Protein AF-0000000079968838 (afdb_homodimer)

Nearest PDB structures (foldseek):
  4q34-assembly1_A-2  TM=8.885E-01  e=2.572E-29  Parabacteroides distasonis ATCC 8503
  8j7j-assembly1_B  TM=8.520E-01  e=4.134E-27  Hansschlegelia zhihuaiae
  8goy-assembly1_B  TM=8.298E-01  e=5.832E-28  Hansschlegelia zhihuaiae
  7y0l-assembly1_A  TM=8.340E-01  e=4.134E-27  Hansschlegelia zhihuaiae
  7yd2-assembly1_B  TM=8.491E-01  e=1.406E-26  Hansschlegelia zhihuaiae

Organism: NCBI:txid1448308

Secondary structure (DSSP, 8-state):
-----GGGSEEEEEEEEEEEEEEEEE-SS-TT-EEEEEEEEEEEEEESS-BSEEEEEEESS-GGGGTB-TTS-B-HHHHHHHTT--EEEEE-TTSGGG---SS-EEE-----HHHHHHHTTS-SBTTB--TT-SS-TT-HHHHHHHHHS------SHHHHHHHHHHHHHHHHHSTT-SEEEEEEETHHHHHHHHHHHH--SS-EEEEEEES----EEETTS-PPPPSSTT--EEE-HHHHHHHHTSSEEEEEE-SS--TTSHHHHHHHHHHHHHHHTT--EEEEEHHHHH--TT--S-GGGSTTHHHHHHHHHHHHHHTT---BTTS----/-----GGGSEEEEEEEEEEEEEEEEE-SS-TT-EEEEEEEEEEEEEESS-BSEEEEEEESS-GGGGTB-TTS-B-HHHHHHHTT--EEEEE-TTSGGG---SS-EEE-----HHHHHHHTTS-SBTTB--TT-SS-TT-HHHHHHHHHS------SHHHHHHHHHHHHHHHHHSTT-SEEEEEEETHHHHHHHHHHHH--SS-EEEEEEES----EEETTS-PPPPSSTT--EEE-HHHHHHHHTSSEEEEEE-SS--TTSHHHHHHHHHHHHHHHTT--EEEEEHHHHH--TT--S-GGGSTTHHHHHHHHHHHHHHTT---BTTS----

Solvent-accessible surface area (backbone atoms only — not comparable to full-atom values): 32273 Å² total; per-residue (Å²): 128,85,77,66,69,65,89,58,43,35,52,24,49,50,54,35,56,51,68,38,58,45,50,74,47,59,32,90,91,46,65,89,30,26,28,65,19,38,20,22,28,36,37,38,39,34,22,62,70,32,29,47,29,17,38,36,40,31,43,55,46,34,66,57,52,36,21,22,15,52,83,68,47,79,8,47,52,53,55,40,34,58,69,18,24,25,39,30,43,45,26,43,43,48,22,35,58,12,34,32,42,77,53,68,49,79,45,67,65,76,39,46,41,53,57,43,36,44,68,39,45,47,20,92,43,73,91,40,59,43,93,58,39,36,57,64,84,87,40,67,66,34,52,52,45,60,59,48,50,38,30,55,73,70,68,34,45,67,43,41,51,52,29,13,50,23,48,15,47,41,48,53,65,43,82,59,35,59,34,24,30,40,42,21,23,28,50,24,27,28,30,50,50,49,10,41,36,63,34,84,56,78,19,56,39,32,40,39,18,33,42,40,34,37,46,67,42,35,64,85,66,85,67,78,59,40,85,45,41,47,37,38,40,62,39,53,55,72,35,40,45,43,41,11,61,27,65,33,33,38,42,33,33,38,29,99,64,53,75,81,37,67,51,51,44,49,49,51,52,40,23,52,52,28,34,74,60,70,25,42,43,46,78,45,38,33,28,85,73,69,65,46,59,26,25,25,49,50,41,52,19,21,76,57,20,68,63,56,49,48,54,52,50,49,52,31,47,76,67,70,47,61,39,31,57,88,66,55,67,80,123,127,83,78,65,67,64,90,58,43,34,50,24,48,50,55,36,59,52,69,38,58,44,48,74,46,57,32,91,91,45,66,87,30,26,28,64,21,39,21,21,27,37,38,40,38,34,23,63,70,31,29,47,29,18,39,35,40,30,43,57,44,33,67,56,55,38,22,22,16,52,84,66,47,78,7,48,52,55,55,40,33,59,68,17,24,24,38,32,42,44,27,42,42,47,22,36,60,11,33,32,42,78,53,68,48,79,46,68,63,76,39,45,42,54,56,44,37,44,69,40,45,48,22,93,44,75,91,41,59,43,93,58,39,36,58,63,84,86,40,66,65,33,53,52,45,60,61,47,50,38,30,54,72,70,69,33,46,68,43,42,52,51,29,12,51,23,47,15,47,40,46,54,66,43,83,60,35,60,33,24,29,40,42,21,24,28,51,23,27,29,30,49,49,51,10,40,36,63,35,84,54,79,18,54,39,29,40,39,18,33,41,40,36,36,45,68,41,36,64,83,66,82,67,78,60,40,84,45,40,47,37,39,40,60,38,53,55,72,34,40,44,44,40,12,61,28,64,32,34,40,42,34,33,39,28,97,65,55,74,81,35,65,52,52,44,49,50,51,51,41,22,51,54,30,35,73,60,71,25,42,43,46,78,44,39,32,27,84,73,68,65,46,60,25,25,25,49,51,41,52,18,21,77,58,19,68,64,54,48,48,53,51,51,49,51,32,48,77,68,70,47,60,40,32,58,88,64,54,68,79,123

Sequence (662 aa):
MIRIKLNIILLLEKSGGFQIGGKIIHNPLNPNQTLSCDHGYVEYFIPWHPRKTSIVMWHSSSTQVWQNRWDGGEGYKDMFLRRNYPVYLWDGPRVGRANWACEPTIYSPSYQDQANFWAWNFGPSFKNWWPDVQFPTEDERAWQQATSARYVEYDTKANVELQSDAAAIAADSGRMGKDIVYVTNSAGGLRAMMAATKANSTNIKAIVTYESVGYVFPDNANITAGSGGFGPFVVSLERFKKLARVPAIQFVWGDHRAENYTSVRESRLAAQLINKYGGNAQVLKLGEDTNLKGSTHIPFADLNNKKVAKLLDEFLEDNELDVYENGEDSEMIRIKLNIILLLEKSGGFQIGGKIIHNPLNPNQTLSCDHGYVEYFIPWHPRKTSIVMWHSSSTQVWQNRWDGGEGYKDMFLRRNYPVYLWDGPRVGRANWACEPTIYSPSYQDQANFWAWNFGPSFKNWWPDVQFPTEDERAWQQATSARYVEYDTKANVELQSDAAAIAADSGRMGKDIVYVTNSAGGLRAMMAATKANSTNIKAIVTYESVGYVFPDNANITAGSGGFGPFVVSLERFKKLARVPAIQFVWGDHRAENYTSVRESRLAAQLINKYGGNAQVLKLGEDTNLKGSTHIPFADLNNKKVAKLLDEFLEDNELDVYENGEDSE

Structure (mmCIF, N/CA/C/O backbone):
data_AF-0000000079968838-model_v1
#
loop_
_entity.id
_entity.type
_entity.pdbx_description
1 polymer Alpha/beta-hydrolase
#
loop_
_atom_site.group_PDB
_atom_site.id
_atom_site.type_symbol
_atom_site.label_atom_id
_atom_site.label_alt_id
_atom_site.label_comp_id
_atom_site.label_asym_id
_atom_site.label_entity_id
_atom_site.label_seq_id
_atom_site.pdbx_PDB_ins_code
_atom_site.Cartn_x
_atom_site.Cartn_y
_atom_site.Cartn_z
_atom_site.occupancy
_atom_site.B_iso_or_equiv
_atom_site.auth_seq_id
_atom_site.auth_comp_id
_atom_site.auth_asym_id
_atom_site.auth_atom_id
_atom_site.pdbx_PDB_model_num
ATOM 1 N N . MET A 1 1 ? 2.578 -15.211 36.094 1 24.14 1 MET A N 1
ATOM 2 C CA . MET A 1 1 ? 3.268 -15.195 34.812 1 24.14 1 MET A CA 1
ATOM 3 C C . MET A 1 1 ? 2.279 -15.344 33.656 1 24.14 1 MET A C 1
ATOM 5 O O . MET A 1 1 ? 1.581 -16.359 33.562 1 24.14 1 MET A O 1
ATOM 9 N N . ILE A 1 2 ? 1.606 -14.359 33.312 1 31.2 2 ILE A N 1
ATOM 10 C CA . ILE A 1 2 ? 0.516 -14.414 32.344 1 31.2 2 ILE A CA 1
ATOM 11 C C . ILE A 1 2 ? 0.977 -15.156 31.078 1 31.2 2 ILE A C 1
ATOM 13 O O . ILE A 1 2 ? 1.988 -14.797 30.484 1 31.2 2 ILE A O 1
ATOM 17 N N . ARG A 1 3 ? 0.766 -16.344 30.953 1 32.75 3 ARG A N 1
ATOM 18 C CA . ARG A 1 3 ? 0.989 -17.203 29.797 1 32.75 3 ARG A CA 1
ATOM 19 C C . ARG A 1 3 ? 0.383 -16.578 28.531 1 32.75 3 ARG A C 1
ATOM 21 O O . ARG A 1 3 ? -0.838 -16.578 28.375 1 32.75 3 ARG A O 1
ATOM 28 N N . ILE A 1 4 ? 0.807 -15.508 28.031 1 39.28 4 ILE A N 1
ATOM 29 C CA . ILE A 1 4 ? 0.427 -14.922 26.75 1 39.28 4 ILE A CA 1
ATOM 30 C C . ILE A 1 4 ? 0.492 -15.992 25.656 1 39.28 4 ILE A C 1
ATOM 32 O O . ILE A 1 4 ? 1.525 -16.641 25.469 1 39.28 4 ILE A O 1
ATOM 36 N N . LYS A 1 5 ? -0.554 -16.656 25.438 1 43.69 5 LYS A N 1
ATOM 37 C CA . LYS A 1 5 ? -0.527 -17.578 24.297 1 43.69 5 LYS A CA 1
ATOM 38 C C . LYS A 1 5 ? 0.125 -16.922 23.094 1 43.69 5 LYS A C 1
ATOM 40 O O . LYS A 1 5 ? -0.479 -16.062 22.438 1 43.69 5 LYS A O 1
ATOM 45 N N . LEU A 1 6 ? 1.468 -16.844 23.062 1 50.75 6 LEU A N 1
ATOM 46 C CA . LEU A 1 6 ? 2.395 -16.344 22.062 1 50.75 6 LEU A CA 1
ATOM 47 C C . LEU A 1 6 ? 1.877 -16.641 20.656 1 50.75 6 LEU A C 1
ATOM 49 O O . LEU A 1 6 ? 2.174 -15.906 19.703 1 50.75 6 LEU A O 1
ATOM 53 N N . ASN A 1 7 ? 0.919 -17.688 20.547 1 56.38 7 ASN A N 1
ATOM 54 C CA . ASN A 1 7 ? 0.508 -18.078 19.203 1 56.38 7 ASN A CA 1
ATOM 55 C C . ASN A 1 7 ? -0.495 -17.094 18.625 1 56.38 7 ASN A C 1
ATOM 57 O O . ASN A 1 7 ? -0.819 -17.156 17.438 1 56.38 7 ASN A O 1
ATOM 61 N N . ILE A 1 8 ? -0.783 -16.047 19.375 1 71.75 8 ILE A N 1
ATOM 62 C CA . ILE A 1 8 ? -1.858 -15.156 18.938 1 71.75 8 ILE A CA 1
ATOM 63 C C . ILE A 1 8 ? -1.294 -13.773 18.625 1 71.75 8 ILE A C 1
ATOM 65 O O . ILE A 1 8 ? -1.903 -13 17.891 1 71.75 8 ILE A O 1
ATOM 69 N N . ILE A 1 9 ? -0.074 -13.617 18.984 1 88 9 ILE A N 1
ATOM 70 C CA . ILE A 1 9 ? 0.5 -12.281 18.859 1 88 9 ILE A CA 1
ATOM 71 C C . ILE A 1 9 ? 1.488 -12.258 17.688 1 88 9 ILE A C 1
ATOM 73 O O . ILE A 1 9 ? 2.223 -13.219 17.469 1 88 9 ILE A O 1
ATOM 77 N N . LEU A 1 10 ? 1.389 -11.266 16.891 1 94.5 10 LEU A N 1
ATOM 78 C CA . LEU A 1 10 ? 2.396 -10.977 15.875 1 94.5 10 LEU A CA 1
ATOM 79 C C . LEU A 1 10 ? 3.582 -10.234 16.484 1 94.5 10 LEU A C 1
ATOM 81 O O . LEU A 1 10 ? 3.443 -9.094 16.922 1 94.5 10 LEU A O 1
ATOM 85 N N . LEU A 1 11 ? 4.707 -10.914 16.516 1 94.88 11 LEU A N 1
ATOM 86 C CA . LEU A 1 11 ? 5.926 -10.312 17.047 1 94.88 11 LEU A CA 1
ATOM 87 C C . LEU A 1 11 ? 6.852 -9.875 15.922 1 94.88 11 LEU A C 1
ATOM 89 O O . LEU A 1 11 ? 7.465 -10.711 15.258 1 94.88 11 LEU A O 1
ATOM 93 N N . LEU A 1 12 ? 6.992 -8.586 15.773 1 96.69 12 LEU A N 1
ATOM 94 C CA . LEU A 1 12 ? 7.836 -8.07 14.703 1 96.69 12 LEU A CA 1
ATOM 95 C C . LEU A 1 12 ? 9.047 -7.34 15.266 1 96.69 12 LEU A C 1
ATOM 97 O O . LEU A 1 12 ? 8.945 -6.664 16.297 1 96.69 12 LEU A O 1
ATOM 101 N N . GLU A 1 13 ? 10.141 -7.531 14.594 1 95.94 13 GLU A N 1
ATOM 102 C CA . GLU A 1 13 ? 11.297 -6.68 14.852 1 95.94 13 GLU A CA 1
ATOM 103 C C . GLU A 1 13 ? 11.109 -5.293 14.234 1 95.94 13 GLU A C 1
ATOM 105 O O . GLU A 1 13 ? 11.383 -4.281 14.883 1 95.94 13 GLU A O 1
ATOM 110 N N . LYS A 1 14 ? 10.688 -5.277 13.008 1 97.06 14 LYS A N 1
ATOM 111 C CA . LYS A 1 14 ? 10.516 -4.027 12.273 1 97.06 14 LYS A CA 1
ATOM 112 C C . LYS A 1 14 ? 9.633 -4.23 11.047 1 97.06 14 LYS A C 1
ATOM 114 O O . LYS A 1 14 ? 9.445 -5.359 10.586 1 97.06 14 LYS A O 1
ATOM 119 N N . SER A 1 15 ? 9.086 -3.182 10.594 1 98.06 15 SER A N 1
ATOM 120 C CA . SER A 1 15 ? 8.43 -3.1 9.297 1 98.06 15 SER A CA 1
ATOM 121 C C . SER A 1 15 ? 8.781 -1.801 8.578 1 98.06 15 SER A C 1
ATOM 123 O O . SER A 1 15 ? 9.32 -0.876 9.188 1 98.06 15 SER A O 1
ATOM 125 N N . GLY A 1 16 ? 8.555 -1.737 7.281 1 97.44 16 GLY A N 1
ATOM 126 C CA . GLY A 1 16 ? 8.875 -0.594 6.441 1 97.44 16 GLY A CA 1
ATOM 127 C C . GLY A 1 16 ? 8.617 -0.844 4.969 1 97.44 16 GLY A C 1
ATOM 128 O O . GLY A 1 16 ? 7.742 -1.639 4.609 1 97.44 16 GLY A O 1
ATOM 129 N N . GLY A 1 17 ? 9.242 -0.018 4.16 1 97 17 GLY A N 1
ATOM 130 C CA . GLY A 1 17 ? 9.125 -0.176 2.719 1 97 17 GLY A CA 1
ATOM 131 C C . GLY A 1 17 ? 10.266 0.469 1.956 1 97 17 GLY A C 1
ATOM 132 O O . GLY A 1 17 ? 11.062 1.216 2.531 1 97 17 GLY A O 1
ATOM 133 N N . PHE A 1 18 ? 10.406 0.106 0.686 1 97.06 18 PHE A N 1
ATOM 134 C CA . PHE A 1 18 ? 11.398 0.723 -0.185 1 97.06 18 PHE A CA 1
ATOM 135 C C . PHE A 1 18 ? 11.023 0.534 -1.65 1 97.06 18 PHE A C 1
ATOM 137 O O . PHE A 1 18 ? 10.25 -0.364 -1.989 1 97.06 18 PHE A O 1
ATOM 144 N N . GLN A 1 19 ? 11.523 1.4 -2.457 1 96.5 19 GLN A N 1
ATOM 145 C CA . GLN A 1 19 ? 11.43 1.279 -3.908 1 96.5 19 GLN A CA 1
ATOM 146 C C . GLN A 1 19 ? 12.641 0.559 -4.484 1 96.5 19 GLN A C 1
ATOM 148 O O . GLN A 1 19 ? 13.75 0.687 -3.963 1 96.5 19 GLN A O 1
ATOM 153 N N . ILE A 1 20 ? 12.414 -0.137 -5.566 1 97.06 20 ILE A N 1
ATOM 154 C CA . ILE A 1 20 ? 13.547 -0.851 -6.137 1 97.06 20 ILE A CA 1
ATOM 155 C C . ILE A 1 20 ? 13.336 -1.039 -7.641 1 97.06 20 ILE A C 1
ATOM 157 O O . ILE A 1 20 ? 12.195 -1.123 -8.109 1 97.06 20 ILE A O 1
ATOM 161 N N . GLY A 1 21 ? 14.414 -1.121 -8.312 1 96.75 21 GLY A N 1
ATOM 162 C CA . GLY A 1 21 ? 14.375 -1.131 -9.766 1 96.75 21 GLY A CA 1
ATOM 163 C C . GLY A 1 21 ? 14.125 0.242 -10.367 1 96.75 21 GLY A C 1
ATOM 164 O O . GLY A 1 21 ? 14.578 1.252 -9.82 1 96.75 21 GLY A O 1
ATOM 165 N N . GLY A 1 22 ? 13.594 0.259 -11.516 1 95.75 22 GLY A N 1
ATOM 166 C CA . GLY A 1 22 ? 13.25 1.509 -12.172 1 95.75 22 GLY A CA 1
ATOM 167 C C . GLY A 1 22 ? 14.367 2.061 -13.031 1 95.75 22 GLY A C 1
ATOM 168 O O . GLY A 1 22 ? 15.359 1.374 -13.289 1 95.75 22 GLY A O 1
ATOM 169 N N . LYS A 1 23 ? 14.125 3.242 -13.539 1 95.81 23 LYS A N 1
ATOM 170 C CA . LYS A 1 23 ? 15.102 3.947 -14.359 1 95.81 23 LYS A CA 1
ATOM 171 C C . LYS A 1 23 ? 14.938 5.461 -14.227 1 95.81 23 LYS A C 1
ATOM 173 O O . LYS A 1 23 ? 13.984 5.938 -13.617 1 95.81 23 LYS A O 1
ATOM 178 N N . ILE A 1 24 ? 15.922 6.141 -14.664 1 96.62 24 ILE A N 1
ATOM 179 C CA . ILE A 1 24 ? 15.906 7.598 -14.711 1 96.62 24 ILE A CA 1
ATOM 180 C C . ILE A 1 24 ? 15.789 8.07 -16.156 1 96.62 24 ILE A C 1
ATOM 182 O O . ILE A 1 24 ? 16.594 7.684 -17 1 96.62 24 ILE A O 1
ATOM 186 N N . ILE A 1 25 ? 14.742 8.812 -16.422 1 97.38 25 ILE A N 1
ATOM 187 C CA . ILE A 1 25 ? 14.586 9.367 -17.766 1 97.38 25 ILE A CA 1
ATOM 188 C C . ILE A 1 25 ? 14.852 10.875 -17.734 1 97.38 25 ILE A C 1
ATOM 190 O O . ILE A 1 25 ? 14.75 11.508 -16.672 1 97.38 25 ILE A O 1
ATOM 194 N N . HIS A 1 26 ? 15.188 11.398 -18.906 1 97.62 26 HIS A N 1
ATOM 195 C CA . HIS A 1 26 ? 15.523 12.805 -19.047 1 97.62 26 HIS A CA 1
ATOM 196 C C . HIS A 1 26 ? 14.477 13.531 -19.891 1 97.62 26 HIS A C 1
ATOM 198 O O . HIS A 1 26 ? 13.969 12.984 -20.875 1 97.62 26 HIS A O 1
ATOM 204 N N . ASN A 1 27 ? 14.227 14.742 -19.422 1 97.06 27 ASN A N 1
ATOM 205 C CA . ASN A 1 27 ? 13.367 15.602 -20.234 1 97.06 27 ASN A CA 1
ATOM 206 C C . ASN A 1 27 ? 13.977 15.875 -21.609 1 97.06 27 ASN A C 1
ATOM 208 O O . ASN A 1 27 ? 15.102 16.375 -21.703 1 97.06 27 ASN A O 1
ATOM 212 N N . PRO A 1 28 ? 13.195 15.57 -22.609 1 95.44 28 PRO A N 1
ATOM 213 C CA . PRO A 1 28 ? 13.75 15.773 -23.953 1 95.44 28 PRO A CA 1
ATOM 214 C C . PRO A 1 28 ? 14.07 17.25 -24.234 1 95.44 28 PRO A C 1
ATOM 216 O O . PRO A 1 28 ? 14.992 17.547 -25 1 95.44 28 PRO A O 1
ATOM 219 N N . LEU A 1 29 ? 13.352 18.172 -23.656 1 96.12 29 LEU A N 1
ATOM 220 C CA . LEU A 1 29 ? 13.523 19.594 -23.906 1 96.12 29 LEU A CA 1
ATOM 221 C C . LEU A 1 29 ? 14.562 20.188 -22.953 1 96.12 29 LEU A C 1
ATOM 223 O O . LEU A 1 29 ? 15.188 21.203 -23.266 1 96.12 29 LEU A O 1
ATOM 227 N N . ASN A 1 30 ? 14.742 19.641 -21.734 1 96 30 ASN A N 1
ATOM 228 C CA . ASN A 1 30 ? 15.719 20.062 -20.734 1 96 30 ASN A CA 1
ATOM 229 C C . ASN A 1 30 ? 16.359 18.859 -20.047 1 96 30 ASN A C 1
ATOM 231 O O . ASN A 1 30 ? 15.969 18.484 -18.938 1 96 30 ASN A O 1
ATOM 235 N N . PRO A 1 31 ? 17.406 18.359 -20.562 1 94.56 31 PRO A N 1
ATOM 236 C CA . PRO A 1 31 ? 17.969 17.078 -20.125 1 94.56 31 PRO A CA 1
ATOM 237 C C . PRO A 1 31 ? 18.422 17.078 -18.672 1 94.56 31 PRO A C 1
ATOM 239 O O . PRO A 1 31 ? 18.672 16.016 -18.094 1 94.56 31 PRO A O 1
ATOM 242 N N . ASN A 1 32 ? 18.5 18.266 -18.109 1 94.69 32 ASN A N 1
ATOM 243 C CA . ASN A 1 32 ? 18.875 18.359 -16.703 1 94.69 32 ASN A CA 1
ATOM 244 C C . ASN A 1 32 ? 17.703 18.047 -15.773 1 94.69 32 ASN A C 1
ATOM 246 O O . ASN A 1 32 ? 17.875 17.844 -14.578 1 94.69 32 ASN A O 1
ATOM 250 N N . GLN A 1 33 ? 16.562 18.016 -16.359 1 96.31 33 GLN A N 1
ATOM 251 C CA . GLN A 1 33 ? 15.383 17.594 -15.602 1 96.31 33 GLN A CA 1
ATOM 252 C C . GLN A 1 33 ? 15.133 16.094 -15.781 1 96.31 33 GLN A C 1
ATOM 254 O O . GLN A 1 33 ? 15.062 15.602 -16.906 1 96.31 33 GLN A O 1
ATOM 259 N N . THR A 1 34 ? 15.047 15.414 -14.688 1 96.94 34 THR A N 1
ATOM 260 C CA . THR A 1 34 ? 14.93 13.961 -14.766 1 96.94 34 THR A CA 1
ATOM 261 C C . THR A 1 34 ? 13.688 13.477 -14.016 1 96.94 34 THR A C 1
ATOM 263 O O . THR A 1 34 ? 13.023 14.26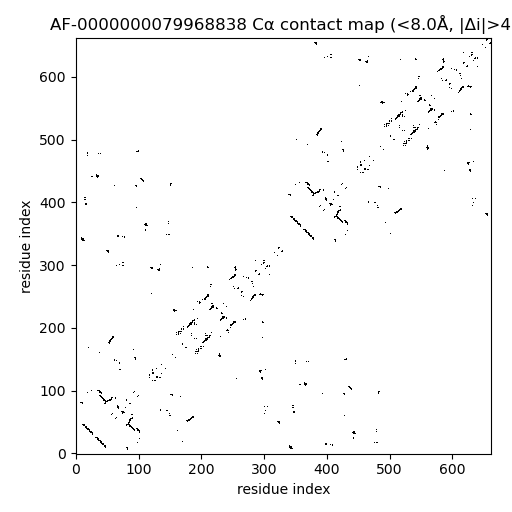6 -13.344 1 96.94 34 THR A O 1
ATOM 266 N N . LEU A 1 35 ? 13.367 12.227 -14.227 1 96.94 35 LEU A N 1
ATOM 267 C CA . LEU A 1 35 ? 12.344 11.516 -13.469 1 96.94 35 LEU A CA 1
ATOM 268 C C . LEU A 1 35 ? 12.797 10.094 -13.141 1 96.94 35 LEU A C 1
ATOM 270 O O . LEU A 1 35 ? 13.172 9.336 -14.039 1 96.94 35 LEU A O 1
ATOM 274 N N . SER A 1 36 ? 12.844 9.805 -11.898 1 96.31 36 SER A N 1
ATOM 275 C CA . SER A 1 36 ? 13 8.422 -11.453 1 96.31 36 SER A CA 1
ATOM 276 C C . SER A 1 36 ? 11.656 7.691 -11.469 1 96.31 36 SER A C 1
ATOM 278 O O . SER A 1 36 ? 10.742 8.055 -10.727 1 96.31 36 SER A O 1
ATOM 280 N N . CYS A 1 37 ? 11.539 6.66 -12.328 1 96.94 37 CYS A N 1
ATOM 281 C CA . CYS A 1 37 ? 10.227 6.082 -12.57 1 96.94 37 CYS A CA 1
ATOM 282 C C . CYS A 1 37 ? 10.336 4.594 -12.883 1 96.94 37 CYS A C 1
ATOM 284 O O . CYS A 1 37 ? 11.422 4.02 -12.82 1 96.94 37 CYS A O 1
ATOM 286 N N . ASP A 1 38 ? 9.227 3.881 -12.922 1 97.44 38 ASP A N 1
ATOM 287 C CA . ASP A 1 38 ? 9.086 2.471 -13.273 1 97.44 38 ASP A CA 1
ATOM 288 C C . ASP A 1 38 ? 9.789 1.577 -12.258 1 97.44 38 ASP A C 1
ATOM 290 O O . ASP A 1 38 ? 10.367 0.551 -12.625 1 97.44 38 ASP A O 1
ATOM 294 N N . HIS A 1 39 ? 9.852 1.992 -11.07 1 96.94 39 HIS A N 1
ATOM 295 C CA . HIS A 1 39 ? 10.312 1.143 -9.969 1 96.94 39 HIS A CA 1
ATOM 296 C C . HIS A 1 39 ? 9.156 0.326 -9.391 1 96.94 39 HIS A C 1
ATOM 298 O O . HIS A 1 39 ? 7.992 0.626 -9.648 1 96.94 39 HIS A O 1
ATOM 304 N N . GLY A 1 40 ? 9.5 -0.722 -8.688 1 96.75 40 GLY A N 1
ATOM 305 C CA . GLY A 1 40 ? 8.555 -1.395 -7.812 1 96.75 40 GLY A CA 1
ATOM 306 C C . GLY A 1 40 ? 8.555 -0.846 -6.398 1 96.75 40 GLY A C 1
ATOM 307 O O . GLY A 1 40 ? 9.391 -0.01 -6.051 1 96.75 40 GLY A O 1
ATOM 308 N N . TYR A 1 41 ? 7.574 -1.249 -5.668 1 96.62 41 TYR A N 1
ATOM 309 C CA . TYR A 1 41 ? 7.473 -0.897 -4.258 1 96.62 41 TYR A CA 1
ATOM 310 C C . TYR A 1 41 ? 7.301 -2.143 -3.396 1 96.62 41 TYR A C 1
ATOM 312 O O . TYR A 1 41 ? 6.461 -2.998 -3.691 1 96.62 41 TYR A O 1
ATOM 320 N N . VAL A 1 42 ? 8.125 -2.24 -2.311 1 97.31 42 VAL A N 1
ATOM 321 C CA . VAL A 1 42 ? 8.086 -3.352 -1.366 1 97.31 42 VAL A CA 1
ATOM 322 C C . VAL A 1 42 ? 7.711 -2.838 0.022 1 97.31 42 VAL A C 1
ATOM 324 O O . VAL A 1 42 ? 8.312 -1.883 0.52 1 97.31 42 VAL A O 1
ATOM 327 N N . GLU A 1 43 ? 6.719 -3.406 0.607 1 97.5 43 GLU A N 1
ATOM 328 C CA . GLU A 1 43 ? 6.492 -3.287 2.045 1 97.5 43 GLU A CA 1
ATOM 329 C C . GLU A 1 43 ? 6.953 -4.543 2.781 1 97.5 43 GLU A C 1
ATOM 331 O O . GLU A 1 43 ? 6.566 -5.656 2.422 1 97.5 43 GLU A O 1
ATOM 336 N N . TYR A 1 44 ? 7.762 -4.359 3.779 1 98.5 44 TYR A N 1
ATOM 337 C CA . TYR A 1 44 ? 8.32 -5.531 4.441 1 98.5 44 TYR A CA 1
ATOM 338 C C . TYR A 1 44 ? 7.91 -5.582 5.906 1 98.5 44 TYR A C 1
ATOM 340 O O . TYR A 1 44 ? 7.711 -4.543 6.539 1 98.5 44 TYR A O 1
ATOM 348 N N . PHE A 1 45 ? 7.816 -6.758 6.402 1 98.56 45 PHE A N 1
ATOM 349 C CA . PHE A 1 45 ? 7.559 -7.098 7.797 1 98.56 45 PHE A CA 1
ATOM 350 C C . PHE A 1 45 ? 8.508 -8.188 8.273 1 98.56 45 PHE A C 1
ATOM 352 O O . PHE A 1 45 ? 8.508 -9.297 7.734 1 98.56 45 PHE A O 1
ATOM 359 N N . ILE A 1 46 ? 9.297 -7.859 9.258 1 97.88 46 ILE A N 1
ATOM 360 C CA . ILE A 1 46 ? 10.328 -8.781 9.711 1 97.88 46 ILE A CA 1
ATOM 361 C C . ILE A 1 46 ? 10 -9.258 11.133 1 97.88 46 ILE A C 1
ATOM 363 O O . ILE A 1 46 ? 9.977 -8.453 12.07 1 97.88 46 ILE A O 1
ATOM 367 N N . PRO A 1 47 ? 9.766 -10.547 11.266 1 96.56 47 PRO A N 1
ATOM 368 C CA . PRO A 1 47 ? 9.5 -11.07 12.609 1 96.56 47 PRO A CA 1
ATOM 369 C C . PRO A 1 47 ? 10.703 -10.93 13.539 1 96.56 47 PRO A C 1
ATOM 371 O O . PRO A 1 47 ? 11.836 -10.805 13.078 1 96.56 47 PRO A O 1
ATOM 374 N N . TRP A 1 48 ? 10.453 -10.945 14.766 1 93.81 48 TRP A N 1
ATOM 375 C CA . TRP A 1 48 ? 11.492 -10.836 15.789 1 93.81 48 TRP A CA 1
ATOM 376 C C . TRP A 1 48 ? 12.461 -12.016 15.703 1 93.81 48 TRP A C 1
ATOM 378 O O . TRP A 1 48 ? 13.672 -11.844 15.867 1 93.81 48 TRP A O 1
ATOM 388 N N . HIS A 1 49 ? 11.93 -13.211 15.484 1 93.5 49 HIS A N 1
ATOM 389 C CA . HIS A 1 49 ? 12.711 -14.422 15.25 1 93.5 49 HIS A CA 1
ATOM 390 C C . HIS A 1 49 ? 12.422 -15.008 13.875 1 93.5 49 HIS A C 1
ATOM 392 O O . HIS A 1 49 ? 11.711 -16 13.758 1 93.5 49 HIS A O 1
ATOM 398 N N . PRO A 1 50 ? 13.102 -14.445 12.922 1 96.62 50 PRO A N 1
ATOM 399 C CA . PRO A 1 50 ? 12.688 -14.758 11.547 1 96.62 50 PRO A CA 1
ATOM 400 C C . PRO A 1 50 ? 13.258 -16.094 11.055 1 96.62 50 PRO A C 1
ATOM 402 O O . PRO A 1 50 ? 14.359 -16.469 11.445 1 96.62 50 PRO A O 1
ATOM 405 N N . ARG A 1 51 ? 12.461 -16.719 10.266 1 97.69 51 ARG A N 1
ATOM 406 C CA . ARG A 1 51 ? 12.984 -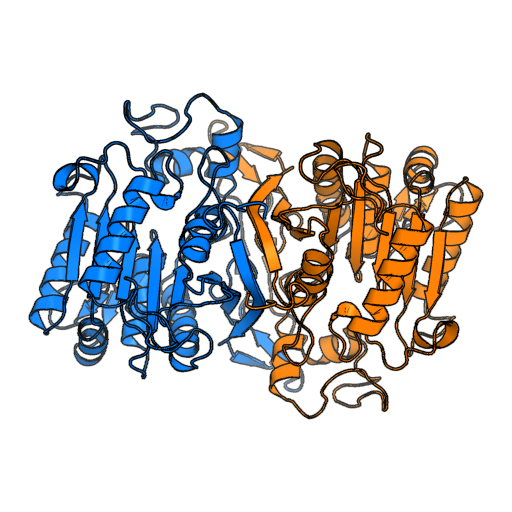17.766 9.391 1 97.69 51 ARG A CA 1
ATOM 407 C C . ARG A 1 51 ? 13.883 -17.172 8.312 1 97.69 51 ARG A C 1
ATOM 409 O O . ARG A 1 51 ? 13.844 -15.969 8.055 1 97.69 51 ARG A O 1
ATOM 416 N N . LYS A 1 52 ? 14.719 -18.031 7.746 1 97.44 52 LYS A N 1
ATOM 417 C CA . LYS A 1 52 ? 15.641 -17.625 6.688 1 97.44 52 LYS A CA 1
ATOM 418 C C . LYS A 1 52 ? 14.883 -17.281 5.41 1 97.44 52 LYS A C 1
ATOM 420 O O . LYS A 1 52 ? 15.281 -16.359 4.684 1 97.44 52 LYS A O 1
ATOM 425 N N . THR A 1 53 ? 13.828 -18.016 5.207 1 98.62 53 THR A N 1
ATOM 426 C CA . THR A 1 53 ? 13.039 -17.891 3.984 1 98.62 53 THR A CA 1
ATOM 427 C C . THR A 1 53 ? 12.117 -16.672 4.055 1 98.62 53 THR A C 1
ATOM 429 O O . THR A 1 53 ? 11.383 -16.5 5.027 1 98.62 53 THR A O 1
ATOM 432 N N . SER A 1 54 ? 12.25 -15.812 3.031 1 98.5 54 SER A N 1
ATOM 433 C CA . SER A 1 54 ? 11.328 -14.695 2.85 1 98.5 54 SER A CA 1
ATOM 434 C C . SER A 1 54 ? 10.164 -15.086 1.948 1 98.5 54 SER A C 1
ATOM 436 O O . SER A 1 54 ? 10.344 -15.789 0.957 1 98.5 54 SER A O 1
ATOM 438 N N . ILE A 1 55 ? 9.016 -14.633 2.314 1 98.81 55 ILE A N 1
ATOM 439 C CA . ILE A 1 55 ? 7.84 -14.828 1.471 1 98.81 55 ILE A CA 1
ATOM 440 C C . ILE A 1 55 ? 7.465 -13.508 0.801 1 98.81 55 ILE A C 1
ATOM 442 O O . ILE A 1 55 ? 7.125 -12.531 1.479 1 98.81 55 ILE A O 1
ATOM 446 N N . VAL A 1 56 ? 7.582 -13.453 -0.484 1 98.69 56 VAL A N 1
ATOM 447 C CA . VAL A 1 56 ? 7.156 -12.297 -1.271 1 98.69 56 VAL A CA 1
ATOM 448 C C . VAL A 1 56 ? 5.773 -12.562 -1.863 1 98.69 56 VAL A C 1
ATOM 450 O O . VAL A 1 56 ? 5.602 -13.469 -2.676 1 98.69 56 VAL A O 1
ATOM 453 N N . MET A 1 57 ? 4.844 -11.766 -1.449 1 98.44 57 MET A N 1
ATOM 454 C CA . MET A 1 57 ? 3.465 -11.914 -1.906 1 98.44 57 MET A CA 1
ATOM 455 C C . MET A 1 57 ? 3.18 -10.977 -3.08 1 98.44 57 MET A C 1
ATOM 457 O O . MET A 1 57 ? 3.234 -9.758 -2.934 1 98.44 57 MET A O 1
ATOM 461 N N . TRP A 1 58 ? 2.928 -11.594 -4.164 1 94.31 58 TRP A N 1
ATOM 462 C CA . TRP A 1 58 ? 2.777 -10.898 -5.434 1 94.31 58 TRP A CA 1
ATOM 463 C C . TRP A 1 58 ? 1.434 -11.219 -6.078 1 94.31 58 TRP A C 1
ATOM 465 O O . TRP A 1 58 ? 1.213 -12.344 -6.539 1 94.31 58 TRP A O 1
ATOM 475 N N . HIS A 1 59 ? 0.531 -10.25 -6.016 1 81.88 59 HIS A N 1
ATOM 476 C CA . HIS A 1 59 ? -0.77 -10.461 -6.645 1 81.88 59 HIS A CA 1
ATOM 477 C C . HIS A 1 59 ? -0.959 -9.539 -7.844 1 81.88 59 HIS A C 1
ATOM 479 O O . HIS A 1 59 ? -0.353 -8.469 -7.91 1 81.88 59 HIS A O 1
ATOM 485 N N . SER A 1 60 ? -1.812 -10.016 -8.703 1 73.38 60 SER A N 1
ATOM 486 C CA . SER A 1 60 ? -2.027 -9.211 -9.891 1 73.38 60 SER A CA 1
ATOM 487 C C . SER A 1 60 ? -3.016 -8.078 -9.625 1 73.38 60 SER A C 1
ATOM 489 O O . SER A 1 60 ? -2.924 -7.008 -10.234 1 73.38 60 SER A O 1
ATOM 491 N N . SER A 1 61 ? -3.912 -8.289 -8.719 1 76.38 61 SER A N 1
ATOM 492 C CA . SER A 1 61 ? -4.977 -7.309 -8.555 1 76.38 61 SER A CA 1
ATOM 493 C C . SER A 1 61 ? -4.664 -6.332 -7.422 1 76.38 61 SER A C 1
ATOM 495 O O . SER A 1 61 ? -4.918 -5.133 -7.543 1 76.38 61 SER A O 1
ATOM 497 N N . SER A 1 62 ? -4.27 -6.773 -6.309 1 89.56 62 SER A N 1
ATOM 498 C CA . SER A 1 62 ? -3.93 -5.902 -5.191 1 89.56 62 SER A CA 1
ATOM 499 C C . SER A 1 62 ? -3.283 -6.684 -4.055 1 89.56 62 SER A C 1
ATOM 501 O O . SER A 1 62 ? -3.586 -7.863 -3.855 1 89.56 62 SER A O 1
ATOM 503 N N . THR A 1 63 ? -2.445 -5.988 -3.301 1 93.25 63 THR A N 1
ATOM 504 C CA . THR A 1 63 ? -1.858 -6.617 -2.123 1 93.25 63 THR A CA 1
ATOM 505 C C . THR A 1 63 ? -2.92 -6.859 -1.054 1 93.25 63 THR A C 1
ATOM 507 O O . THR A 1 63 ? -2.711 -7.648 -0.13 1 93.25 63 THR A O 1
ATOM 510 N N . GLN A 1 64 ? -4.059 -6.246 -1.191 1 94.56 64 GLN A N 1
ATOM 511 C CA . GLN A 1 64 ? -5.125 -6.375 -0.206 1 94.56 64 GLN A CA 1
ATOM 512 C C . GLN A 1 64 ? -5.594 -7.824 -0.09 1 94.56 64 GLN A C 1
ATOM 514 O O . GLN A 1 64 ? -5.977 -8.273 0.992 1 94.56 64 GLN A O 1
ATOM 519 N N . VAL A 1 65 ? -5.484 -8.602 -1.126 1 94 65 VAL A N 1
ATOM 520 C CA . VAL A 1 65 ? -6.043 -9.945 -1.139 1 94 65 VAL A CA 1
ATOM 521 C C . VAL A 1 65 ? -5.246 -10.844 -0.194 1 94 65 VAL A C 1
ATOM 523 O O . VAL A 1 65 ? -5.719 -11.906 0.207 1 94 65 VAL A O 1
ATOM 526 N N . TRP A 1 66 ? -4.062 -10.414 0.161 1 97 66 TRP A N 1
ATOM 527 C CA . TRP A 1 66 ? -3.223 -11.195 1.063 1 97 66 TRP A CA 1
ATOM 528 C C . TRP A 1 66 ? -3.521 -10.852 2.52 1 97 66 TRP A C 1
ATOM 530 O O . TRP A 1 66 ? -3.084 -11.555 3.434 1 97 66 TRP A O 1
ATOM 540 N N . GLN A 1 67 ? -4.219 -9.766 2.756 1 97 67 GLN A N 1
ATOM 541 C CA . GLN A 1 67 ? -4.277 -9.156 4.078 1 97 67 GLN A CA 1
ATOM 542 C C . GLN A 1 67 ? -5.43 -9.719 4.898 1 97 67 GLN A C 1
ATOM 544 O O . GLN A 1 67 ? -5.336 -9.82 6.125 1 97 67 GLN A O 1
ATOM 549 N N . ASN A 1 68 ? -6.52 -10.078 4.227 1 97.12 68 ASN A N 1
ATOM 550 C CA . ASN A 1 68 ? -7.688 -10.547 4.969 1 97.12 68 ASN A CA 1
ATOM 551 C C . ASN A 1 68 ? -8.406 -11.68 4.234 1 97.12 68 ASN A C 1
ATOM 553 O O . ASN A 1 68 ? -8.312 -11.781 3.01 1 97.12 68 ASN A O 1
ATOM 557 N N . ARG A 1 69 ? -9.047 -12.43 4.984 1 97.5 69 ARG A N 1
ATOM 558 C CA . ARG A 1 69 ? -10.078 -13.312 4.445 1 97.5 69 ARG A CA 1
ATOM 559 C C . ARG A 1 69 ? -11.273 -12.523 3.941 1 97.5 69 ARG A C 1
ATOM 561 O O . ARG A 1 69 ? -11.461 -11.359 4.312 1 97.5 69 ARG A O 1
ATOM 568 N N . TRP A 1 70 ? -12.086 -13.164 3.162 1 96.94 70 TRP A N 1
ATOM 569 C CA . TRP A 1 70 ? -13.227 -12.461 2.576 1 96.94 70 TRP A CA 1
ATOM 570 C C . TRP A 1 70 ? -14.172 -11.961 3.66 1 96.94 70 TRP A C 1
ATOM 572 O O . TRP A 1 70 ? -14.852 -10.945 3.48 1 96.94 70 TRP A O 1
ATOM 582 N N . ASP A 1 71 ? -14.211 -12.586 4.797 1 96.94 71 ASP A N 1
ATOM 583 C CA . ASP A 1 71 ? -15.102 -12.164 5.875 1 96.94 71 ASP A CA 1
ATOM 584 C C . ASP A 1 71 ? -14.391 -11.195 6.82 1 96.94 71 ASP A C 1
ATOM 586 O O . ASP A 1 71 ? -14.898 -10.906 7.91 1 96.94 71 ASP A O 1
ATOM 590 N N . GLY A 1 72 ? -13.211 -10.812 6.508 1 95.5 72 GLY A N 1
ATOM 591 C CA . GLY A 1 72 ? -12.469 -9.859 7.32 1 95.5 72 GLY A CA 1
ATOM 592 C C . GLY A 1 72 ? -11.492 -10.523 8.273 1 95.5 72 GLY A C 1
ATOM 593 O O . GLY A 1 72 ? -10.727 -9.844 8.961 1 95.5 72 GLY A O 1
ATOM 594 N N . GLY A 1 73 ? -11.477 -11.828 8.305 1 96.81 73 GLY A N 1
ATOM 595 C CA . GLY A 1 73 ? -10.562 -12.562 9.164 1 96.81 73 GLY A CA 1
ATOM 596 C C . GLY A 1 73 ? -9.125 -12.508 8.695 1 96.81 73 GLY A C 1
ATOM 597 O O . GLY A 1 73 ? -8.789 -11.727 7.797 1 96.81 73 GLY A O 1
ATOM 598 N N . GLU A 1 74 ? -8.289 -13.32 9.281 1 97 74 GLU A N 1
ATOM 599 C CA . GLU A 1 74 ? -6.844 -13.273 9.062 1 97 74 GLU A CA 1
ATOM 600 C C . GLU A 1 74 ? -6.477 -13.742 7.66 1 97 74 GLU A C 1
ATOM 602 O O . GLU A 1 74 ? -6.988 -14.758 7.184 1 97 74 GLU A O 1
ATOM 607 N N . GLY A 1 75 ? -5.629 -12.969 7.027 1 97.31 75 GLY A N 1
ATOM 608 C CA . GLY A 1 75 ? -5.109 -13.328 5.719 1 97.31 75 GLY A CA 1
ATOM 609 C C . GLY A 1 75 ? -3.725 -13.953 5.777 1 97.31 75 GLY A C 1
ATOM 610 O O . GLY A 1 75 ? -3.188 -14.18 6.863 1 97.31 75 GLY A O 1
ATOM 611 N N . TYR A 1 76 ? -3.174 -14.258 4.605 1 98.25 76 TYR A N 1
ATOM 612 C CA . TYR A 1 76 ? -1.884 -14.93 4.504 1 98.25 76 TYR A CA 1
ATOM 613 C C . TYR A 1 76 ? -0.777 -14.086 5.117 1 98.25 76 TYR A C 1
ATOM 615 O O . TYR A 1 76 ? 0.163 -14.617 5.715 1 98.25 76 TYR A O 1
ATOM 623 N N . LYS A 1 77 ? -0.861 -12.789 4.949 1 98.19 77 LYS A N 1
ATOM 624 C CA . LYS A 1 77 ? 0.207 -11.938 5.469 1 98.19 77 LYS A CA 1
ATOM 625 C C . LYS A 1 77 ? 0.426 -12.18 6.957 1 98.19 77 LYS A C 1
ATOM 627 O O . LYS A 1 77 ? 1.509 -12.602 7.371 1 98.19 77 LYS A O 1
ATOM 632 N N . ASP A 1 78 ? -0.597 -11.984 7.762 1 97.94 78 ASP A N 1
ATOM 633 C CA . ASP A 1 78 ? -0.472 -12.164 9.203 1 97.94 78 ASP A CA 1
ATOM 634 C C . ASP A 1 78 ? -0.171 -13.617 9.555 1 97.94 78 ASP A C 1
ATOM 636 O O . ASP A 1 78 ? 0.601 -13.891 10.477 1 97.94 78 ASP A O 1
ATOM 640 N N . MET A 1 79 ? -0.797 -14.57 8.867 1 97.62 79 MET A N 1
ATOM 641 C CA . MET A 1 79 ? -0.605 -15.984 9.141 1 97.62 79 MET A CA 1
ATOM 642 C C . MET A 1 79 ? 0.868 -16.375 9.047 1 97.62 79 MET A C 1
ATOM 644 O O . MET A 1 79 ? 1.398 -17.047 9.922 1 97.62 79 MET A O 1
ATOM 648 N N . PHE A 1 80 ? 1.47 -15.914 8.016 1 98.25 80 PHE A N 1
ATOM 649 C CA . PHE A 1 80 ? 2.846 -16.344 7.801 1 98.25 80 PHE A CA 1
ATOM 650 C C . PHE A 1 80 ? 3.814 -15.5 8.617 1 98.25 80 PHE A C 1
ATOM 652 O O . PHE A 1 80 ? 4.918 -15.945 8.945 1 98.25 80 PHE A O 1
ATOM 659 N N . LEU A 1 81 ? 3.436 -14.273 8.969 1 97.81 81 LEU A N 1
ATOM 660 C CA . LEU A 1 81 ? 4.219 -13.523 9.945 1 97.81 81 LEU A CA 1
ATOM 661 C C . LEU A 1 81 ? 4.227 -14.234 11.297 1 97.81 81 LEU A C 1
ATOM 663 O O . LEU A 1 81 ? 5.262 -14.312 11.961 1 97.81 81 LEU A O 1
ATOM 667 N N . ARG A 1 82 ? 3.092 -14.805 11.688 1 96.25 82 ARG A N 1
ATOM 668 C CA . ARG A 1 82 ? 2.996 -15.531 12.945 1 96.25 82 ARG A CA 1
ATOM 669 C C . ARG A 1 82 ? 3.842 -16.797 12.914 1 96.25 82 ARG A C 1
ATOM 671 O O . ARG A 1 82 ? 4.254 -17.312 13.953 1 96.25 82 ARG A O 1
ATOM 678 N N . ARG A 1 83 ? 4.039 -17.219 11.742 1 96.25 83 ARG A N 1
ATOM 679 C CA . ARG A 1 83 ? 4.875 -18.406 11.547 1 96.25 83 ARG A CA 1
ATOM 680 C C . ARG A 1 83 ? 6.344 -18.016 11.391 1 96.25 83 ARG A C 1
ATOM 682 O O . ARG A 1 83 ? 7.168 -18.844 10.992 1 96.25 83 ARG A O 1
ATOM 689 N N . ASN A 1 84 ? 6.633 -16.75 11.547 1 96.81 84 ASN A N 1
ATOM 690 C CA . ASN A 1 84 ? 7.969 -16.172 11.688 1 96.81 84 ASN A CA 1
ATOM 691 C C . ASN A 1 84 ? 8.664 -16.016 10.336 1 96.81 84 ASN A C 1
ATOM 693 O O . ASN A 1 84 ? 9.891 -15.969 10.266 1 96.81 84 ASN A O 1
ATOM 697 N N . TYR A 1 85 ? 7.914 -16.047 9.273 1 98.44 85 TYR A N 1
ATOM 698 C CA . TYR A 1 85 ? 8.508 -15.727 7.98 1 98.44 85 TYR A CA 1
ATOM 699 C C . TYR A 1 85 ? 8.578 -14.219 7.781 1 98.44 85 TYR A C 1
ATOM 701 O O . TYR A 1 85 ? 7.609 -13.5 8.055 1 98.44 85 TYR A O 1
ATOM 709 N N . PRO A 1 86 ? 9.742 -13.68 7.34 1 98.56 86 PRO A N 1
ATOM 710 C CA . PRO A 1 86 ? 9.656 -12.344 6.742 1 98.56 86 PRO A CA 1
ATOM 711 C C . PRO A 1 86 ? 8.672 -12.289 5.574 1 98.56 86 PRO A C 1
ATOM 713 O O . PRO A 1 86 ? 8.648 -13.188 4.734 1 98.56 86 PRO A O 1
ATOM 716 N N . VAL A 1 87 ? 7.832 -11.32 5.582 1 98.75 87 VAL A N 1
ATOM 717 C CA . VAL A 1 87 ? 6.844 -11.172 4.52 1 98.75 87 VAL A CA 1
ATOM 718 C C . VAL A 1 87 ? 7.066 -9.844 3.793 1 98.75 87 VAL A C 1
ATOM 720 O O . VAL A 1 87 ? 7.305 -8.82 4.426 1 98.75 87 VAL A O 1
ATOM 723 N N . TYR A 1 88 ? 7.066 -9.898 2.496 1 98.62 88 TYR A N 1
ATOM 724 C CA . TYR A 1 88 ? 7.195 -8.75 1.611 1 98.62 88 TYR A CA 1
ATOM 725 C C . TYR A 1 88 ? 5.98 -8.625 0.697 1 98.62 88 TYR A C 1
ATOM 727 O O . TYR A 1 88 ? 5.645 -9.562 -0.025 1 98.62 88 TYR A O 1
ATOM 735 N N . LEU A 1 89 ? 5.27 -7.504 0.787 1 98 89 LEU A N 1
ATOM 736 C CA . LEU A 1 89 ? 4.207 -7.188 -0.166 1 98 89 LEU A CA 1
ATOM 737 C C . LEU A 1 89 ? 4.762 -6.414 -1.357 1 98 89 LEU A C 1
ATOM 739 O O . LEU A 1 89 ? 5.406 -5.375 -1.183 1 98 89 LEU A O 1
ATOM 743 N N . TRP A 1 90 ? 4.461 -6.887 -2.555 1 97.19 90 TRP A N 1
ATOM 744 C CA . TRP A 1 90 ? 5.086 -6.363 -3.764 1 97.19 90 TRP A CA 1
ATOM 745 C C . TRP A 1 90 ? 4.059 -5.664 -4.652 1 97.19 90 TRP A C 1
ATOM 747 O O . TRP A 1 90 ? 3.035 -6.254 -5.004 1 97.19 90 TRP A O 1
ATOM 757 N N . ASP A 1 91 ? 4.277 -4.418 -4.992 1 96.06 91 ASP A N 1
ATOM 758 C CA . ASP A 1 91 ? 3.674 -3.707 -6.113 1 96.06 91 ASP A CA 1
ATOM 759 C C . ASP A 1 91 ? 4.684 -3.508 -7.242 1 96.06 91 ASP A C 1
ATOM 761 O O . ASP A 1 91 ? 5.68 -2.799 -7.074 1 96.06 91 ASP A O 1
ATOM 765 N N . GLY A 1 92 ? 4.422 -4.113 -8.375 1 95.62 92 GLY A N 1
ATOM 766 C CA . GLY A 1 92 ? 5.32 -3.914 -9.5 1 95.62 92 GLY A CA 1
ATOM 767 C C . GLY A 1 92 ? 5.203 -2.533 -10.117 1 95.62 92 GLY A C 1
ATOM 768 O O . GLY A 1 92 ? 4.316 -1.758 -9.758 1 95.62 92 GLY A O 1
ATOM 769 N N . PRO A 1 93 ? 6.07 -2.301 -11.016 1 96.19 93 PRO A N 1
ATOM 770 C CA . PRO A 1 93 ? 6.016 -1.004 -11.695 1 96.19 93 PRO A CA 1
ATOM 771 C C . PRO A 1 93 ? 4.645 -0.707 -12.289 1 96.19 93 PRO A C 1
ATOM 773 O O . PRO A 1 93 ? 4.059 -1.564 -12.953 1 96.19 93 PRO A O 1
ATOM 776 N N . ARG A 1 94 ? 4.137 0.509 -11.938 1 95 94 ARG A N 1
ATOM 777 C CA . ARG A 1 94 ? 2.969 1.132 -12.555 1 95 94 ARG A CA 1
ATOM 778 C C . ARG A 1 94 ? 1.683 0.672 -11.883 1 95 94 ARG A C 1
ATOM 780 O O . ARG A 1 94 ? 0.591 1.113 -12.242 1 95 94 ARG A O 1
ATOM 787 N N . VAL A 1 95 ? 1.815 -0.175 -10.891 1 93.75 95 VAL A N 1
ATOM 788 C CA . VAL A 1 95 ? 0.577 -0.578 -10.227 1 93.75 95 VAL A CA 1
ATOM 789 C C . VAL A 1 95 ? 0.644 -0.227 -8.742 1 93.75 95 VAL A C 1
ATOM 791 O O . VAL A 1 95 ? 1.732 -0.13 -8.172 1 93.75 95 VAL A O 1
ATOM 794 N N . GLY A 1 96 ? -0.529 -0.04 -8.164 1 93.88 96 GLY A N 1
ATOM 795 C CA . GLY A 1 96 ? -0.62 0.207 -6.734 1 93.88 96 GLY A CA 1
ATOM 796 C C . GLY A 1 96 ? 0.188 1.408 -6.285 1 93.88 96 GLY A C 1
ATOM 797 O O . GLY A 1 96 ? 0.06 2.496 -6.848 1 93.88 96 GLY A O 1
ATOM 798 N N . ARG A 1 97 ? 1.078 1.239 -5.277 1 95.06 97 ARG A N 1
ATOM 799 C CA . ARG A 1 97 ? 1.874 2.326 -4.715 1 95.06 97 ARG A CA 1
ATOM 800 C C . ARG A 1 97 ? 3.139 2.559 -5.535 1 95.06 97 ARG A C 1
ATOM 802 O O . ARG A 1 97 ? 3.938 3.443 -5.219 1 95.06 97 ARG A O 1
ATOM 809 N N . ALA A 1 98 ? 3.266 1.775 -6.613 1 95.06 98 ALA A N 1
ATOM 810 C CA . ALA A 1 98 ? 4.387 1.961 -7.531 1 95.06 98 ALA A CA 1
ATOM 811 C C . ALA A 1 98 ? 3.918 2.559 -8.859 1 95.06 98 ALA A C 1
ATOM 813 O O . ALA A 1 98 ? 4.57 2.383 -9.891 1 95.06 98 ALA A O 1
ATOM 814 N N . ASN A 1 99 ? 2.865 3.271 -8.906 1 93.44 99 ASN A N 1
ATOM 815 C CA . ASN A 1 99 ? 2.23 3.715 -10.141 1 93.44 99 ASN A CA 1
ATOM 816 C C . ASN A 1 99 ? 2.9 4.969 -10.695 1 93.44 99 ASN A C 1
ATOM 818 O O . ASN A 1 99 ? 2.227 5.859 -11.219 1 93.44 99 ASN A O 1
ATOM 822 N N . TRP A 1 100 ? 4.16 5.023 -10.648 1 93.88 100 TRP A N 1
ATOM 823 C CA . TRP A 1 100 ? 4.961 6.133 -11.148 1 93.88 100 TRP A CA 1
ATOM 824 C C . TRP A 1 100 ? 5.652 5.762 -12.453 1 93.88 100 TRP A C 1
ATOM 826 O O . TRP A 1 100 ? 6.855 5.488 -12.469 1 93.88 100 TRP A O 1
ATOM 836 N N . ALA A 1 101 ? 4.902 5.895 -13.594 1 96 101 ALA A N 1
ATOM 837 C CA . ALA A 1 101 ? 5.32 5.348 -14.883 1 96 101 ALA A CA 1
ATOM 838 C C . ALA A 1 101 ? 6.27 6.305 -15.602 1 96 101 ALA A C 1
ATOM 840 O O . ALA A 1 101 ? 6.16 7.523 -15.453 1 96 101 ALA A O 1
ATOM 841 N N . CYS A 1 102 ? 7.105 5.77 -16.422 1 96.81 102 CYS A N 1
ATOM 842 C CA . CYS A 1 102 ? 8.031 6.555 -17.234 1 96.81 102 CYS A CA 1
ATOM 843 C C . CYS A 1 102 ? 7.406 6.91 -18.578 1 96.81 102 CYS A C 1
ATOM 845 O O . CYS A 1 102 ? 8.031 7.582 -19.406 1 96.81 102 CYS A O 1
ATOM 847 N N . GLU A 1 103 ? 6.168 6.484 -18.812 1 96.38 103 GLU A N 1
ATOM 848 C CA . GLU A 1 103 ? 5.43 6.785 -20.047 1 96.38 103 GLU A CA 1
ATOM 849 C C . GLU A 1 103 ? 3.986 7.172 -19.734 1 96.38 103 GLU A C 1
ATOM 851 O O . GLU A 1 103 ? 3.469 6.855 -18.656 1 96.38 103 GLU A O 1
ATOM 856 N N . PRO A 1 104 ? 3.338 7.84 -20.719 1 95.81 104 PRO A N 1
ATOM 857 C CA . PRO A 1 104 ? 1.932 8.18 -20.5 1 95.81 104 PRO A CA 1
ATOM 858 C C . PRO A 1 104 ? 1.036 6.953 -20.391 1 95.81 104 PRO A C 1
ATOM 860 O O . PRO A 1 104 ? 1.271 5.949 -21.062 1 95.81 104 PRO A O 1
ATOM 863 N N . THR A 1 105 ? 0.112 7.062 -19.531 1 94.5 105 THR A N 1
ATOM 864 C CA . THR A 1 105 ? -0.91 6.027 -19.406 1 94.5 105 THR A CA 1
ATOM 865 C C . THR A 1 105 ? -2.307 6.641 -19.422 1 94.5 105 THR A C 1
ATOM 867 O O . THR A 1 105 ? -2.475 7.816 -19.078 1 94.5 105 THR A O 1
ATOM 870 N N . ILE A 1 106 ? -3.262 5.871 -19.891 1 94.25 106 ILE A N 1
ATOM 871 C CA . ILE A 1 106 ? -4.66 6.281 -19.922 1 94.25 106 ILE A CA 1
ATOM 872 C C . ILE A 1 106 ? -5.516 5.246 -19.188 1 94.25 106 ILE A C 1
ATOM 874 O O . ILE A 1 106 ? -5.316 4.039 -19.359 1 94.25 106 ILE A O 1
ATOM 878 N N . TYR A 1 107 ? -6.395 5.73 -18.359 1 95 107 TYR A N 1
ATOM 879 C CA . TYR A 1 107 ? -7.355 4.887 -17.656 1 95 107 TYR A CA 1
ATOM 880 C C . TYR A 1 107 ? -8.789 5.297 -17.984 1 95 107 TYR A C 1
ATOM 882 O O . TYR A 1 107 ? -9.094 6.488 -18.047 1 95 107 TYR A O 1
ATOM 890 N N . SER A 1 108 ? -9.578 4.297 -18.281 1 95.25 108 SER A N 1
ATOM 891 C CA . SER A 1 108 ? -11.023 4.465 -18.359 1 95.25 108 SER A CA 1
ATOM 892 C C . SER A 1 108 ? -11.75 3.391 -17.562 1 95.25 108 SER A C 1
ATOM 894 O O . SER A 1 108 ? -11.344 2.227 -17.562 1 95.25 108 SER A O 1
ATOM 896 N N . PRO A 1 109 ? -12.82 3.779 -16.891 1 94.75 109 PRO A N 1
ATOM 897 C CA . PRO A 1 109 ? -13.57 2.773 -16.125 1 94.75 109 PRO A CA 1
ATOM 898 C C . PRO A 1 109 ? -14.125 1.658 -17.016 1 94.75 109 PRO A C 1
ATOM 900 O O . PRO A 1 109 ? -14.68 1.931 -18.078 1 94.75 109 PRO A O 1
ATOM 903 N N . SER A 1 110 ? -14.039 0.38 -16.719 1 91.81 110 SER A N 1
ATOM 904 C CA . SER A 1 110 ? -14.469 -0.753 -17.531 1 91.81 110 SER A CA 1
ATOM 905 C C . SER A 1 110 ? -15.711 -1.42 -16.938 1 91.81 110 SER A C 1
ATOM 907 O O . SER A 1 110 ? -16.203 -2.418 -17.469 1 91.81 110 SER A O 1
ATOM 909 N N . TYR A 1 111 ? -16.453 -0.903 -15.938 1 94.69 111 TYR A N 1
ATOM 910 C CA . TYR A 1 111 ? -17.688 -1.411 -15.32 1 94.69 111 TYR A CA 1
ATOM 911 C C . TYR A 1 111 ? -17.594 -2.916 -15.094 1 94.69 111 TYR A C 1
ATOM 913 O O . TYR A 1 111 ? -18.422 -3.676 -15.602 1 94.69 111 TYR A O 1
ATOM 921 N N . GLN A 1 112 ? -16.734 -3.436 -14.297 1 94.19 112 GLN A N 1
ATOM 922 C CA . GLN A 1 112 ? -16.312 -4.832 -14.312 1 94.19 112 GLN A CA 1
ATOM 923 C C . GLN A 1 112 ? -16.719 -5.539 -13.016 1 94.19 112 GLN A C 1
ATOM 925 O O . GLN A 1 112 ? -16.188 -6.609 -12.695 1 94.19 112 GLN A O 1
ATOM 930 N N . ASP A 1 113 ? -17.641 -5.016 -12.266 1 95.31 113 ASP A N 1
ATOM 931 C CA . ASP A 1 113 ? -18.047 -5.68 -11.031 1 95.31 113 ASP A CA 1
ATOM 932 C C . ASP A 1 113 ? -18.547 -7.098 -11.305 1 95.31 113 ASP A C 1
ATOM 934 O O . ASP A 1 113 ? -18.125 -8.047 -10.641 1 95.31 113 ASP A O 1
ATOM 938 N N . GLN A 1 114 ? -19.406 -7.238 -12.289 1 95.56 114 GLN A N 1
ATOM 939 C CA . GLN A 1 114 ? -19.984 -8.531 -12.617 1 95.56 114 GLN A CA 1
ATOM 940 C C . GLN A 1 114 ? -18.938 -9.484 -13.195 1 95.56 114 GLN A C 1
ATOM 942 O O . GLN A 1 114 ? -18.938 -10.672 -12.875 1 95.56 114 GLN A O 1
ATOM 947 N N . ALA A 1 115 ? -18.078 -8.938 -13.992 1 93.75 115 ALA A N 1
ATOM 948 C CA . ALA A 1 115 ? -16.984 -9.75 -14.531 1 93.75 115 ALA A CA 1
ATOM 949 C C . ALA A 1 115 ? -16.047 -10.227 -13.43 1 93.75 115 ALA A C 1
ATOM 951 O O . ALA A 1 115 ? -15.508 -11.328 -13.5 1 93.75 115 ALA A O 1
ATOM 952 N N . ASN A 1 116 ? -15.891 -9.422 -12.391 1 93.44 116 ASN A N 1
ATOM 953 C CA . ASN A 1 116 ? -15.055 -9.805 -11.25 1 93.44 116 ASN A CA 1
ATOM 954 C C . ASN A 1 116 ? -15.609 -11.031 -10.531 1 93.44 116 ASN A C 1
ATOM 956 O O . ASN A 1 116 ? -14.844 -11.844 -10.016 1 93.44 116 ASN A O 1
ATOM 960 N N . PHE A 1 117 ? -16.891 -11.117 -10.531 1 95.94 117 PHE A N 1
ATOM 961 C CA . PHE A 1 117 ? -17.516 -12.266 -9.898 1 95.94 117 PHE A CA 1
ATOM 962 C C . PHE A 1 117 ? -17.062 -13.562 -10.555 1 95.94 117 PHE A C 1
ATOM 964 O O . PHE A 1 117 ? -16.688 -14.516 -9.867 1 95.94 117 PHE A O 1
ATOM 971 N N . TRP A 1 118 ? -17.031 -13.539 -11.828 1 94 118 TRP A N 1
ATOM 972 C CA . TRP A 1 118 ? -16.609 -14.695 -12.602 1 94 118 TRP A CA 1
ATOM 973 C C . TRP A 1 118 ? -15.094 -14.891 -12.492 1 94 118 TRP A C 1
ATOM 975 O O . TRP A 1 118 ? -14.617 -16.016 -12.32 1 94 118 TRP A O 1
ATOM 985 N N . ALA A 1 119 ? -14.398 -13.789 -12.57 1 91.94 119 ALA A N 1
ATOM 986 C CA . ALA A 1 119 ? -12.945 -13.844 -12.531 1 91.94 119 ALA A CA 1
ATOM 987 C C . ALA A 1 119 ? -12.445 -14.406 -11.203 1 91.94 119 ALA A C 1
ATOM 989 O O . ALA A 1 119 ? -11.438 -15.109 -11.164 1 91.94 119 ALA A O 1
ATOM 990 N N . TRP A 1 120 ? -13.203 -14.141 -10.102 1 95 120 TRP A N 1
ATOM 991 C CA . TRP A 1 120 ? -12.836 -14.625 -8.773 1 95 120 TRP A CA 1
ATOM 992 C C . TRP A 1 120 ? -13.305 -16.062 -8.57 1 95 120 TRP A C 1
ATOM 994 O O . TRP A 1 120 ? -13.016 -16.672 -7.543 1 95 120 TRP A O 1
ATOM 1004 N N . ASN A 1 121 ? -13.969 -16.594 -9.547 1 97.31 121 ASN A N 1
ATOM 1005 C CA . ASN A 1 121 ? -14.508 -17.953 -9.523 1 97.31 121 ASN A CA 1
ATOM 1006 C C . ASN A 1 121 ? -15.461 -18.156 -8.352 1 97.31 121 ASN A C 1
ATOM 1008 O O . ASN A 1 121 ? -15.367 -19.156 -7.641 1 97.31 121 ASN A O 1
ATOM 1012 N N . PHE A 1 122 ? -16.328 -17.156 -8.164 1 97.75 122 PHE A N 1
ATOM 1013 C CA . PHE A 1 122 ? -17.312 -17.234 -7.105 1 97.75 122 PHE A CA 1
ATOM 1014 C C . PHE A 1 122 ? -18.5 -18.094 -7.535 1 97.75 122 PHE A C 1
ATOM 1016 O O . PHE A 1 122 ? -19.234 -18.609 -6.691 1 97.75 122 PHE A O 1
ATOM 1023 N N . GLY A 1 123 ? -18.688 -18.266 -8.805 1 97.81 123 GLY A N 1
ATOM 1024 C CA . GLY A 1 123 ? -19.766 -19.016 -9.422 1 97.81 123 GLY A CA 1
ATOM 1025 C C . GLY A 1 123 ? -19.766 -18.938 -10.938 1 97.81 123 GLY A C 1
ATOM 1026 O O . GLY A 1 123 ? -18.953 -18.234 -11.523 1 97.81 123 GLY A O 1
ATOM 1027 N N . PRO A 1 124 ? -20.656 -19.672 -11.539 1 96.19 124 PRO A N 1
ATOM 1028 C CA . PRO A 1 124 ? -20.656 -19.734 -13 1 96.19 124 PRO A CA 1
ATOM 1029 C C . PRO A 1 124 ? -21.203 -18.469 -13.656 1 96.19 124 PRO A C 1
ATOM 1031 O O . PRO A 1 124 ? -20.938 -18.203 -14.828 1 96.19 124 PRO A O 1
ATOM 1034 N N . SER A 1 125 ? -22.031 -17.734 -12.891 1 95.5 125 SER A N 1
ATOM 1035 C CA . SER A 1 125 ? -22.547 -16.438 -13.336 1 95.5 125 SER A CA 1
ATOM 1036 C C . SER A 1 125 ? -22.828 -15.531 -12.148 1 95.5 125 SER A C 1
ATOM 1038 O O . SER A 1 125 ? -22.844 -15.977 -11 1 95.5 125 SER A O 1
ATOM 1040 N N . PHE A 1 126 ? -23.031 -14.266 -12.43 1 95.25 126 PHE A N 1
ATOM 1041 C CA . PHE A 1 126 ? -23.141 -13.242 -11.398 1 95.25 126 PHE A CA 1
ATOM 1042 C C . PHE A 1 126 ? -24.234 -13.594 -10.398 1 95.25 126 PHE A C 1
ATOM 1044 O O . PHE A 1 126 ? -25.391 -13.789 -10.773 1 95.25 126 PHE A O 1
ATOM 1051 N N . LYS A 1 127 ? -23.859 -13.75 -9.219 1 92.94 127 LYS A N 1
ATOM 1052 C CA . LYS A 1 127 ? -24.688 -14.031 -8.047 1 92.94 127 LYS A CA 1
ATOM 1053 C C . LYS A 1 127 ? -25.25 -15.453 -8.102 1 92.94 127 LYS A C 1
ATOM 1055 O O . LYS A 1 127 ? -26.125 -15.812 -7.309 1 92.94 127 LYS A O 1
ATOM 1060 N N . ASN A 1 128 ? -24.812 -16.266 -8.992 1 97.06 128 ASN A N 1
ATOM 1061 C CA . ASN A 1 128 ? -25 -17.703 -8.961 1 97.06 128 ASN A CA 1
ATOM 1062 C C . ASN A 1 128 ? -23.781 -18.422 -8.359 1 97.06 128 ASN A C 1
ATOM 1064 O O . ASN A 1 128 ? -22.922 -18.906 -9.078 1 97.06 128 ASN A O 1
ATOM 1068 N N . TRP A 1 129 ? -23.828 -18.484 -7.074 1 98 129 TRP A N 1
ATOM 1069 C CA . TRP A 1 129 ? -22.688 -18.953 -6.305 1 98 129 TRP A CA 1
ATOM 1070 C C . TRP A 1 129 ? -22.5 -20.469 -6.488 1 98 129 TRP A C 1
ATOM 1072 O O . TRP A 1 129 ? -23.469 -21.219 -6.535 1 98 129 TRP A O 1
ATOM 1082 N N . TRP A 1 130 ? -21.203 -20.875 -6.629 1 98.44 130 TRP A N 1
ATOM 1083 C CA . TRP A 1 130 ? -20.984 -22.297 -6.43 1 98.44 130 TRP A CA 1
ATOM 1084 C C . TRP A 1 130 ? -21.562 -22.75 -5.09 1 98.44 130 TRP A C 1
ATOM 1086 O O . TRP A 1 130 ? -21.406 -22.062 -4.078 1 98.44 130 TRP A O 1
ATOM 1096 N N . PRO A 1 131 ? -22.203 -23.891 -5.008 1 97.62 131 PRO A N 1
ATOM 1097 C CA . PRO A 1 131 ? -22.844 -24.312 -3.76 1 97.62 131 PRO A CA 1
ATOM 1098 C C . PRO A 1 131 ? -21.844 -24.469 -2.613 1 97.62 131 PRO A C 1
ATOM 1100 O O . PRO A 1 131 ? -22.219 -24.297 -1.446 1 97.62 131 PRO A O 1
ATOM 1103 N N . ASP A 1 132 ? -20.609 -24.766 -2.939 1 98.19 132 ASP A N 1
ATOM 1104 C CA . ASP A 1 132 ? -19.609 -25.047 -1.917 1 98.19 132 ASP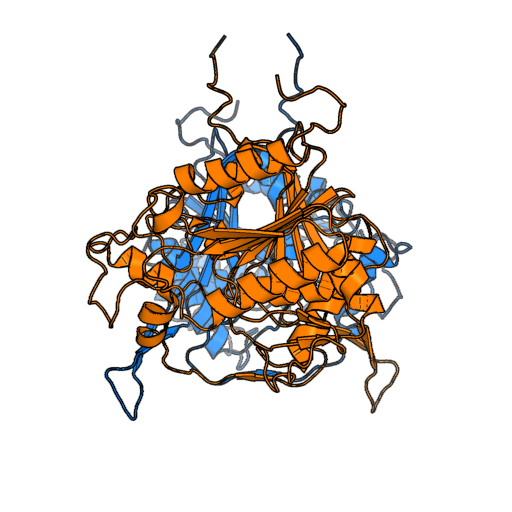 A CA 1
ATOM 1105 C C . ASP A 1 132 ? -18.578 -23.922 -1.833 1 98.19 132 ASP A C 1
ATOM 1107 O O . ASP A 1 132 ? -17.531 -24.078 -1.209 1 98.19 132 ASP A O 1
ATOM 1111 N N . VAL A 1 133 ? -18.875 -22.734 -2.408 1 98.69 133 VAL A N 1
ATOM 1112 C CA . VAL A 1 133 ? -17.875 -21.672 -2.531 1 98.69 133 VAL A CA 1
ATOM 1113 C C . VAL A 1 133 ? -17.422 -21.234 -1.145 1 98.69 133 VAL A C 1
ATOM 1115 O O . VAL A 1 133 ? -18.234 -21.109 -0.226 1 98.69 133 VAL A O 1
ATOM 1118 N N . GLN A 1 134 ? -16.172 -21.062 -0.969 1 98.62 134 GLN A N 1
ATOM 1119 C CA . GLN A 1 134 ? -15.586 -20.609 0.287 1 98.62 134 GLN A CA 1
ATOM 1120 C C . GLN A 1 134 ? -15.625 -19.078 0.382 1 98.62 134 GLN A C 1
ATOM 1122 O O . GLN A 1 134 ? -14.586 -18.438 0.511 1 98.62 134 GLN A O 1
ATOM 1127 N N . PHE A 1 135 ? -16.781 -18.5 0.309 1 98.38 135 PHE A N 1
ATOM 1128 C CA . PHE A 1 135 ? -17.109 -17.078 0.39 1 98.38 135 PHE A CA 1
ATOM 1129 C C . PHE A 1 135 ? -18.359 -16.859 1.223 1 98.38 135 PHE A C 1
ATOM 1131 O O . PHE A 1 135 ? -19.297 -17.672 1.178 1 98.38 135 PHE A O 1
ATOM 1138 N N . PRO A 1 136 ? -18.359 -15.805 2.09 1 98.19 136 PRO A N 1
ATOM 1139 C CA . PRO A 1 136 ? -19.594 -15.523 2.82 1 98.19 136 PRO A CA 1
ATOM 1140 C C . PRO A 1 136 ? -20.688 -14.938 1.929 1 98.19 136 PRO A C 1
ATOM 1142 O O . PRO A 1 136 ? -20.891 -13.719 1.918 1 98.19 136 PRO A O 1
ATOM 1145 N N . THR A 1 137 ? -21.469 -15.734 1.376 1 97.62 137 THR A N 1
ATOM 1146 C CA . THR A 1 137 ? -22.344 -15.375 0.263 1 97.62 137 THR A CA 1
ATOM 1147 C C . THR A 1 137 ? -23.453 -14.453 0.728 1 97.62 137 THR A C 1
ATOM 1149 O O . THR A 1 137 ? -24.047 -13.734 -0.079 1 97.62 137 THR A O 1
ATOM 1152 N N . GLU A 1 138 ? -23.766 -14.383 2 1 96.44 138 GLU A N 1
ATOM 1153 C CA . GLU A 1 138 ? -24.859 -13.555 2.488 1 96.44 138 GLU A CA 1
ATOM 1154 C C . GLU A 1 138 ? -24.359 -12.211 3 1 96.44 138 GLU A C 1
ATOM 1156 O O . GLU A 1 138 ? -25.141 -11.359 3.42 1 96.44 138 GLU A O 1
ATOM 1161 N N . ASP A 1 139 ? -23.078 -12.008 2.947 1 95.81 139 ASP A N 1
ATOM 1162 C CA . ASP A 1 139 ? -22.469 -10.773 3.434 1 95.81 139 ASP A CA 1
ATOM 1163 C C . ASP A 1 139 ? -22.219 -9.797 2.287 1 95.81 139 ASP A C 1
ATOM 1165 O O . ASP A 1 139 ? -21.219 -9.898 1.575 1 95.81 139 ASP A O 1
ATOM 1169 N N . GLU A 1 140 ? -23 -8.836 2.215 1 93.12 140 GLU A N 1
ATOM 1170 C CA . GLU A 1 140 ? -22.891 -7.844 1.147 1 93.12 140 GLU A CA 1
ATOM 1171 C C . GLU A 1 140 ? -21.594 -7.043 1.266 1 93.12 140 GLU A C 1
ATOM 1173 O O . GLU A 1 140 ? -21.031 -6.625 0.257 1 93.12 140 GLU A O 1
ATOM 1178 N N . ARG A 1 141 ? -21.172 -6.863 2.43 1 93.44 141 ARG A N 1
ATOM 1179 C CA . ARG A 1 141 ? -19.922 -6.141 2.641 1 93.44 141 ARG A CA 1
ATOM 1180 C C . ARG A 1 141 ? -18.75 -6.918 2.07 1 93.44 141 ARG A C 1
ATOM 1182 O O . ARG A 1 141 ? -17.797 -6.324 1.548 1 93.44 141 ARG A O 1
ATOM 1189 N N . ALA A 1 142 ? -18.828 -8.227 2.199 1 96.06 142 ALA A N 1
ATOM 1190 C CA . ALA A 1 142 ? -17.766 -9.062 1.651 1 96.06 142 ALA A CA 1
ATOM 1191 C C . ALA A 1 142 ? -17.688 -8.914 0.135 1 96.06 142 ALA A C 1
ATOM 1193 O O . ALA A 1 142 ? -16.594 -8.812 -0.426 1 96.06 142 ALA A O 1
ATOM 1194 N N . TRP A 1 143 ? -18.781 -8.891 -0.48 1 95.19 143 TRP A N 1
ATOM 1195 C CA . TRP A 1 143 ? -18.781 -8.719 -1.929 1 95.19 143 TRP A CA 1
ATOM 1196 C C . TRP A 1 143 ? -18.219 -7.355 -2.312 1 95.19 143 TRP A C 1
ATOM 1198 O O . TRP A 1 143 ? -17.406 -7.254 -3.242 1 95.19 143 TRP A O 1
ATOM 1208 N N . GLN A 1 144 ? -18.594 -6.355 -1.571 1 93.56 144 GLN A N 1
ATOM 1209 C CA . GLN A 1 144 ? -18.094 -5.012 -1.857 1 93.56 144 GLN A CA 1
ATOM 1210 C C . GLN A 1 144 ? -16.578 -4.938 -1.689 1 93.56 144 GLN A C 1
ATOM 1212 O O . GLN A 1 144 ? -15.891 -4.324 -2.506 1 93.56 144 GLN A O 1
ATOM 1217 N N . GLN A 1 145 ? -16.109 -5.59 -0.687 1 94.12 145 GLN A N 1
ATOM 1218 C CA . GLN A 1 145 ? -14.664 -5.621 -0.464 1 94.12 145 GLN A CA 1
ATOM 1219 C C . GLN A 1 145 ? -13.953 -6.391 -1.571 1 94.12 145 GLN A C 1
ATOM 1221 O O . GLN A 1 145 ? -12.906 -5.961 -2.059 1 94.12 145 GLN A O 1
ATOM 1226 N N . ALA A 1 146 ? -14.594 -7.465 -2.012 1 93.69 146 ALA A N 1
ATOM 1227 C CA . ALA A 1 146 ? -13.977 -8.312 -3.035 1 93.69 146 ALA A CA 1
ATOM 1228 C C . ALA A 1 146 ? -13.906 -7.582 -4.375 1 93.69 146 ALA A C 1
ATOM 1230 O O . ALA A 1 146 ? -12.883 -7.617 -5.055 1 93.69 146 ALA A O 1
ATOM 1231 N N . THR A 1 147 ? -14.977 -6.875 -4.691 1 91.75 147 THR A N 1
ATOM 1232 C CA . THR A 1 147 ? -15.023 -6.207 -5.988 1 91.75 147 THR A CA 1
ATOM 1233 C C . THR A 1 147 ? -14.156 -4.949 -5.977 1 91.75 147 THR A C 1
ATOM 1235 O O . THR A 1 147 ? -13.68 -4.512 -7.023 1 91.75 147 THR A O 1
ATOM 1238 N N . SER A 1 148 ? -13.906 -4.445 -4.762 1 88.25 148 SER A N 1
ATOM 1239 C CA . SER A 1 148 ? -13.125 -3.223 -4.625 1 88.25 148 SER A CA 1
ATOM 1240 C C . SER A 1 148 ? -11.648 -3.533 -4.379 1 88.25 148 SER A C 1
ATOM 1242 O O . SER A 1 148 ? -10.82 -2.627 -4.344 1 88.25 148 SER A O 1
ATOM 1244 N N . ALA A 1 149 ? -11.352 -4.809 -4.188 1 82.38 149 ALA A N 1
ATOM 1245 C CA . ALA A 1 149 ? -9.977 -5.195 -3.889 1 82.38 149 ALA A CA 1
ATOM 1246 C C . ALA A 1 149 ? -9.141 -5.258 -5.16 1 82.38 149 ALA A C 1
ATOM 1248 O O . ALA A 1 149 ? -8.547 -6.297 -5.473 1 82.38 149 ALA A O 1
ATOM 1249 N N . ARG A 1 150 ? -9.172 -4.223 -5.938 1 86.75 150 ARG A N 1
ATOM 1250 C CA . ARG A 1 150 ? -8.422 -4.121 -7.188 1 86.75 150 ARG A CA 1
ATOM 1251 C C . ARG A 1 150 ? -7.801 -2.736 -7.344 1 86.75 150 ARG A C 1
ATOM 1253 O O . ARG A 1 150 ? -8.297 -1.763 -6.77 1 86.75 150 ARG A O 1
ATOM 1260 N N . TYR A 1 151 ? -6.66 -2.705 -7.957 1 86.81 151 TYR A N 1
ATOM 1261 C CA . TYR A 1 151 ? -6.176 -1.452 -8.523 1 86.81 151 TYR A CA 1
ATOM 1262 C C . TYR A 1 151 ? -6.02 -1.561 -10.039 1 86.81 151 TYR A C 1
ATOM 1264 O O . TYR A 1 151 ? -6.262 -2.621 -10.617 1 86.81 151 TYR A O 1
ATOM 1272 N N . VAL A 1 152 ? -5.723 -0.472 -10.625 1 89.38 152 VAL A N 1
ATOM 1273 C CA . VAL A 1 152 ? -5.57 -0.44 -12.078 1 89.38 152 VAL A CA 1
ATOM 1274 C C . VAL A 1 152 ? -4.395 -1.322 -12.492 1 89.38 152 VAL A C 1
ATOM 1276 O O . VAL A 1 152 ? -3.283 -1.167 -11.984 1 89.38 152 VAL A O 1
ATOM 1279 N N . GLU A 1 153 ? -4.738 -2.23 -13.391 1 88.5 153 GLU A N 1
ATOM 1280 C CA . GLU A 1 153 ? -3.74 -3.172 -13.891 1 88.5 153 GLU A CA 1
ATOM 1281 C C . GLU A 1 153 ? -3.346 -2.838 -15.328 1 88.5 153 GLU A C 1
ATOM 1283 O O . GLU A 1 153 ? -4.152 -2.297 -16.094 1 88.5 153 GLU A O 1
ATOM 1288 N N . TYR A 1 154 ? -2.137 -3.131 -15.648 1 88.25 154 TYR A N 1
ATOM 1289 C CA . TYR A 1 154 ? -1.632 -3.078 -17.016 1 88.25 154 TYR A CA 1
ATOM 1290 C C . TYR A 1 154 ? -1.109 -4.441 -17.469 1 88.25 154 TYR A C 1
ATOM 1292 O O . TYR A 1 154 ? -0.012 -4.848 -17.078 1 88.25 154 TYR A O 1
ATOM 1300 N N . ASP A 1 155 ? -1.892 -5.066 -18.25 1 90.69 155 ASP A N 1
ATOM 1301 C CA . ASP A 1 155 ? -1.569 -6.438 -18.625 1 90.69 155 ASP A CA 1
ATOM 1302 C C . ASP A 1 155 ? -1.188 -6.523 -20.109 1 90.69 155 ASP A C 1
ATOM 1304 O O . ASP A 1 155 ? -1.879 -7.172 -20.891 1 90.69 155 ASP A O 1
ATOM 1308 N N . THR A 1 156 ? -0.126 -5.914 -20.422 1 95.06 156 THR A N 1
ATOM 1309 C CA . THR A 1 156 ? 0.48 -6.023 -21.734 1 95.06 156 THR A CA 1
ATOM 1310 C C . THR A 1 156 ? 1.794 -6.793 -21.672 1 95.06 156 THR A C 1
ATOM 1312 O O . THR A 1 156 ? 2.35 -6.988 -20.578 1 95.06 156 THR A O 1
ATOM 1315 N N . LYS A 1 157 ? 2.205 -7.223 -22.812 1 96.88 157 LYS A N 1
ATOM 1316 C CA . LYS A 1 157 ? 3.488 -7.914 -22.875 1 96.88 157 LYS A CA 1
ATOM 1317 C C . LYS A 1 157 ? 4.613 -7.039 -22.328 1 96.88 157 LYS A C 1
ATOM 1319 O O . LYS A 1 157 ? 5.465 -7.512 -21.578 1 96.88 157 LYS A O 1
ATOM 1324 N N . ALA A 1 158 ? 4.566 -5.773 -22.703 1 96.62 158 ALA A N 1
ATOM 1325 C CA . ALA A 1 158 ? 5.586 -4.824 -22.266 1 96.62 158 ALA A CA 1
ATOM 1326 C C . ALA A 1 158 ? 5.566 -4.656 -20.75 1 96.62 158 ALA A C 1
ATOM 1328 O O . ALA A 1 158 ? 6.617 -4.527 -20.125 1 96.62 158 ALA A O 1
ATOM 1329 N N . ASN A 1 159 ? 4.402 -4.68 -20.203 1 95.94 159 ASN A N 1
ATOM 1330 C CA . ASN A 1 159 ? 4.293 -4.523 -18.75 1 95.94 159 ASN A CA 1
ATOM 1331 C C . ASN A 1 159 ? 4.805 -5.758 -18.016 1 95.94 159 ASN A C 1
ATOM 1333 O O . ASN A 1 159 ? 5.387 -5.645 -16.938 1 95.94 159 ASN A O 1
ATOM 1337 N N . VAL A 1 160 ? 4.539 -6.961 -18.578 1 97.38 160 VAL A N 1
ATOM 1338 C CA . VAL A 1 160 ? 5.074 -8.18 -17.969 1 97.38 160 VAL A CA 1
ATOM 1339 C C . VAL A 1 160 ? 6.598 -8.117 -17.953 1 97.38 160 VAL A C 1
ATOM 1341 O O . VAL A 1 160 ? 7.227 -8.445 -16.938 1 97.38 160 VAL A O 1
ATOM 1344 N N . GLU A 1 161 ? 7.152 -7.648 -19.031 1 97.88 161 GLU A N 1
ATOM 1345 C CA . GLU A 1 161 ? 8.602 -7.508 -19.094 1 97.88 161 GLU A CA 1
ATOM 1346 C C . GLU A 1 161 ? 9.109 -6.484 -18.094 1 97.88 161 GLU A C 1
ATOM 1348 O O . GLU A 1 161 ? 10.07 -6.75 -17.359 1 97.88 161 GLU A O 1
ATOM 1353 N N . LEU A 1 162 ? 8.477 -5.387 -18.031 1 97.88 162 LEU A N 1
ATOM 1354 C CA . LEU A 1 162 ? 8.867 -4.305 -17.141 1 97.88 162 LEU A CA 1
ATOM 1355 C C . LEU A 1 162 ? 8.797 -4.758 -15.688 1 97.88 162 LEU A C 1
ATOM 1357 O O . LEU A 1 162 ? 9.75 -4.547 -14.922 1 97.88 162 LEU A O 1
ATOM 1361 N N . GLN A 1 163 ? 7.75 -5.359 -15.312 1 97.44 163 GLN A N 1
ATOM 1362 C CA . GLN A 1 163 ? 7.523 -5.766 -13.93 1 97.44 163 GLN A CA 1
ATOM 1363 C C . GLN A 1 163 ? 8.461 -6.906 -13.531 1 97.44 163 GLN A C 1
ATOM 1365 O O . GLN A 1 163 ? 8.977 -6.93 -12.414 1 97.44 163 GLN A O 1
ATOM 1370 N N . SER A 1 164 ? 8.711 -7.844 -14.43 1 98.25 164 SER A N 1
ATOM 1371 C CA . SER A 1 164 ? 9.625 -8.945 -14.133 1 98.25 164 SER A CA 1
ATOM 1372 C C . SER A 1 164 ? 11.062 -8.461 -14.07 1 98.25 164 SER A C 1
ATOM 1374 O O . SER A 1 164 ? 11.875 -8.992 -13.305 1 98.25 164 SER A O 1
ATOM 1376 N N . ASP A 1 165 ? 11.414 -7.402 -14.859 1 98.56 165 ASP A N 1
ATOM 1377 C CA . ASP A 1 165 ? 12.742 -6.812 -14.758 1 98.56 165 ASP A CA 1
ATOM 1378 C C . ASP A 1 165 ? 12.984 -6.246 -13.359 1 98.56 165 ASP A C 1
ATOM 1380 O O . ASP A 1 165 ? 14.016 -6.523 -12.742 1 98.56 165 ASP A O 1
ATOM 1384 N N . ALA A 1 166 ? 12.039 -5.5 -12.906 1 98.06 166 ALA A N 1
ATOM 1385 C CA . ALA A 1 166 ? 12.164 -4.906 -11.578 1 98.06 166 ALA A CA 1
ATOM 1386 C C . ALA A 1 166 ? 12.211 -5.984 -10.5 1 98.06 166 ALA A C 1
ATOM 1388 O O . ALA A 1 166 ? 12.969 -5.875 -9.539 1 98.06 166 ALA A O 1
ATOM 1389 N N . ALA A 1 167 ? 11.438 -7.008 -10.68 1 98.44 167 ALA A N 1
ATOM 1390 C CA . ALA A 1 167 ? 11.406 -8.094 -9.703 1 98.44 167 ALA A CA 1
ATOM 1391 C C . ALA A 1 167 ? 12.727 -8.859 -9.688 1 98.44 167 ALA A C 1
ATOM 1393 O O . ALA A 1 167 ? 13.18 -9.312 -8.633 1 98.44 167 ALA A O 1
ATOM 1394 N N . ALA A 1 168 ? 13.305 -9.055 -10.844 1 98.81 168 ALA A N 1
ATOM 1395 C CA . ALA A 1 168 ? 14.602 -9.711 -10.914 1 98.81 168 ALA A CA 1
ATOM 1396 C C . ALA A 1 168 ? 15.672 -8.891 -10.203 1 98.81 168 ALA A C 1
ATOM 1398 O O . ALA A 1 168 ? 16.5 -9.445 -9.461 1 98.81 168 ALA A O 1
ATOM 1399 N N . ILE A 1 169 ? 15.617 -7.605 -10.391 1 98.56 169 ILE A N 1
ATOM 1400 C CA . ILE A 1 169 ? 16.547 -6.711 -9.703 1 98.56 169 ILE A CA 1
ATOM 1401 C C . ILE A 1 169 ? 16.344 -6.812 -8.195 1 98.56 169 ILE A C 1
ATOM 1403 O O . ILE A 1 169 ? 17.312 -6.891 -7.438 1 98.56 169 ILE A O 1
ATOM 1407 N N . ALA A 1 170 ? 15.133 -6.836 -7.789 1 98.44 170 ALA A N 1
ATOM 1408 C CA . ALA A 1 170 ? 14.82 -6.949 -6.367 1 98.44 170 ALA A CA 1
ATOM 1409 C C . ALA A 1 170 ? 15.367 -8.25 -5.785 1 98.44 170 ALA A C 1
ATOM 1411 O O . ALA A 1 170 ? 15.984 -8.258 -4.719 1 98.44 170 ALA A O 1
ATOM 1412 N N . ALA A 1 171 ? 15.164 -9.32 -6.484 1 98.56 171 ALA A N 1
ATOM 1413 C CA . ALA A 1 171 ? 15.648 -10.617 -6.031 1 98.56 171 ALA A CA 1
ATOM 1414 C C . ALA A 1 171 ? 17.172 -10.633 -5.926 1 98.56 171 ALA A C 1
ATOM 1416 O O . ALA A 1 171 ? 17.734 -11.102 -4.93 1 98.56 171 ALA A O 1
ATOM 1417 N N . ASP A 1 172 ? 17.781 -10.094 -6.906 1 98.62 172 ASP A N 1
ATOM 1418 C CA . ASP A 1 172 ? 19.25 -10.117 -6.984 1 98.62 172 ASP A CA 1
ATOM 1419 C C . ASP A 1 172 ? 19.859 -9.172 -5.957 1 98.62 172 ASP A C 1
ATOM 1421 O O . ASP A 1 172 ? 21.031 -9.336 -5.578 1 98.62 172 ASP A O 1
ATOM 1425 N N . SER A 1 173 ? 19.109 -8.18 -5.477 1 97.62 173 SER A N 1
ATOM 1426 C CA . SER A 1 173 ? 19.625 -7.141 -4.602 1 97.62 173 SER A CA 1
ATOM 1427 C C . SER A 1 173 ? 19.969 -7.695 -3.223 1 97.62 173 SER A C 1
ATOM 1429 O O . SER A 1 173 ? 20.766 -7.105 -2.486 1 97.62 173 SER A O 1
ATOM 1431 N N . GLY A 1 174 ? 19.234 -8.75 -2.854 1 97.5 174 GLY A N 1
ATOM 1432 C CA . GLY A 1 174 ? 19.406 -9.289 -1.515 1 97.5 174 GLY A CA 1
ATOM 1433 C C . GLY A 1 174 ? 18.578 -8.57 -0.473 1 97.5 174 GLY A C 1
ATOM 1434 O O . GLY A 1 174 ? 18.484 -9.016 0.674 1 97.5 174 GLY A O 1
ATOM 1435 N N . ARG A 1 175 ? 17.844 -7.566 -0.819 1 97 175 ARG A N 1
ATOM 1436 C CA . ARG A 1 175 ? 17.078 -6.762 0.133 1 97 175 ARG A CA 1
ATOM 1437 C C . ARG A 1 175 ? 15.828 -7.504 0.601 1 97 175 ARG A C 1
ATOM 1439 O O . ARG A 1 175 ? 15.219 -7.121 1.6 1 97 175 ARG A O 1
ATOM 1446 N N . MET A 1 176 ? 15.461 -8.523 -0.119 1 97.69 176 MET A N 1
ATOM 1447 C CA . MET A 1 176 ? 14.305 -9.328 0.279 1 97.69 176 MET A CA 1
ATOM 1448 C C . MET A 1 176 ? 14.75 -10.68 0.833 1 97.69 176 MET A C 1
ATOM 1450 O O . MET A 1 176 ? 13.953 -11.617 0.912 1 97.69 176 MET A O 1
ATOM 1454 N N . GLY A 1 177 ? 16.016 -10.766 1.111 1 96.31 177 GLY A N 1
ATOM 1455 C CA . GLY A 1 177 ? 16.594 -12.016 1.573 1 96.31 177 GLY A CA 1
ATOM 1456 C C . GLY A 1 177 ? 17.297 -12.789 0.476 1 96.31 177 GLY A C 1
ATOM 1457 O O . GLY A 1 177 ? 17.266 -12.391 -0.689 1 96.31 177 GLY A O 1
ATOM 1458 N N . LYS A 1 178 ? 17.875 -13.898 0.938 1 96.94 178 LYS A N 1
ATOM 1459 C CA . LYS A 1 178 ? 18.625 -14.727 0.002 1 96.94 178 LYS A CA 1
ATOM 1460 C C . LYS A 1 178 ? 17.875 -16.016 -0.324 1 96.94 178 LYS A C 1
ATOM 1462 O O . LYS A 1 178 ? 18.266 -16.75 -1.23 1 96.94 178 LYS A O 1
ATOM 1467 N N . ASP A 1 179 ? 16.875 -16.297 0.435 1 98.44 179 ASP A N 1
ATOM 1468 C CA . ASP A 1 179 ? 15.953 -17.391 0.173 1 98.44 179 ASP A CA 1
ATOM 1469 C C . ASP A 1 179 ? 14.523 -16.875 -0.011 1 98.44 179 ASP A C 1
ATOM 1471 O O . ASP A 1 179 ? 13.773 -16.734 0.959 1 98.44 179 ASP A O 1
ATOM 1475 N N . ILE A 1 180 ? 14.203 -16.672 -1.237 1 98.81 180 ILE A N 1
ATOM 1476 C CA . ILE A 1 180 ? 12.945 -16 -1.556 1 98.81 180 ILE A CA 1
ATOM 1477 C C . ILE A 1 180 ? 11.938 -17.031 -2.086 1 98.81 180 ILE A C 1
ATOM 1479 O O . ILE A 1 180 ? 12.258 -17.812 -2.988 1 98.81 180 ILE A O 1
ATOM 1483 N N . VAL A 1 181 ? 10.812 -17.078 -1.537 1 98.94 181 VAL A N 1
ATOM 1484 C CA . VAL A 1 181 ? 9.664 -17.781 -2.094 1 98.94 181 VAL A CA 1
ATOM 1485 C C . VAL A 1 181 ? 8.641 -16.766 -2.613 1 98.94 181 VAL A C 1
ATOM 1487 O O . VAL A 1 181 ? 8.102 -15.969 -1.845 1 98.94 181 VAL A O 1
ATOM 1490 N N . TYR A 1 182 ? 8.398 -16.766 -3.93 1 98.81 182 TYR A N 1
ATOM 1491 C CA . TYR A 1 182 ? 7.301 -15.984 -4.492 1 98.81 182 TYR A CA 1
ATOM 1492 C C . TYR A 1 182 ? 5.973 -16.703 -4.324 1 98.81 182 TYR A C 1
ATOM 1494 O O . TYR A 1 182 ? 5.766 -17.781 -4.895 1 98.81 182 TYR A O 1
ATOM 1502 N N . VAL A 1 183 ? 5.125 -16.172 -3.508 1 98.75 183 VAL A N 1
ATOM 1503 C CA . VAL A 1 183 ? 3.734 -16.609 -3.4 1 98.75 183 VAL A CA 1
ATOM 1504 C C . VAL A 1 183 ? 2.844 -15.695 -4.242 1 98.75 183 VAL A C 1
ATOM 1506 O O . VAL A 1 183 ? 2.658 -14.516 -3.914 1 98.75 183 VAL A O 1
ATOM 1509 N N . THR A 1 184 ? 2.33 -16.25 -5.328 1 98.12 184 THR A N 1
ATOM 1510 C CA . THR A 1 184 ? 1.708 -15.406 -6.34 1 98.12 184 THR A CA 1
ATOM 1511 C C . THR A 1 184 ? 0.302 -15.898 -6.668 1 98.12 184 THR A C 1
ATOM 1513 O O . THR A 1 184 ? -0.109 -16.969 -6.211 1 98.12 184 THR A O 1
ATOM 1516 N N . ASN A 1 185 ? -0.367 -15.086 -7.352 1 96.75 185 ASN A N 1
ATOM 1517 C CA . ASN A 1 185 ? -1.725 -15.375 -7.801 1 96.75 185 ASN A CA 1
ATOM 1518 C C . ASN A 1 185 ? -1.99 -14.789 -9.188 1 96.75 185 ASN A C 1
ATOM 1520 O O . ASN A 1 185 ? -1.51 -13.703 -9.516 1 96.75 185 ASN A O 1
ATOM 1524 N N . SER A 1 186 ? -2.75 -15.547 -9.984 1 95.12 186 SER A N 1
ATOM 1525 C CA . SER A 1 186 ? -3.219 -15.062 -11.281 1 95.12 186 SER A CA 1
ATOM 1526 C C . SER A 1 186 ? -2.053 -14.633 -12.164 1 95.12 186 SER A C 1
ATOM 1528 O O . SER A 1 186 ? -1.102 -15.398 -12.359 1 95.12 186 SER A O 1
ATOM 1530 N N . ALA A 1 187 ? -2.014 -13.414 -12.633 1 94.62 187 ALA A N 1
ATOM 1531 C CA . ALA A 1 187 ? -0.982 -12.977 -13.562 1 94.62 187 ALA A CA 1
ATOM 1532 C C . ALA A 1 187 ? 0.354 -12.781 -12.852 1 94.62 187 ALA A C 1
ATOM 1534 O O . ALA A 1 187 ? 1.401 -12.695 -13.5 1 94.62 187 ALA A O 1
ATOM 1535 N N . GLY A 1 188 ? 0.324 -12.758 -11.516 1 95.81 188 GLY A N 1
ATOM 1536 C CA . GLY A 1 188 ? 1.561 -12.656 -10.758 1 95.81 188 GLY A CA 1
ATOM 1537 C C . GLY A 1 188 ? 2.473 -13.859 -10.945 1 95.81 188 GLY A C 1
ATOM 1538 O O . GLY A 1 188 ? 3.693 -13.734 -10.828 1 95.81 188 GLY A O 1
ATOM 1539 N N . GLY A 1 189 ? 1.864 -15.023 -11.242 1 97.38 189 GLY A N 1
ATOM 1540 C CA . GLY A 1 189 ? 2.652 -16.219 -11.484 1 97.38 189 GLY A CA 1
ATOM 1541 C C . GLY A 1 189 ? 3.553 -16.109 -12.695 1 97.38 189 GLY A C 1
ATOM 1542 O O . GLY A 1 189 ? 4.746 -16.406 -12.625 1 97.38 189 GLY A O 1
ATOM 1543 N N . LEU A 1 190 ? 2.939 -15.664 -13.789 1 97.81 190 LEU A N 1
ATOM 1544 C CA . LEU A 1 190 ? 3.705 -15.453 -15.008 1 97.81 190 LEU A CA 1
ATOM 1545 C C . LEU A 1 190 ? 4.855 -14.484 -14.766 1 97.81 190 LEU A C 1
ATOM 1547 O O . LEU A 1 190 ? 5.984 -14.727 -15.203 1 97.81 190 LEU A O 1
ATOM 1551 N N . ARG A 1 191 ? 4.59 -13.43 -14.062 1 97.44 191 ARG A N 1
ATOM 1552 C CA . ARG A 1 191 ? 5.586 -12.398 -13.812 1 97.44 191 ARG A CA 1
ATOM 1553 C C . ARG A 1 191 ? 6.719 -12.93 -12.938 1 97.44 191 ARG A C 1
ATOM 1555 O O . ARG A 1 191 ? 7.887 -12.609 -13.164 1 97.44 191 ARG A O 1
ATOM 1562 N N . ALA A 1 192 ? 6.379 -13.711 -11.977 1 98.56 192 ALA A N 1
ATOM 1563 C CA . ALA A 1 192 ? 7.402 -14.312 -11.125 1 98.56 192 ALA A CA 1
ATOM 1564 C C . ALA A 1 192 ? 8.266 -15.289 -11.914 1 98.56 192 ALA A C 1
ATOM 1566 O O . ALA A 1 192 ? 9.492 -15.32 -11.742 1 98.56 192 ALA A O 1
ATOM 1567 N N . MET A 1 193 ? 7.637 -16.094 -12.773 1 98.81 193 MET A N 1
ATOM 1568 C CA . MET A 1 193 ? 8.406 -17 -13.617 1 98.81 193 MET A CA 1
ATOM 1569 C C . MET A 1 193 ? 9.344 -16.234 -14.539 1 98.81 193 MET A C 1
ATOM 1571 O O . MET A 1 193 ? 10.516 -16.594 -14.68 1 98.81 193 MET A O 1
ATOM 1575 N N . MET A 1 194 ? 8.805 -15.172 -15.094 1 98.75 194 MET A N 1
ATOM 1576 C CA . MET A 1 194 ? 9.633 -14.336 -15.953 1 98.75 194 MET A CA 1
ATOM 1577 C C . MET A 1 194 ? 10.789 -13.727 -15.172 1 98.75 194 MET A C 1
ATOM 1579 O O . MET A 1 194 ? 11.906 -13.641 -15.68 1 98.75 194 MET A O 1
ATOM 1583 N N . ALA A 1 195 ? 10.531 -13.258 -13.969 1 98.81 195 ALA A N 1
ATOM 1584 C CA . ALA A 1 195 ? 11.594 -12.719 -13.125 1 98.81 195 ALA A CA 1
ATOM 1585 C C . ALA A 1 195 ? 12.688 -13.75 -12.891 1 98.81 195 ALA A C 1
ATOM 1587 O O . ALA A 1 195 ? 13.875 -13.43 -12.945 1 98.81 195 ALA A O 1
ATOM 1588 N N . ALA A 1 196 ? 12.32 -14.969 -12.656 1 98.88 196 ALA A N 1
ATOM 1589 C CA . ALA A 1 196 ? 13.273 -16.047 -12.406 1 98.88 196 ALA A CA 1
ATOM 1590 C C . ALA A 1 196 ? 14.156 -16.281 -13.633 1 98.88 196 ALA A C 1
ATOM 1592 O O . ALA A 1 196 ? 15.328 -16.641 -13.5 1 98.88 196 ALA A O 1
ATOM 1593 N N . THR A 1 197 ? 13.547 -16.094 -14.812 1 98.81 197 THR A N 1
ATOM 1594 C CA . THR A 1 197 ? 14.328 -16.297 -16.031 1 98.81 197 THR A CA 1
ATOM 1595 C C . THR A 1 197 ? 15.359 -15.18 -16.203 1 98.81 197 THR A C 1
ATOM 1597 O O . THR A 1 197 ? 16.281 -15.297 -17 1 98.81 197 THR A O 1
ATOM 1600 N N . LYS A 1 198 ? 15.188 -14.133 -15.477 1 98.69 198 LYS A N 1
ATOM 1601 C CA . LYS A 1 198 ? 16 -12.938 -15.68 1 98.69 198 LYS A CA 1
ATOM 1602 C C . LYS A 1 198 ? 17.016 -12.766 -14.547 1 98.69 198 LYS A C 1
ATOM 1604 O O . LYS A 1 198 ? 18.047 -12.133 -14.727 1 98.69 198 LYS A O 1
ATOM 1609 N N . ALA A 1 199 ? 16.625 -13.273 -13.367 1 98.44 199 ALA A N 1
ATOM 1610 C CA . ALA A 1 199 ? 17.469 -13.102 -12.195 1 98.44 199 ALA A CA 1
ATOM 1611 C C . ALA A 1 199 ? 18.844 -13.75 -12.398 1 98.44 199 ALA A C 1
ATOM 1613 O O . ALA A 1 199 ? 18.953 -14.758 -13.109 1 98.44 199 ALA A O 1
ATOM 1614 N N . ASN A 1 200 ? 19.844 -13.172 -11.727 1 97.62 200 ASN A N 1
ATOM 1615 C CA . ASN A 1 200 ? 21.203 -13.695 -11.875 1 97.62 200 ASN A CA 1
ATOM 1616 C C . ASN A 1 200 ? 21.672 -14.414 -10.609 1 97.62 200 ASN A C 1
ATOM 1618 O O . ASN A 1 200 ? 22.656 -15.156 -10.641 1 97.62 200 ASN A O 1
ATOM 1622 N N . SER A 1 201 ? 21 -14.195 -9.555 1 95.31 201 SER A N 1
ATOM 1623 C CA . SER A 1 201 ? 21.328 -14.875 -8.305 1 95.31 201 SER A CA 1
ATOM 1624 C C . SER A 1 201 ? 20.5 -16.141 -8.125 1 95.31 201 SER A C 1
ATOM 1626 O O . SER A 1 201 ? 19.641 -16.453 -8.953 1 95.31 201 SER A O 1
ATOM 1628 N N . THR A 1 202 ? 20.844 -16.875 -7.078 1 96.38 202 THR A N 1
ATOM 1629 C CA . THR A 1 202 ? 20.094 -18.078 -6.719 1 96.38 202 THR A CA 1
ATOM 1630 C C . THR A 1 202 ? 19.172 -17.797 -5.535 1 96.38 202 THR A C 1
ATOM 1632 O O . THR A 1 202 ? 18.844 -18.719 -4.773 1 96.38 202 THR A O 1
ATOM 1635 N N . ASN A 1 203 ? 18.828 -16.516 -5.406 1 98.5 203 ASN A N 1
ATOM 1636 C CA . ASN A 1 203 ? 18.047 -16.109 -4.238 1 98.5 203 ASN A CA 1
ATOM 1637 C C . ASN A 1 203 ? 16.625 -16.656 -4.305 1 98.5 203 ASN A C 1
ATOM 1639 O O . ASN A 1 203 ? 15.984 -16.859 -3.27 1 98.5 203 ASN A O 1
ATOM 1643 N N . ILE A 1 204 ? 16.141 -16.844 -5.527 1 98.81 204 ILE A N 1
ATOM 1644 C CA . ILE A 1 204 ? 14.789 -17.359 -5.68 1 98.81 204 ILE A CA 1
ATOM 1645 C C . ILE A 1 204 ? 14.797 -18.875 -5.449 1 98.81 204 ILE A C 1
ATOM 1647 O O . ILE A 1 204 ? 15.422 -19.625 -6.207 1 98.81 204 ILE A O 1
ATOM 1651 N N . LYS A 1 205 ? 14.062 -19.297 -4.43 1 98.88 205 LYS A N 1
ATOM 1652 C CA . LYS A 1 205 ? 14.109 -20.719 -4.059 1 98.88 205 LYS A CA 1
ATOM 1653 C C . LYS A 1 205 ? 12.812 -21.422 -4.434 1 98.88 205 LYS A C 1
ATOM 1655 O O . LYS A 1 205 ? 12.797 -22.656 -4.586 1 98.88 205 LYS A O 1
ATOM 1660 N N . ALA A 1 206 ? 11.734 -20.672 -4.547 1 98.94 206 ALA A N 1
ATOM 1661 C CA . ALA A 1 206 ? 10.477 -21.312 -4.918 1 98.94 206 ALA A CA 1
ATOM 1662 C C . ALA A 1 206 ? 9.508 -20.312 -5.516 1 98.94 206 ALA A C 1
ATOM 1664 O O . ALA A 1 206 ? 9.617 -19.109 -5.27 1 98.94 206 ALA A O 1
ATOM 1665 N N . ILE A 1 207 ? 8.602 -20.797 -6.285 1 98.88 207 ILE A N 1
ATOM 1666 C CA . ILE A 1 207 ? 7.43 -20.094 -6.777 1 98.88 207 ILE A CA 1
ATOM 1667 C C . ILE A 1 207 ? 6.172 -20.906 -6.512 1 98.88 207 ILE A C 1
ATOM 1669 O O . ILE A 1 207 ? 6.051 -22.047 -6.992 1 98.88 207 ILE A O 1
ATOM 1673 N N . VAL A 1 208 ? 5.328 -20.406 -5.719 1 98.88 208 VAL A N 1
ATOM 1674 C CA . VAL A 1 208 ? 4.008 -20.984 -5.504 1 98.88 208 VAL A CA 1
ATOM 1675 C C . VAL A 1 208 ? 2.939 -20.078 -6.094 1 98.88 208 VAL A C 1
ATOM 1677 O O . VAL A 1 208 ? 2.781 -18.938 -5.66 1 98.88 208 VAL A O 1
ATOM 1680 N N . THR A 1 209 ? 2.213 -20.547 -7.031 1 98.25 209 THR A N 1
ATOM 1681 C CA . THR A 1 209 ? 1.267 -19.688 -7.738 1 98.25 209 THR A CA 1
ATOM 1682 C C . THR A 1 209 ? -0.148 -20.25 -7.641 1 98.25 209 THR A C 1
ATOM 1684 O O . THR A 1 209 ? -0.4 -21.391 -8.055 1 98.25 209 THR A O 1
ATOM 1687 N N . TYR A 1 210 ? -0.999 -19.469 -7.109 1 98.19 210 TYR A N 1
ATOM 1688 C CA . TYR A 1 210 ? -2.416 -19.812 -7.043 1 98.19 210 TYR A CA 1
ATOM 1689 C C . TYR A 1 210 ? -3.156 -19.297 -8.273 1 98.19 210 TYR A C 1
ATOM 1691 O O . TYR A 1 210 ? -3.125 -18.094 -8.57 1 98.19 210 TYR A O 1
ATOM 1699 N N . GLU A 1 211 ? -3.736 -20.203 -9.016 1 97.69 211 GLU A N 1
ATOM 1700 C CA . GLU A 1 211 ? -4.59 -19.875 -10.148 1 97.69 211 GLU A CA 1
ATOM 1701 C C . GLU A 1 211 ? -3.848 -19.016 -11.164 1 97.69 211 GLU A C 1
ATOM 1703 O O . GLU A 1 211 ? -4.34 -17.953 -11.57 1 97.69 211 GLU A O 1
ATOM 1708 N N . SER A 1 212 ? -2.742 -19.453 -11.539 1 96.31 212 SER A N 1
ATOM 1709 C CA . SER A 1 212 ? -1.887 -18.703 -12.461 1 96.31 212 SER A CA 1
ATOM 1710 C C . SER A 1 212 ? -2.533 -18.578 -13.836 1 96.31 212 SER A C 1
ATOM 1712 O O . SER A 1 212 ? -3.123 -19.531 -14.344 1 96.31 212 SER A O 1
ATOM 1714 N N . VAL A 1 213 ? -2.398 -17.359 -14.336 1 94.25 213 VAL A N 1
ATOM 1715 C CA . VAL A 1 213 ? -2.744 -17.109 -15.734 1 94.25 213 VAL A CA 1
ATOM 1716 C C . VAL A 1 213 ? -1.497 -16.688 -16.5 1 94.25 213 VAL A C 1
ATOM 1718 O O . VAL A 1 213 ? -0.838 -15.703 -16.141 1 94.25 213 VAL A O 1
ATOM 1721 N N . GLY A 1 214 ? -1.194 -17.5 -17.531 1 95.62 214 GLY A N 1
ATOM 1722 C CA . GLY A 1 214 ? 0.021 -17.25 -18.281 1 95.62 214 GLY A CA 1
ATOM 1723 C C . GLY A 1 214 ? 1.21 -18.047 -17.781 1 95.62 214 GLY A C 1
ATOM 1724 O O . GLY A 1 214 ? 1.36 -18.25 -16.578 1 95.62 214 GLY A O 1
ATOM 1725 N N . TYR A 1 215 ? 2.072 -18.469 -18.781 1 98.31 215 TYR A N 1
ATOM 1726 C CA . TYR A 1 215 ? 3.201 -19.344 -18.453 1 98.31 215 TYR A CA 1
ATOM 1727 C C . TYR A 1 215 ? 4.383 -19.047 -19.375 1 98.31 215 TYR A C 1
ATOM 1729 O O . TYR A 1 215 ? 4.234 -18.359 -20.391 1 98.31 215 TYR A O 1
ATOM 1737 N N . VAL A 1 216 ? 5.508 -19.516 -18.984 1 98.69 216 VAL A N 1
ATOM 1738 C CA . VAL A 1 216 ? 6.758 -19.328 -19.703 1 98.69 216 VAL A CA 1
ATOM 1739 C C . VAL A 1 216 ? 7.203 -20.656 -20.328 1 98.69 216 VAL A C 1
ATOM 1741 O O . VAL A 1 216 ? 7.207 -21.688 -19.656 1 98.69 216 VAL A O 1
ATOM 1744 N N . PHE A 1 217 ? 7.559 -20.656 -21.594 1 98.81 217 PHE A N 1
ATOM 1745 C CA . PHE A 1 217 ? 8.008 -21.844 -22.297 1 98.81 217 PHE A CA 1
ATOM 1746 C C . PHE A 1 217 ? 9.312 -21.578 -23.031 1 98.81 217 PHE A C 1
ATOM 1748 O O . PHE A 1 217 ? 9.602 -20.438 -23.406 1 98.81 217 PHE A O 1
ATOM 1755 N N . PRO A 1 218 ? 10.086 -22.609 -23.203 1 98.75 218 PRO A N 1
ATOM 1756 C CA . PRO A 1 218 ? 11.32 -22.438 -23.969 1 98.75 218 PRO A CA 1
ATOM 1757 C C . PRO A 1 218 ? 11.07 -22.406 -25.484 1 98.75 218 PRO A C 1
ATOM 1759 O O . PRO A 1 218 ? 10.062 -22.938 -25.953 1 98.75 218 PRO A O 1
ATOM 1762 N N . ASP A 1 219 ? 11.945 -21.812 -26.172 1 98.38 219 ASP A N 1
ATOM 1763 C CA . ASP A 1 219 ? 11.766 -21.562 -27.594 1 98.38 219 ASP A CA 1
ATOM 1764 C C . ASP A 1 219 ? 11.898 -22.859 -28.391 1 98.38 219 ASP A C 1
ATOM 1766 O O . ASP A 1 219 ? 11.633 -22.891 -29.594 1 98.38 219 ASP A O 1
ATOM 1770 N N . ASN A 1 220 ? 12.258 -23.953 -27.797 1 98.06 220 ASN A N 1
ATOM 1771 C CA . ASN A 1 220 ? 12.383 -25.219 -28.516 1 98.06 220 ASN A CA 1
ATOM 1772 C C . ASN A 1 220 ? 11.203 -26.141 -28.219 1 98.06 220 ASN A C 1
ATOM 1774 O O . ASN A 1 220 ? 11.25 -27.344 -28.516 1 98.06 220 ASN A O 1
ATOM 1778 N N . ALA A 1 221 ? 10.172 -25.688 -27.562 1 97.25 221 ALA A N 1
ATOM 1779 C CA . ALA A 1 221 ? 9.031 -26.516 -27.188 1 97.25 221 ALA A CA 1
ATOM 1780 C C . ALA A 1 221 ? 7.898 -26.375 -28.203 1 97.25 221 ALA A C 1
ATOM 1782 O O . ALA A 1 221 ? 6.797 -26.891 -28 1 97.25 221 ALA A O 1
ATOM 1783 N N . ASN A 1 222 ? 8.031 -25.781 -29.297 1 95.81 222 ASN A N 1
ATOM 1784 C CA . ASN A 1 222 ? 7.027 -25.594 -30.344 1 95.81 222 ASN A CA 1
ATOM 1785 C C . ASN A 1 222 ? 5.766 -24.938 -29.797 1 95.81 222 ASN A C 1
ATOM 1787 O O . ASN A 1 222 ? 4.66 -25.422 -30.016 1 95.81 222 ASN A O 1
ATOM 1791 N N . ILE A 1 223 ? 5.867 -24.016 -28.938 1 96.69 223 ILE A N 1
ATOM 1792 C CA . ILE A 1 223 ? 4.789 -23.203 -28.391 1 96.69 223 ILE A CA 1
ATOM 1793 C C . ILE A 1 223 ? 4.801 -21.828 -29.078 1 96.69 223 ILE A C 1
ATOM 1795 O O . ILE A 1 223 ? 5.852 -21.203 -29.188 1 96.69 223 ILE A O 1
ATOM 1799 N N . THR A 1 224 ? 3.67 -21.438 -29.594 1 95.88 224 THR A N 1
ATOM 1800 C CA . THR A 1 224 ? 3.535 -20.109 -30.172 1 95.88 224 THR A CA 1
ATOM 1801 C C . THR A 1 224 ? 3.312 -19.062 -29.078 1 95.88 224 THR A C 1
ATOM 1803 O O . THR A 1 224 ? 2.393 -19.203 -28.266 1 95.88 224 THR A O 1
ATOM 1806 N N . ALA A 1 225 ? 4.129 -18.078 -29.047 1 96.31 225 ALA A N 1
ATOM 1807 C CA . ALA A 1 225 ? 4.023 -17.016 -28.047 1 96.31 225 ALA A CA 1
ATOM 1808 C C . ALA A 1 225 ? 2.719 -16.234 -28.203 1 96.31 225 ALA A C 1
ATOM 1810 O O . ALA A 1 225 ? 2.266 -15.992 -29.328 1 96.31 225 ALA A O 1
ATOM 1811 N N . GLY A 1 226 ? 2.152 -15.914 -27.062 1 95.19 226 GLY A N 1
ATOM 1812 C CA . GLY A 1 226 ? 1.021 -15 -27.094 1 95.19 226 GLY A CA 1
ATOM 1813 C C . GLY A 1 226 ? 1.424 -13.555 -27.344 1 95.19 226 GLY A C 1
ATOM 1814 O O . GLY A 1 226 ? 2.6 -13.203 -27.219 1 95.19 226 GLY A O 1
ATOM 1815 N N . SER A 1 227 ? 0.44 -12.711 -27.672 1 92.69 227 SER A N 1
ATOM 1816 C CA . SER A 1 227 ? 0.723 -11.312 -27.969 1 92.69 227 SER A CA 1
ATOM 1817 C C . SER A 1 227 ? 0.33 -10.406 -26.797 1 92.69 227 SER A C 1
ATOM 1819 O O . SER A 1 227 ? 0.705 -9.234 -26.75 1 92.69 227 SER A O 1
ATOM 1821 N N . GLY A 1 228 ? -0.321 -10.961 -25.812 1 93.75 228 GLY A N 1
ATOM 1822 C CA . GLY A 1 228 ? -0.837 -10.141 -24.719 1 93.75 228 GLY A CA 1
ATOM 1823 C C . GLY A 1 228 ? -0.126 -10.375 -23.406 1 93.75 228 GLY A C 1
ATOM 1824 O O . GLY A 1 228 ? 0.924 -11.023 -23.359 1 93.75 228 GLY A O 1
ATOM 1825 N N . GLY A 1 229 ? -0.622 -9.797 -22.375 1 94.31 229 GLY A N 1
ATOM 1826 C CA . GLY A 1 229 ? 0.002 -9.797 -21.062 1 94.31 229 GLY A CA 1
ATOM 1827 C C . GLY A 1 229 ? -0.218 -11.094 -20.312 1 94.31 229 GLY A C 1
ATOM 1828 O O . GLY A 1 229 ? 0.355 -11.289 -19.234 1 94.31 229 GLY A O 1
ATOM 1829 N N . PHE A 1 230 ? -0.89 -12.07 -20.891 1 94.56 230 PHE A N 1
ATOM 1830 C CA . PHE A 1 230 ? -1.185 -13.32 -20.203 1 94.56 230 PHE A CA 1
ATOM 1831 C C . PHE A 1 230 ? -0.499 -14.492 -20.891 1 94.56 230 PHE A C 1
ATOM 1833 O O . PHE A 1 230 ? -0.635 -15.641 -20.469 1 94.56 230 PHE A O 1
ATOM 1840 N N . GLY A 1 231 ? 0.214 -14.219 -21.969 1 91.88 231 GLY A N 1
ATOM 1841 C CA . GLY A 1 231 ? 1.064 -15.203 -22.609 1 91.88 231 GLY A CA 1
ATOM 1842 C C . GLY A 1 231 ? 0.303 -16.141 -23.531 1 91.88 231 GLY A C 1
ATOM 1843 O O . GLY A 1 231 ? -0.759 -15.781 -24.047 1 91.88 231 GLY A O 1
ATOM 1844 N N . PRO A 1 232 ? 0.989 -17.219 -23.812 1 96.56 232 PRO A N 1
ATOM 1845 C CA . PRO A 1 232 ? 2.256 -17.719 -23.266 1 96.56 232 PRO A CA 1
ATOM 1846 C C . PRO A 1 232 ? 3.445 -16.828 -23.641 1 96.56 232 PRO A C 1
ATOM 1848 O O . PRO A 1 232 ? 3.412 -16.156 -24.672 1 96.56 232 PRO A O 1
ATOM 1851 N N . PHE A 1 233 ? 4.418 -16.844 -22.766 1 98.31 233 PHE A N 1
ATOM 1852 C CA . PHE A 1 233 ? 5.707 -16.219 -23.062 1 98.31 233 PHE A CA 1
ATOM 1853 C C . PHE A 1 233 ? 6.73 -17.266 -23.484 1 98.31 233 PHE A C 1
ATOM 1855 O O . PHE A 1 233 ? 6.801 -18.344 -22.875 1 98.31 233 PHE A O 1
ATOM 1862 N N . VAL A 1 234 ? 7.449 -17.016 -24.531 1 98.69 234 VAL A N 1
ATOM 1863 C CA . VAL A 1 234 ? 8.5 -17.906 -25.016 1 98.69 234 VAL A CA 1
ATOM 1864 C C . VAL A 1 234 ? 9.867 -17.234 -24.844 1 98.69 234 VAL A C 1
ATOM 1866 O O . VAL A 1 234 ? 10.07 -16.109 -25.297 1 98.69 234 VAL A O 1
ATOM 1869 N N . VAL A 1 235 ? 10.711 -17.938 -24.156 1 98.62 235 VAL A N 1
ATOM 1870 C CA . VAL A 1 235 ? 12.055 -17.422 -23.906 1 98.62 235 VAL A CA 1
ATOM 1871 C C . VAL A 1 235 ? 13.094 -18.406 -24.438 1 98.62 235 VAL A C 1
ATOM 1873 O O . VAL A 1 235 ? 12.758 -19.547 -24.781 1 98.62 235 VAL A O 1
ATOM 1876 N N . SER A 1 236 ? 14.383 -17.969 -24.531 1 98.69 236 SER A N 1
ATOM 1877 C CA . SER A 1 236 ? 15.438 -18.875 -24.938 1 98.69 236 SER A CA 1
ATOM 1878 C C . SER A 1 236 ? 15.555 -20.047 -23.969 1 98.69 236 SER A C 1
ATOM 1880 O O . SER A 1 236 ? 15.227 -19.922 -22.797 1 98.69 236 SER A O 1
ATOM 1882 N N . LEU A 1 237 ? 16.031 -21.125 -24.438 1 98.62 237 LEU A N 1
ATOM 1883 C CA . LEU A 1 237 ? 16.234 -22.297 -23.578 1 98.62 237 LEU A CA 1
ATOM 1884 C C . LEU A 1 237 ? 17.141 -21.953 -22.406 1 98.62 237 LEU A C 1
ATOM 1886 O O . LEU A 1 237 ? 16.922 -22.438 -21.297 1 98.62 237 LEU A O 1
ATOM 1890 N N . GLU A 1 238 ? 18.125 -21.125 -22.641 1 98.5 238 GLU A N 1
ATOM 1891 C CA . GLU A 1 238 ? 19.047 -20.719 -21.578 1 98.5 238 GLU A CA 1
ATOM 1892 C C . GLU A 1 238 ? 18.312 -20.016 -20.453 1 98.5 238 GLU A C 1
ATOM 1894 O O . GLU A 1 238 ? 18.531 -20.312 -19.266 1 98.5 238 GLU A O 1
ATOM 1899 N N . ARG A 1 239 ? 17.422 -19.141 -20.766 1 98.62 239 ARG A N 1
ATOM 1900 C CA . ARG A 1 239 ? 16.625 -18.422 -19.781 1 98.62 239 ARG A CA 1
ATOM 1901 C C . ARG A 1 239 ? 15.641 -19.359 -19.078 1 98.62 239 ARG A C 1
ATOM 1903 O O . ARG A 1 239 ? 15.43 -19.25 -17.875 1 98.62 239 ARG A O 1
ATOM 1910 N N . PHE A 1 240 ? 15.125 -20.266 -19.875 1 98.81 240 PHE A N 1
ATOM 1911 C CA . PHE A 1 240 ? 14.18 -21.219 -19.297 1 98.81 240 PHE A CA 1
ATOM 1912 C C . PHE A 1 240 ? 14.875 -22.125 -18.297 1 98.81 240 PHE A C 1
ATOM 1914 O O . PHE A 1 240 ? 14.289 -22.5 -17.281 1 98.81 240 PHE A O 1
ATOM 1921 N N . LYS A 1 241 ? 16.062 -22.469 -18.562 1 98.62 241 LYS A N 1
ATOM 1922 C CA . LYS A 1 241 ? 16.828 -23.312 -17.656 1 98.62 241 LYS A CA 1
ATOM 1923 C C . LYS A 1 241 ? 17.078 -22.609 -16.328 1 98.62 241 LYS A C 1
ATOM 1925 O O . LYS A 1 241 ? 17.172 -23.25 -15.273 1 98.62 241 LYS A O 1
ATOM 1930 N N . LYS A 1 242 ? 17.156 -21.234 -16.328 1 98.62 242 LYS A N 1
ATOM 1931 C CA . LYS A 1 242 ? 17.203 -20.5 -15.07 1 98.62 242 LYS A CA 1
ATOM 1932 C C . LYS A 1 242 ? 15.93 -20.734 -14.25 1 98.62 242 LYS A C 1
ATOM 1934 O O . LYS A 1 242 ? 16 -20.906 -13.031 1 98.62 242 LYS A O 1
ATOM 1939 N N . LEU A 1 243 ? 14.828 -20.703 -14.938 1 98.81 243 LEU A N 1
ATOM 1940 C CA . LEU A 1 243 ? 13.562 -21 -14.281 1 98.81 243 LEU A CA 1
ATOM 1941 C C . LEU A 1 243 ? 13.547 -22.438 -13.742 1 98.81 243 LEU A C 1
ATOM 1943 O O . LEU A 1 243 ? 13.125 -22.672 -12.609 1 98.81 243 LEU A O 1
ATOM 1947 N N . ALA A 1 244 ? 14.055 -23.344 -14.531 1 98.69 244 ALA A N 1
ATOM 1948 C CA . ALA A 1 244 ? 14.055 -24.75 -14.141 1 98.69 244 ALA A CA 1
ATOM 1949 C C . ALA A 1 244 ? 14.961 -24.984 -12.938 1 98.69 244 ALA A C 1
ATOM 1951 O O . ALA A 1 244 ? 14.789 -25.969 -12.203 1 98.69 244 ALA A O 1
ATOM 1952 N N . ARG A 1 245 ? 15.859 -24.078 -12.734 1 98.25 245 ARG A N 1
ATOM 1953 C CA . ARG A 1 245 ? 16.812 -24.25 -11.641 1 98.25 245 ARG A CA 1
ATOM 1954 C C . ARG A 1 245 ? 16.203 -23.781 -10.32 1 98.25 245 ARG A C 1
ATOM 1956 O O . ARG A 1 245 ? 16.766 -24.031 -9.25 1 98.25 245 ARG A O 1
ATOM 1963 N N . VAL A 1 246 ? 15.109 -23.047 -10.352 1 98.75 246 VAL A N 1
ATOM 1964 C CA . VAL A 1 246 ? 14.414 -22.75 -9.102 1 98.75 246 VAL A CA 1
ATOM 1965 C C . VAL A 1 246 ? 14.102 -24.047 -8.359 1 98.75 246 VAL A C 1
ATOM 1967 O O . VAL A 1 246 ? 13.469 -24.953 -8.914 1 98.75 246 VAL A O 1
ATOM 1970 N N . PRO A 1 247 ? 14.484 -24.188 -7.129 1 98.56 247 PRO A N 1
ATOM 1971 C CA . PRO A 1 247 ? 14.461 -25.484 -6.43 1 98.56 247 PRO A CA 1
ATOM 1972 C C . PRO A 1 247 ? 13.062 -26.078 -6.352 1 98.56 247 PRO A C 1
ATOM 1974 O O . PRO A 1 247 ? 12.914 -27.312 -6.414 1 98.56 247 PRO A O 1
ATOM 1977 N N . ALA A 1 248 ? 12.055 -25.234 -6.23 1 98.81 248 ALA A N 1
ATOM 1978 C CA . ALA A 1 248 ? 10.703 -25.781 -6.121 1 98.81 248 ALA A CA 1
ATOM 1979 C C . ALA A 1 248 ? 9.68 -24.828 -6.746 1 98.81 248 ALA A C 1
ATOM 1981 O O . ALA A 1 248 ? 9.695 -23.625 -6.477 1 98.81 248 ALA A O 1
ATOM 1982 N N . ILE A 1 249 ? 8.805 -25.375 -7.59 1 98.88 249 ILE A N 1
ATOM 1983 C CA . ILE A 1 249 ? 7.715 -24.609 -8.188 1 98.88 249 ILE A CA 1
ATOM 1984 C C . ILE A 1 249 ? 6.402 -25.375 -8.039 1 98.88 249 ILE A C 1
ATOM 1986 O O . ILE A 1 249 ? 6.352 -26.578 -8.297 1 98.88 249 ILE A O 1
ATOM 1990 N N . GLN A 1 250 ? 5.355 -24.75 -7.566 1 98.94 250 GLN A N 1
ATOM 1991 C CA . GLN A 1 250 ? 4.055 -25.375 -7.43 1 98.94 250 GLN A CA 1
ATOM 1992 C C . GLN A 1 250 ? 2.949 -24.516 -8.023 1 98.94 250 GLN A C 1
ATOM 1994 O O . GLN A 1 250 ? 2.836 -23.328 -7.691 1 98.94 250 GLN A O 1
ATOM 1999 N N . PHE A 1 251 ? 2.191 -25.078 -8.906 1 98.81 251 PHE A N 1
ATOM 2000 C CA . PHE A 1 251 ? 0.987 -24.469 -9.461 1 98.81 251 PHE A CA 1
ATOM 2001 C C . PHE A 1 251 ? -0.257 -24.984 -8.75 1 98.81 251 PHE A C 1
ATOM 2003 O O . PHE A 1 251 ? -0.592 -26.156 -8.852 1 98.81 251 PHE A O 1
ATOM 2010 N N . VAL A 1 252 ? -0.955 -24.062 -8.055 1 98.81 252 VAL A N 1
ATOM 2011 C CA . VAL A 1 252 ? -2.082 -24.469 -7.219 1 98.81 252 VAL A CA 1
ATOM 2012 C C . VAL A 1 252 ? -3.389 -23.984 -7.848 1 98.81 252 VAL A C 1
ATOM 2014 O O . VAL A 1 252 ? -3.549 -22.797 -8.125 1 98.81 252 VAL A O 1
ATOM 2017 N N . TRP A 1 253 ? -4.273 -24.906 -8.07 1 98.69 253 TRP A N 1
ATOM 2018 C CA . TRP A 1 253 ? -5.586 -24.578 -8.617 1 98.69 253 TRP A CA 1
ATOM 2019 C C . TRP A 1 253 ? -6.68 -24.781 -7.578 1 98.69 253 TRP A C 1
ATOM 2021 O O . TRP A 1 253 ? -6.645 -25.766 -6.82 1 98.69 253 TRP A O 1
ATOM 2031 N N . GLY A 1 254 ? -7.566 -23.781 -7.508 1 97.88 254 GLY A N 1
ATOM 2032 C CA . GLY A 1 254 ? -8.742 -23.938 -6.672 1 97.88 254 GLY A CA 1
ATOM 2033 C C . GLY A 1 254 ? -9.703 -25 -7.184 1 97.88 254 GLY A C 1
ATOM 2034 O O . GLY A 1 254 ? -9.289 -25.969 -7.82 1 97.88 254 GLY A O 1
ATOM 2035 N N . ASP A 1 255 ? -10.938 -24.828 -6.785 1 97.75 255 ASP A N 1
ATOM 2036 C CA . ASP A 1 255 ? -11.992 -25.75 -7.195 1 97.75 255 ASP A CA 1
ATOM 2037 C C . ASP A 1 255 ? -12.734 -25.234 -8.422 1 97.75 255 ASP A C 1
ATOM 2039 O O . ASP A 1 255 ? -12.547 -24.094 -8.828 1 97.75 255 ASP A O 1
ATOM 2043 N N . HIS A 1 256 ? -13.5 -26.188 -9.078 1 97.25 256 HIS A N 1
ATOM 2044 C CA . HIS A 1 256 ? -14.281 -25.859 -10.266 1 97.25 256 HIS A CA 1
ATOM 2045 C C . HIS A 1 256 ? -13.383 -25.391 -11.406 1 97.25 256 HIS A C 1
ATOM 2047 O O . HIS A 1 256 ? -13.727 -24.453 -12.133 1 97.25 256 HIS A O 1
ATOM 2053 N N . ARG A 1 257 ? -12.219 -25.891 -11.484 1 97 257 ARG A N 1
ATOM 2054 C CA . ARG A 1 257 ? -11.281 -25.781 -12.594 1 97 257 ARG A CA 1
ATOM 2055 C C . ARG A 1 257 ? -11.094 -27.109 -13.305 1 97 257 ARG A C 1
ATOM 2057 O O . ARG A 1 257 ? -10.328 -27.969 -12.844 1 97 257 ARG A O 1
ATOM 2064 N N . ALA A 1 258 ? -11.742 -27.219 -14.406 1 95.75 258 ALA A N 1
ATOM 2065 C CA . ALA A 1 258 ? -11.68 -28.469 -15.141 1 95.75 258 ALA A CA 1
ATOM 2066 C C . ALA A 1 258 ? -10.273 -28.734 -15.672 1 95.75 258 ALA A C 1
ATOM 2068 O O . ALA A 1 258 ? -9.5 -27.797 -15.883 1 95.75 258 ALA A O 1
ATOM 2069 N N . GLU A 1 259 ? -9.969 -29.969 -15.891 1 95.75 259 GLU A N 1
ATOM 2070 C CA . GLU A 1 259 ? -8.648 -30.344 -16.375 1 95.75 259 GLU A CA 1
ATOM 2071 C C . GLU A 1 259 ? -8.391 -29.75 -17.766 1 95.75 259 GLU A C 1
ATOM 2073 O O . GLU A 1 259 ? -7.238 -29.5 -18.125 1 95.75 259 GLU A O 1
ATOM 2078 N N . ASN A 1 260 ? -9.469 -29.5 -18.453 1 96 260 ASN A N 1
ATOM 2079 C CA . ASN A 1 260 ? -9.281 -28.984 -19.812 1 96 260 ASN A CA 1
ATOM 2080 C C . ASN A 1 260 ? -9.305 -27.453 -19.844 1 96 260 ASN A C 1
ATOM 2082 O O . ASN A 1 260 ? -9.273 -26.859 -20.922 1 96 260 ASN A O 1
ATOM 2086 N N . TYR A 1 261 ? -9.445 -26.906 -18.672 1 95.5 261 TYR A N 1
ATOM 2087 C CA . TYR A 1 261 ? -9.25 -25.469 -18.594 1 95.5 261 TYR A CA 1
ATOM 2088 C C . TYR A 1 261 ? -7.871 -25.078 -19.109 1 95.5 261 TYR A C 1
ATOM 2090 O O . TYR A 1 261 ? -6.867 -25.688 -18.75 1 95.5 261 TYR A O 1
ATOM 2098 N N . THR A 1 262 ? -7.797 -24.141 -20 1 95.25 262 THR A N 1
ATOM 2099 C CA . THR A 1 262 ? -6.59 -23.781 -20.734 1 95.25 262 THR A CA 1
ATOM 2100 C C . THR A 1 262 ? -5.418 -23.562 -19.781 1 95.25 262 THR A C 1
ATOM 2102 O O . THR A 1 262 ? -4.336 -24.109 -20 1 95.25 262 THR A O 1
ATOM 2105 N N . SER A 1 263 ? -5.656 -22.828 -18.75 1 96.81 263 SER A N 1
ATOM 2106 C CA . SER A 1 263 ? -4.566 -22.484 -17.828 1 96.81 263 SER A CA 1
ATOM 2107 C C . SER A 1 263 ? -4.121 -23.719 -17.031 1 96.81 263 SER A C 1
ATOM 2109 O O . SER A 1 263 ? -2.949 -23.828 -16.688 1 96.81 263 SER A O 1
ATOM 2111 N N . VAL A 1 264 ? -5.008 -24.625 -16.734 1 98 264 VAL A N 1
ATOM 2112 C CA . VAL A 1 264 ? -4.625 -25.859 -16.078 1 98 264 VAL A CA 1
ATOM 2113 C C . VAL A 1 264 ? -3.727 -26.688 -16.984 1 98 264 VAL A C 1
ATOM 2115 O O . VAL A 1 264 ? -2.672 -27.172 -16.562 1 98 264 VAL A O 1
ATOM 2118 N N . ARG A 1 265 ? -4.113 -26.766 -18.234 1 97.44 265 ARG A N 1
ATOM 2119 C CA . ARG A 1 265 ? -3.316 -27.5 -19.219 1 97.44 265 ARG A CA 1
ATOM 2120 C C . ARG A 1 265 ? -1.927 -26.891 -19.359 1 97.44 265 ARG A C 1
ATOM 2122 O O . ARG A 1 265 ? -0.928 -27.609 -19.406 1 97.44 265 ARG A O 1
ATOM 2129 N N . GLU A 1 266 ? -1.902 -25.609 -19.438 1 97.62 266 GLU A N 1
ATOM 2130 C CA . GLU A 1 266 ? -0.625 -24.922 -19.578 1 97.62 266 GLU A CA 1
ATOM 2131 C C . GLU A 1 266 ? 0.26 -25.125 -18.359 1 97.62 266 GLU A C 1
ATOM 2133 O O . GLU A 1 266 ? 1.479 -25.266 -18.484 1 97.62 266 GLU A O 1
ATOM 2138 N N . SER A 1 267 ? -0.348 -25.109 -17.203 1 98.5 267 SER A N 1
ATOM 2139 C CA . SER A 1 267 ? 0.431 -25.328 -15.992 1 98.5 267 SER A CA 1
ATOM 2140 C C . SER A 1 267 ? 1.062 -26.703 -15.977 1 98.5 267 SER A C 1
ATOM 2142 O O . SER A 1 267 ? 2.209 -26.875 -15.555 1 98.5 267 SER A O 1
ATOM 2144 N N . ARG A 1 268 ? 0.333 -27.703 -16.406 1 98.5 268 ARG A N 1
ATOM 2145 C CA . ARG A 1 268 ? 0.862 -29.062 -16.453 1 98.5 268 ARG A CA 1
ATOM 2146 C C . ARG A 1 268 ? 1.998 -29.156 -17.469 1 98.5 268 ARG A C 1
ATOM 2148 O O . ARG A 1 268 ? 3.014 -29.812 -17.203 1 98.5 268 ARG A O 1
ATOM 2155 N N . LEU A 1 269 ? 1.777 -28.547 -18.609 1 98.44 269 LEU A N 1
ATOM 2156 C CA . LEU A 1 269 ? 2.83 -28.531 -19.609 1 98.44 269 LEU A CA 1
ATOM 2157 C C . LEU A 1 269 ? 4.074 -27.812 -19.109 1 98.44 269 LEU A C 1
ATOM 2159 O O . LEU A 1 269 ? 5.195 -28.281 -19.312 1 98.44 269 LEU A O 1
ATOM 2163 N N . ALA A 1 270 ? 3.893 -26.672 -18.469 1 98.75 270 ALA A N 1
ATOM 2164 C CA . ALA A 1 270 ? 5.012 -25.922 -17.906 1 98.75 270 ALA A CA 1
ATOM 2165 C C . ALA A 1 270 ? 5.773 -26.781 -16.891 1 98.75 270 ALA A C 1
ATOM 2167 O O . ALA A 1 270 ? 7.004 -26.812 -16.906 1 98.75 270 ALA A O 1
ATOM 2168 N N . ALA A 1 271 ? 5.016 -27.453 -16.016 1 98.88 271 ALA A N 1
ATOM 2169 C CA . ALA A 1 271 ? 5.648 -28.312 -15.016 1 98.88 271 ALA A CA 1
ATOM 2170 C C . ALA A 1 271 ? 6.461 -29.422 -15.688 1 98.88 271 ALA A C 1
ATOM 2172 O O . ALA A 1 271 ? 7.598 -29.688 -15.297 1 98.88 271 ALA A O 1
ATOM 2173 N N . GLN A 1 272 ? 5.887 -30.016 -16.703 1 98.75 272 GLN A N 1
ATOM 2174 C CA . GLN A 1 272 ? 6.566 -31.078 -17.422 1 98.75 272 GLN A CA 1
ATOM 2175 C C . GLN A 1 272 ? 7.879 -30.594 -18.016 1 98.75 272 GLN A C 1
ATOM 2177 O O . GLN A 1 272 ? 8.906 -31.266 -17.906 1 98.75 272 GLN A O 1
ATOM 2182 N N . LEU A 1 273 ? 7.84 -29.453 -18.641 1 98.81 273 LEU A N 1
ATOM 2183 C CA . LEU A 1 273 ? 9.023 -28.922 -19.312 1 98.81 273 LEU A CA 1
ATOM 2184 C C . LEU A 1 273 ? 10.07 -28.484 -18.297 1 98.81 273 LEU A C 1
ATOM 2186 O O . LEU A 1 273 ? 11.266 -28.703 -18.5 1 98.81 273 LEU A O 1
ATOM 2190 N N . ILE A 1 274 ? 9.656 -27.797 -17.188 1 98.88 274 ILE A N 1
ATOM 2191 C CA . ILE A 1 274 ? 10.578 -27.438 -16.125 1 98.88 274 ILE A CA 1
ATOM 2192 C C . ILE A 1 274 ? 11.297 -28.672 -15.609 1 98.88 274 ILE A C 1
ATOM 2194 O O . ILE A 1 274 ? 12.523 -28.688 -15.477 1 98.88 274 ILE A O 1
ATOM 2198 N N . ASN A 1 275 ? 10.555 -29.734 -15.383 1 98.88 275 ASN A N 1
ATOM 2199 C CA . ASN A 1 275 ? 11.117 -30.969 -14.867 1 98.88 275 ASN A CA 1
ATOM 2200 C C . ASN A 1 275 ? 12.031 -31.641 -15.891 1 98.88 275 ASN A C 1
ATOM 2202 O O . ASN A 1 275 ? 13.031 -32.25 -15.531 1 98.88 275 ASN A O 1
ATOM 2206 N N . LYS A 1 276 ? 11.664 -31.562 -17.141 1 98.69 276 LYS A N 1
ATOM 2207 C CA . LYS A 1 276 ? 12.5 -32.094 -18.219 1 98.69 276 LYS A CA 1
ATOM 2208 C C . LYS A 1 276 ? 13.906 -31.5 -18.172 1 98.69 276 LYS A C 1
ATOM 2210 O O . LYS A 1 276 ? 14.891 -32.156 -18.484 1 98.69 276 LYS A O 1
ATOM 2215 N N . TYR A 1 277 ? 13.984 -30.312 -17.734 1 98.5 277 TYR A N 1
ATOM 2216 C CA . TYR A 1 277 ? 15.273 -29.625 -17.703 1 98.5 277 TYR A CA 1
ATOM 2217 C C . TYR A 1 277 ? 15.836 -29.578 -16.297 1 98.5 277 TYR A C 1
ATOM 2219 O O . TYR A 1 277 ? 16.578 -28.656 -15.945 1 98.5 277 TYR A O 1
ATOM 2227 N N . GLY A 1 278 ? 15.422 -30.484 -15.414 1 98.19 278 GLY A N 1
ATOM 2228 C CA . GLY A 1 278 ? 16.062 -30.734 -14.133 1 98.19 278 GLY A CA 1
ATOM 2229 C C . GLY A 1 278 ? 15.391 -30.031 -12.977 1 98.19 278 GLY A C 1
ATOM 2230 O O . GLY A 1 278 ? 15.93 -29.984 -11.867 1 98.19 278 GLY A O 1
ATOM 2231 N N . GLY A 1 279 ? 14.227 -29.5 -13.234 1 98.5 279 GLY A N 1
ATOM 2232 C CA . GLY A 1 279 ? 13.539 -28.766 -12.18 1 98.5 279 GLY A CA 1
ATOM 2233 C C . GLY A 1 279 ? 12.641 -29.641 -11.328 1 98.5 279 GLY A C 1
ATOM 2234 O O . GLY A 1 279 ? 12.758 -30.875 -11.352 1 98.5 279 GLY A O 1
ATOM 2235 N N . ASN A 1 280 ? 11.922 -29.016 -10.469 1 98.5 280 ASN A N 1
ATOM 2236 C CA . ASN A 1 280 ? 10.961 -29.594 -9.531 1 98.5 280 ASN A CA 1
ATOM 2237 C C . ASN A 1 280 ? 9.672 -28.781 -9.492 1 98.5 280 ASN A C 1
ATOM 2239 O O . ASN A 1 280 ? 9.484 -27.938 -8.617 1 98.5 280 ASN A O 1
ATOM 2243 N N . ALA A 1 281 ? 8.82 -29.094 -10.453 1 98.81 281 ALA A N 1
ATOM 2244 C CA . ALA A 1 281 ? 7.543 -28.391 -10.555 1 98.81 281 ALA A CA 1
ATOM 2245 C C . ALA A 1 281 ? 6.371 -29.375 -10.438 1 98.81 281 ALA A C 1
ATOM 2247 O O . ALA A 1 281 ? 6.445 -30.5 -10.922 1 98.81 281 ALA A O 1
ATOM 2248 N N . GLN A 1 282 ? 5.328 -28.969 -9.773 1 98.69 282 GLN A N 1
ATOM 2249 C CA . GLN A 1 282 ? 4.148 -29.812 -9.602 1 98.69 282 GLN A CA 1
ATOM 2250 C C . GLN A 1 282 ? 2.865 -28.984 -9.703 1 98.69 282 GLN A C 1
ATOM 2252 O O . GLN A 1 282 ? 2.887 -27.766 -9.523 1 98.69 282 GLN A O 1
ATOM 2257 N N . VAL A 1 283 ? 1.821 -29.688 -10.039 1 98.75 283 VAL A N 1
ATOM 2258 C CA . VAL A 1 283 ? 0.484 -29.094 -10.062 1 98.75 283 VAL A CA 1
ATOM 2259 C C . VAL A 1 283 ? -0.367 -29.688 -8.945 1 98.75 283 VAL A C 1
ATOM 2261 O O . VAL A 1 283 ? -0.383 -30.906 -8.758 1 98.75 283 VAL A O 1
ATOM 2264 N N . LEU A 1 284 ? -0.993 -28.828 -8.188 1 98.75 284 LEU A N 1
ATOM 2265 C CA . LEU A 1 284 ? -1.877 -29.234 -7.102 1 98.75 284 LEU A CA 1
ATOM 2266 C C . LEU A 1 284 ? -3.281 -28.672 -7.309 1 98.75 284 LEU A C 1
ATOM 2268 O O . LEU A 1 284 ? -3.453 -27.469 -7.484 1 98.75 284 LEU A O 1
ATOM 2272 N N . LYS A 1 285 ? -4.199 -29.5 -7.391 1 98.56 285 LYS A N 1
ATOM 2273 C CA . LYS A 1 285 ? -5.598 -29.078 -7.406 1 98.56 285 LYS A CA 1
ATOM 2274 C C . LYS A 1 285 ? -6.25 -29.281 -6.043 1 98.56 285 LYS A C 1
ATOM 2276 O O . LYS A 1 285 ? -6.41 -30.422 -5.59 1 98.56 285 LYS A O 1
ATOM 2281 N N . LEU A 1 286 ? -6.672 -28.188 -5.426 1 98.62 286 LEU A N 1
ATOM 2282 C CA . LEU A 1 286 ? -7.102 -28.219 -4.035 1 98.62 286 LEU A CA 1
ATOM 2283 C C . LEU A 1 286 ? -8.305 -29.141 -3.852 1 98.62 286 LEU A C 1
ATOM 2285 O O . LEU A 1 286 ? -8.32 -29.969 -2.939 1 98.62 286 LEU A O 1
ATOM 2289 N N . GLY A 1 287 ? -9.344 -28.969 -4.699 1 97.5 287 GLY A N 1
ATOM 2290 C CA . GLY A 1 287 ? -10.531 -29.797 -4.578 1 97.5 287 GLY A CA 1
ATOM 2291 C C . GLY A 1 287 ? -10.258 -31.266 -4.82 1 97.5 287 GLY A C 1
ATOM 2292 O O . GLY A 1 287 ? -10.578 -32.125 -3.979 1 97.5 287 GLY A O 1
ATOM 2293 N N . GLU A 1 288 ? -9.523 -31.625 -5.887 1 97.19 288 GLU A N 1
ATOM 2294 C CA . GLU A 1 288 ? -9.352 -33 -6.359 1 97.19 288 GLU A CA 1
ATOM 2295 C C . GLU A 1 288 ? -8.273 -33.719 -5.566 1 97.19 288 GLU A C 1
ATOM 2297 O O . GLU A 1 288 ? -8.422 -34.906 -5.246 1 97.19 288 GLU A O 1
ATOM 2302 N N . ASP A 1 289 ? -7.25 -32.938 -5.242 1 97.56 289 ASP A N 1
ATOM 2303 C CA . ASP A 1 289 ? -6.078 -33.625 -4.691 1 97.56 289 ASP A CA 1
ATOM 2304 C C . ASP A 1 289 ? -6.102 -33.594 -3.162 1 97.56 289 ASP A C 1
ATOM 2306 O O . ASP A 1 289 ? -5.449 -34.438 -2.514 1 97.56 289 ASP A O 1
ATOM 2310 N N . THR A 1 290 ? -6.82 -32.656 -2.518 1 97.81 290 THR A N 1
ATOM 2311 C CA . THR A 1 290 ? -6.719 -32.5 -1.07 1 97.81 290 THR A CA 1
ATOM 2312 C C . THR A 1 290 ? -8.109 -32.438 -0.436 1 97.81 290 THR A C 1
ATOM 2314 O O . THR A 1 290 ? -8.227 -32.281 0.782 1 97.81 290 THR A O 1
ATOM 2317 N N . ASN A 1 291 ? -9.164 -32.406 -1.188 1 97.44 291 ASN A N 1
ATOM 2318 C CA . ASN A 1 291 ? -10.555 -32.344 -0.75 1 97.44 291 ASN A CA 1
ATOM 2319 C C . ASN A 1 291 ? -10.891 -30.953 -0.172 1 97.44 291 ASN A C 1
ATOM 2321 O O . ASN A 1 291 ? -11.836 -30.828 0.6 1 97.44 291 ASN A O 1
ATOM 2325 N N . LEU A 1 292 ? -10.062 -29.984 -0.422 1 98.06 292 LEU A N 1
ATOM 2326 C CA . LEU A 1 292 ? -10.422 -28.594 -0.107 1 98.06 292 LEU A CA 1
ATOM 2327 C C . LEU A 1 292 ? -11.281 -28 -1.209 1 98.06 292 LEU A C 1
ATOM 2329 O O . LEU A 1 292 ? -10.773 -27.297 -2.094 1 98.06 292 LEU A O 1
ATOM 2333 N N . LYS A 1 293 ? -12.555 -28.203 -1.04 1 98.06 293 LYS A N 1
ATOM 2334 C CA . LYS A 1 293 ? -13.523 -27.844 -2.072 1 98.06 293 LYS A CA 1
ATOM 2335 C C . LYS A 1 293 ? -13.953 -26.391 -1.949 1 98.06 293 LYS A C 1
ATOM 2337 O O . LYS A 1 293 ? -13.75 -25.766 -0.905 1 98.06 293 LYS A O 1
ATOM 2342 N N . GLY A 1 294 ? -14.414 -25.828 -3.031 1 98.56 294 GLY A N 1
ATOM 2343 C CA . GLY A 1 294 ? -15.039 -24.516 -3.047 1 98.56 294 GLY A CA 1
ATOM 2344 C C . GLY A 1 294 ? -14.039 -23.375 -3.104 1 98.56 294 GLY A C 1
ATOM 2345 O O . GLY A 1 294 ? -14.422 -22.203 -3.09 1 98.56 294 GLY A O 1
ATOM 2346 N N . SER A 1 295 ? -12.766 -23.75 -3.23 1 98.5 295 SER A N 1
ATOM 2347 C CA . SER A 1 295 ? -11.742 -22.703 -3.291 1 98.5 295 SER A CA 1
ATOM 2348 C C . SER A 1 295 ? -11.914 -21.844 -4.531 1 98.5 295 SER A C 1
ATOM 2350 O O . SER A 1 295 ? -12.117 -22.344 -5.633 1 98.5 295 SER A O 1
ATOM 2352 N N . THR A 1 296 ? -11.836 -20.562 -4.32 1 98.12 296 THR A N 1
ATOM 2353 C CA . THR A 1 296 ? -12.023 -19.578 -5.379 1 98.12 296 THR A CA 1
ATOM 2354 C C . THR A 1 296 ? -10.703 -19.297 -6.098 1 98.12 296 THR A C 1
ATOM 2356 O O . THR A 1 296 ? -9.742 -20.047 -5.941 1 98.12 296 THR A O 1
ATOM 2359 N N . HIS A 1 297 ? -10.703 -18.297 -6.988 1 97.06 297 HIS A N 1
ATOM 2360 C CA . HIS A 1 297 ? -9.508 -17.781 -7.645 1 97.06 297 HIS A CA 1
ATOM 2361 C C . HIS A 1 297 ? -8.508 -17.25 -6.625 1 97.06 297 HIS A C 1
ATOM 2363 O O . HIS A 1 297 ? -7.324 -17.094 -6.926 1 97.06 297 HIS A O 1
ATOM 2369 N N . ILE A 1 298 ? -8.953 -16.984 -5.383 1 96.69 298 ILE A N 1
ATOM 2370 C CA . ILE A 1 298 ? -8.164 -16.375 -4.312 1 96.69 298 ILE A CA 1
ATOM 2371 C C . ILE A 1 298 ? -8.25 -17.25 -3.061 1 96.69 298 ILE A C 1
ATOM 2373 O O . ILE A 1 298 ? -8.758 -16.812 -2.025 1 96.69 298 ILE A O 1
ATOM 2377 N N . PRO A 1 299 ? -7.656 -18.391 -3.109 1 97.44 299 PRO A N 1
ATOM 2378 C CA . PRO A 1 299 ? -7.867 -19.328 -2.006 1 97.44 299 PRO A CA 1
ATOM 2379 C C . PRO A 1 299 ? -7.293 -18.828 -0.685 1 97.44 299 PRO A C 1
ATOM 2381 O O . PRO A 1 299 ? -7.727 -19.266 0.386 1 97.44 299 PRO A O 1
ATOM 2384 N N . PHE A 1 300 ? -6.352 -17.953 -0.722 1 96.44 300 PHE A N 1
ATOM 2385 C CA . PHE A 1 300 ? -5.734 -17.406 0.487 1 96.44 300 PHE A CA 1
ATOM 2386 C C . PHE A 1 300 ? -6.648 -16.391 1.147 1 96.44 300 PHE A C 1
ATOM 2388 O O . PHE A 1 300 ? -6.391 -15.953 2.271 1 96.44 300 PHE A O 1
ATOM 2395 N N . ALA A 1 301 ? -7.707 -15.969 0.537 1 96.75 301 ALA A N 1
ATOM 2396 C CA . ALA A 1 301 ? -8.711 -15.094 1.133 1 96.75 301 ALA A CA 1
ATOM 2397 C C . ALA A 1 301 ? -9.992 -15.867 1.458 1 96.75 301 ALA A C 1
ATOM 2399 O O . ALA A 1 301 ? -10.922 -15.32 2.055 1 96.75 301 ALA A O 1
ATOM 2400 N N . ASP A 1 302 ? -10.055 -17.141 1.124 1 98.38 302 ASP A N 1
ATOM 2401 C CA . ASP A 1 302 ? -11.234 -17.984 1.304 1 98.38 302 ASP A CA 1
ATOM 2402 C C . ASP A 1 302 ? -11.5 -18.25 2.783 1 98.38 302 ASP A C 1
ATOM 2404 O O . ASP A 1 302 ? -10.609 -18.062 3.619 1 98.38 302 ASP A O 1
ATOM 2408 N N . LEU A 1 303 ? -12.719 -18.719 3.08 1 98.44 303 LEU A N 1
ATOM 2409 C CA . LEU A 1 303 ? -13.117 -18.984 4.457 1 98.44 303 LEU A CA 1
ATOM 2410 C C . LEU A 1 303 ? -12.273 -20.109 5.055 1 98.44 303 LEU A C 1
ATOM 2412 O O . LEU A 1 303 ? -12.062 -20.141 6.27 1 98.44 303 LEU A O 1
ATOM 2416 N N . ASN A 1 304 ? -11.742 -20.984 4.234 1 98.19 304 ASN A N 1
ATOM 2417 C CA . ASN A 1 304 ? -10.922 -22.094 4.73 1 98.19 304 ASN A CA 1
ATOM 2418 C C . ASN A 1 304 ? -9.438 -21.844 4.465 1 98.19 304 ASN A C 1
ATOM 2420 O O . ASN A 1 304 ? -8.664 -22.797 4.344 1 98.19 304 ASN A O 1
ATOM 2424 N N . ASN A 1 305 ? -9.023 -20.609 4.379 1 98.38 305 ASN A N 1
ATOM 2425 C CA . ASN A 1 305 ? -7.664 -20.266 3.969 1 98.38 305 ASN A CA 1
ATOM 2426 C C . ASN A 1 305 ? -6.621 -20.828 4.93 1 98.38 305 ASN A C 1
ATOM 2428 O O . ASN A 1 305 ? -5.48 -21.078 4.539 1 98.38 305 ASN A O 1
ATOM 2432 N N . LYS A 1 306 ? -6.949 -21.109 6.188 1 98.12 306 LYS A N 1
ATOM 2433 C CA . LYS A 1 306 ? -6.008 -21.719 7.121 1 98.12 306 LYS A CA 1
ATOM 2434 C C . LYS A 1 306 ? -5.59 -23.109 6.652 1 98.12 306 LYS A C 1
ATOM 2436 O O . LYS A 1 306 ? -4.426 -23.484 6.781 1 98.12 306 LYS A O 1
ATOM 2441 N N . LYS A 1 307 ? -6.578 -23.812 6.141 1 98.56 307 LYS A N 1
ATOM 2442 C CA . LYS A 1 307 ? -6.285 -25.156 5.629 1 98.56 307 LYS A CA 1
ATOM 2443 C C . LYS A 1 307 ? -5.418 -25.078 4.379 1 98.56 307 LYS A C 1
ATOM 2445 O O . LYS A 1 307 ? -4.523 -25.906 4.191 1 98.56 307 LYS A O 1
ATOM 2450 N N . VAL A 1 308 ? -5.711 -24.141 3.527 1 98.69 308 VAL A N 1
ATOM 2451 C CA . VAL A 1 308 ? -4.902 -23.969 2.326 1 98.69 308 VAL A CA 1
ATOM 2452 C C . VAL A 1 308 ? -3.484 -23.547 2.717 1 98.69 308 VAL A C 1
ATOM 2454 O O . VAL A 1 308 ? -2.508 -24.016 2.127 1 98.69 308 VAL A O 1
ATOM 2457 N N . ALA A 1 309 ? -3.354 -22.688 3.713 1 98.56 309 ALA A N 1
ATOM 2458 C CA . ALA A 1 309 ? -2.055 -22.234 4.203 1 98.56 309 ALA A CA 1
ATOM 2459 C C . ALA A 1 309 ? -1.232 -23.406 4.738 1 98.56 309 ALA A C 1
ATOM 2461 O O . ALA A 1 309 ? -0.005 -23.406 4.617 1 98.56 309 ALA A O 1
ATOM 2462 N N . LYS A 1 310 ? -1.91 -24.328 5.348 1 98.25 310 LYS A N 1
ATOM 2463 C CA . LYS A 1 310 ? -1.217 -25.516 5.844 1 98.25 310 LYS A CA 1
ATOM 2464 C C . LYS A 1 310 ? -0.515 -26.25 4.711 1 98.25 310 LYS A C 1
ATOM 2466 O O . LYS A 1 310 ? 0.578 -26.797 4.898 1 98.25 310 LYS A O 1
ATOM 2471 N N . LEU A 1 311 ? -1.15 -26.297 3.553 1 98.69 311 LEU A N 1
ATOM 2472 C CA . LEU A 1 311 ? -0.523 -26.938 2.4 1 98.69 311 LEU A CA 1
ATOM 2473 C C . LEU A 1 311 ? 0.748 -26.203 1.995 1 98.69 311 LEU A C 1
ATOM 2475 O O . LEU A 1 311 ? 1.728 -26.812 1.58 1 98.69 311 LEU A O 1
ATOM 2479 N N . LEU A 1 312 ? 0.724 -24.875 2.074 1 98.69 312 LEU A N 1
ATOM 2480 C CA . LEU A 1 312 ? 1.933 -24.109 1.801 1 98.69 312 LEU A CA 1
ATOM 2481 C C . LEU A 1 312 ? 3.012 -24.391 2.838 1 98.69 312 LEU A C 1
ATOM 2483 O O . LEU A 1 312 ? 4.191 -24.516 2.496 1 98.69 312 LEU A O 1
ATOM 2487 N N . ASP A 1 313 ? 2.621 -24.562 4.125 1 98.38 313 ASP A N 1
ATOM 2488 C CA . ASP A 1 313 ? 3.564 -24.969 5.164 1 98.38 313 ASP A CA 1
ATOM 2489 C C . ASP A 1 313 ? 4.254 -26.281 4.801 1 98.38 313 ASP A C 1
ATOM 2491 O O . ASP A 1 313 ? 5.473 -26.406 4.934 1 98.38 313 ASP A O 1
ATOM 2495 N N . GLU A 1 314 ? 3.486 -27.188 4.406 1 98.5 314 GLU A N 1
ATOM 2496 C CA . GLU A 1 314 ? 4.012 -28.5 4.043 1 98.5 314 GLU A CA 1
ATOM 2497 C C . GLU A 1 314 ? 4.965 -28.406 2.854 1 98.5 314 GLU A C 1
ATOM 2499 O O . GLU A 1 314 ? 6.031 -29.031 2.855 1 98.5 314 GLU A O 1
ATOM 2504 N N . PHE A 1 315 ? 4.574 -27.672 1.89 1 98.56 315 PHE A N 1
ATOM 2505 C CA . PHE A 1 315 ? 5.426 -27.438 0.73 1 98.56 315 PHE A CA 1
ATOM 2506 C C . PHE A 1 315 ? 6.77 -26.859 1.153 1 98.56 315 PHE A C 1
ATOM 2508 O O . PHE A 1 315 ? 7.82 -27.312 0.692 1 98.56 315 PHE A O 1
ATOM 2515 N N . LEU A 1 316 ? 6.734 -25.766 2.021 1 98.75 316 LEU A N 1
ATOM 2516 C CA . LEU A 1 316 ? 7.949 -25.109 2.492 1 98.75 316 LEU A CA 1
ATOM 2517 C C . LEU A 1 316 ? 8.812 -26.078 3.291 1 98.75 316 LEU A C 1
ATOM 2519 O O . LEU A 1 316 ? 10.039 -26.109 3.123 1 98.75 316 LEU A O 1
ATOM 2523 N N . GLU A 1 317 ? 8.188 -26.875 4.09 1 98.19 317 GLU A N 1
ATOM 2524 C CA . GLU A 1 317 ? 8.914 -27.859 4.883 1 98.19 317 GLU A CA 1
ATOM 2525 C C . GLU A 1 317 ? 9.555 -28.922 3.986 1 98.19 317 GLU A C 1
ATOM 2527 O O . GLU A 1 317 ? 10.742 -29.203 4.125 1 98.19 317 GLU A O 1
ATOM 2532 N N . ASP A 1 318 ? 8.742 -29.453 3.062 1 98.19 318 ASP A N 1
ATOM 2533 C CA . ASP A 1 318 ? 9.203 -30.516 2.17 1 98.19 318 ASP A CA 1
ATOM 2534 C C . ASP A 1 318 ? 10.406 -30.047 1.346 1 98.19 318 ASP A C 1
ATOM 2536 O O . ASP A 1 318 ? 11.227 -30.859 0.921 1 98.19 318 ASP A O 1
ATOM 2540 N N . ASN A 1 319 ? 10.516 -28.781 1.136 1 98.12 319 ASN A N 1
ATOM 2541 C CA . ASN A 1 319 ? 11.594 -28.234 0.316 1 98.12 319 ASN A CA 1
ATOM 2542 C C . ASN A 1 319 ? 12.648 -27.547 1.168 1 98.12 319 ASN A C 1
ATOM 2544 O O . ASN A 1 319 ? 13.461 -26.781 0.649 1 98.12 319 ASN A O 1
ATOM 2548 N N . GLU A 1 320 ? 12.586 -27.688 2.557 1 97.38 320 GLU A N 1
ATOM 2549 C CA . GLU A 1 320 ? 13.562 -27.188 3.521 1 97.38 320 GLU A CA 1
ATOM 2550 C C . GLU A 1 320 ? 13.656 -25.672 3.482 1 97.38 320 GLU A C 1
ATOM 2552 O O . GLU A 1 320 ? 14.758 -25.109 3.502 1 97.38 320 GLU A O 1
ATOM 2557 N N . LEU A 1 321 ? 12.508 -25.125 3.352 1 98.25 321 LEU A N 1
ATOM 2558 C CA . LEU A 1 321 ? 12.445 -23.672 3.287 1 98.25 321 LEU A CA 1
ATOM 2559 C C . LEU A 1 321 ? 11.805 -23.094 4.551 1 98.25 321 LEU A C 1
ATOM 2561 O O . LEU A 1 321 ? 11.367 -21.938 4.562 1 98.25 321 LEU A O 1
ATOM 2565 N N . ASP A 1 322 ? 11.727 -23.906 5.617 1 97.56 322 ASP A N 1
ATOM 2566 C CA . ASP A 1 322 ? 11.086 -23.453 6.848 1 97.56 322 ASP A CA 1
ATOM 2567 C C . ASP A 1 322 ? 12.102 -23.297 7.973 1 97.56 322 ASP A C 1
ATOM 2569 O O . ASP A 1 322 ? 11.734 -23.219 9.148 1 97.56 322 ASP A O 1
ATOM 2573 N N . VAL A 1 323 ? 13.375 -23.188 7.676 1 95.31 323 VAL A N 1
ATOM 2574 C CA . VAL A 1 323 ? 14.43 -23.156 8.688 1 95.31 323 VAL A CA 1
ATOM 2575 C C . VAL A 1 323 ? 14.562 -21.734 9.227 1 95.31 323 VAL A C 1
ATOM 2577 O O . VAL A 1 323 ? 14.359 -20.75 8.492 1 95.31 323 VAL A O 1
ATOM 2580 N N . TYR A 1 324 ? 14.906 -21.641 10.461 1 93.19 324 TYR A N 1
ATOM 2581 C CA . TYR A 1 324 ? 15.125 -20.344 11.094 1 93.19 324 TYR A CA 1
ATOM 2582 C C . TYR A 1 324 ? 16.516 -19.797 10.781 1 93.19 324 TYR A C 1
ATOM 2584 O O . TYR A 1 324 ? 17.422 -20.562 10.453 1 93.19 324 TYR A O 1
ATOM 2592 N N . GLU A 1 325 ? 16.703 -18.516 10.805 1 83.44 325 GLU A N 1
ATOM 2593 C CA . GLU A 1 325 ? 17.969 -17.859 10.508 1 83.44 325 GLU A CA 1
ATOM 2594 C C . GLU A 1 325 ? 19.062 -18.312 11.461 1 83.44 325 GLU A C 1
ATOM 2596 O O . GLU A 1 325 ? 20.219 -18.469 11.062 1 83.44 325 GLU A O 1
ATOM 2601 N N . ASN A 1 326 ? 18.844 -18.312 12.773 1 74.56 326 ASN A N 1
ATOM 2602 C CA . ASN A 1 326 ? 19.859 -18.719 13.742 1 74.56 326 ASN A CA 1
ATOM 2603 C C . ASN A 1 326 ? 20.094 -20.234 13.695 1 74.56 326 ASN A C 1
ATOM 2605 O O . ASN A 1 326 ? 20.875 -20.766 14.477 1 74.56 326 ASN A O 1
ATOM 2609 N N . GLY A 1 327 ? 19.859 -20.906 12.648 1 59.81 327 GLY A N 1
ATOM 2610 C CA . GLY A 1 327 ? 20.094 -22.328 12.453 1 59.81 327 GLY A CA 1
ATOM 2611 C C . GLY A 1 327 ? 19.203 -23.203 13.305 1 59.81 327 GLY A C 1
ATOM 2612 O O . GLY A 1 327 ? 19.359 -24.422 13.32 1 59.81 327 GLY A O 1
ATOM 2613 N N . GLU A 1 328 ? 18.516 -22.703 14.352 1 49.53 328 GLU A N 1
ATOM 2614 C CA . GLU A 1 328 ? 17.719 -23.547 15.234 1 49.53 328 GLU A CA 1
ATOM 2615 C C . GLU A 1 328 ? 16.562 -24.203 14.484 1 49.53 328 GLU A C 1
ATOM 2617 O O . GLU A 1 328 ? 15.906 -23.562 13.656 1 49.53 328 GLU A O 1
ATOM 2622 N N . ASP A 1 329 ? 16.609 -25.406 14.219 1 42.91 329 ASP A N 1
ATOM 2623 C CA . ASP A 1 329 ? 15.602 -26.25 13.57 1 42.91 329 ASP A CA 1
ATOM 2624 C C . ASP A 1 329 ? 14.227 -26.062 14.227 1 42.91 329 ASP A C 1
ATOM 2626 O O . ASP A 1 329 ? 14.141 -25.812 15.43 1 42.91 329 ASP A O 1
ATOM 2630 N N . SER A 1 330 ? 13.133 -25.703 13.43 1 42.34 330 SER A N 1
ATOM 2631 C CA . SER A 1 330 ? 11.734 -25.75 13.852 1 42.34 330 SER A CA 1
ATOM 2632 C C . SER A 1 330 ? 11.438 -27.047 14.594 1 42.34 330 SER A C 1
ATOM 2634 O O . SER A 1 330 ? 11.453 -28.141 14 1 42.34 330 SER A O 1
ATOM 2636 N N . GLU A 1 331 ? 11.93 -27.422 15.812 1 34.16 331 GLU A N 1
ATOM 2637 C CA . GLU A 1 331 ? 11.383 -28.578 16.5 1 34.16 331 GLU A CA 1
ATOM 2638 C C . GLU A 1 331 ? 9.883 -28.422 16.75 1 34.16 331 GLU A C 1
ATOM 2640 O O . GLU A 1 331 ? 9.422 -27.359 17.125 1 34.16 331 GLU A O 1
ATOM 2645 N N . MET B 1 1 ? 14.867 -16.188 32.562 1 24.06 1 MET B N 1
ATOM 2646 C CA . MET B 1 1 ? 13.75 -15.391 32.094 1 24.06 1 MET B CA 1
ATOM 2647 C C . MET B 1 1 ? 14.234 -14.289 31.141 1 24.06 1 MET B C 1
ATOM 2649 O O . MET B 1 1 ? 15.008 -13.422 31.547 1 24.06 1 MET B O 1
ATOM 2653 N N . ILE B 1 2 ? 14.539 -14.594 29.953 1 31.5 2 ILE B N 1
ATOM 2654 C CA . ILE B 1 2 ? 15.172 -13.672 29.016 1 31.5 2 ILE B CA 1
ATOM 2655 C C . ILE B 1 2 ? 14.398 -12.352 29 1 31.5 2 ILE B C 1
ATOM 2657 O O . ILE B 1 2 ? 13.188 -12.336 28.781 1 31.5 2 ILE B O 1
ATOM 2661 N N . ARG B 1 3 ? 14.75 -11.406 29.719 1 32.56 3 ARG B N 1
ATOM 2662 C CA . ARG B 1 3 ? 14.25 -10.031 29.734 1 32.56 3 ARG B CA 1
ATOM 2663 C C . ARG B 1 3 ? 14.203 -9.453 28.312 1 32.56 3 ARG B C 1
ATOM 2665 O O . ARG B 1 3 ? 15.242 -9.117 27.75 1 32.56 3 ARG B O 1
ATOM 2672 N N . ILE B 1 4 ? 13.469 -9.938 27.375 1 39.31 4 ILE B N 1
ATOM 2673 C CA . ILE B 1 4 ? 13.203 -9.344 26.078 1 39.31 4 ILE B CA 1
ATOM 2674 C C . ILE B 1 4 ? 12.891 -7.859 26.234 1 39.31 4 ILE B C 1
ATOM 2676 O O . ILE B 1 4 ? 11.992 -7.484 26.984 1 39.31 4 ILE B O 1
ATOM 2680 N N . LYS B 1 5 ? 13.875 -7.051 26.203 1 42.94 5 LYS B N 1
ATOM 2681 C CA . LYS B 1 5 ? 13.562 -5.625 26.203 1 42.94 5 LYS B CA 1
ATOM 2682 C C . LYS B 1 5 ? 12.375 -5.316 25.297 1 42.94 5 LYS B C 1
ATOM 2684 O O . LYS B 1 5 ? 12.5 -5.34 24.062 1 42.94 5 LYS B O 1
ATOM 2689 N N . LEU B 1 6 ? 11.133 -5.602 25.75 1 50.56 6 LEU B N 1
ATOM 2690 C CA . LEU B 1 6 ? 9.812 -5.383 25.188 1 50.56 6 LEU B CA 1
ATOM 2691 C C . LEU B 1 6 ? 9.773 -4.086 24.375 1 50.56 6 LEU B C 1
ATOM 2693 O O . LEU B 1 6 ? 8.992 -3.965 23.438 1 50.56 6 LEU B O 1
ATOM 2697 N N . ASN B 1 7 ? 10.781 -3.137 24.688 1 56 7 ASN B N 1
ATOM 2698 C CA . ASN B 1 7 ? 10.688 -1.84 24.031 1 56 7 ASN B CA 1
ATOM 2699 C C . ASN B 1 7 ? 11.18 -1.913 22.578 1 56 7 ASN B C 1
ATOM 2701 O O . ASN B 1 7 ? 11.016 -0.961 21.812 1 56 7 ASN B O 1
ATOM 2705 N N . ILE B 1 8 ? 11.555 -3.109 22.156 1 71.94 8 ILE B N 1
ATOM 2706 C CA . ILE B 1 8 ? 12.188 -3.205 20.844 1 71.94 8 ILE B CA 1
ATOM 2707 C C . ILE B 1 8 ? 11.305 -4.016 19.906 1 71.94 8 ILE B C 1
ATOM 2709 O O . ILE B 1 8 ? 11.406 -3.879 18.672 1 71.94 8 ILE B O 1
ATOM 2713 N N . ILE B 1 9 ? 10.328 -4.605 20.469 1 88.19 9 ILE B N 1
ATOM 2714 C CA . ILE B 1 9 ? 9.516 -5.516 19.672 1 88.19 9 ILE B CA 1
ATOM 2715 C C . ILE B 1 9 ? 8.164 -4.875 19.375 1 88.19 9 ILE B C 1
ATOM 2717 O O . ILE B 1 9 ? 7.59 -4.203 20.25 1 88.19 9 ILE B O 1
ATOM 2721 N N . LEU B 1 10 ? 7.758 -4.957 18.172 1 94.5 10 LEU B N 1
ATOM 2722 C CA . LEU B 1 10 ? 6.395 -4.602 17.781 1 94.5 10 LEU B CA 1
ATOM 2723 C C . LEU B 1 10 ? 5.43 -5.75 18.062 1 94.5 10 LEU B C 1
ATOM 2725 O O . LEU B 1 10 ? 5.523 -6.805 17.438 1 94.5 10 LEU B O 1
ATOM 2729 N N . LEU B 1 11 ? 4.562 -5.512 19.016 1 94.88 11 LEU B N 1
ATOM 2730 C CA . LEU B 1 11 ? 3.564 -6.516 19.375 1 94.88 11 LEU B CA 1
ATOM 2731 C C . LEU B 1 11 ? 2.207 -6.168 18.781 1 94.88 11 LEU B C 1
ATOM 2733 O O . LEU B 1 11 ? 1.543 -5.234 19.234 1 94.88 11 LEU B O 1
ATOM 2737 N N . LEU B 1 12 ? 1.786 -6.953 17.828 1 96.69 12 LEU B N 1
ATOM 2738 C CA . LEU B 1 12 ? 0.508 -6.688 17.172 1 96.69 12 LEU B CA 1
ATOM 2739 C C . LEU B 1 12 ? -0.49 -7.805 17.453 1 96.69 12 LEU B C 1
ATOM 2741 O O . LEU B 1 12 ? -0.115 -8.977 17.516 1 96.69 12 LEU B O 1
ATOM 2745 N N . GLU B 1 13 ? -1.702 -7.387 17.641 1 95.94 13 GLU B N 1
ATOM 2746 C CA . GLU B 1 13 ? -2.797 -8.352 17.625 1 95.94 13 GLU B CA 1
ATOM 2747 C C . GLU B 1 13 ? -3.121 -8.812 16.219 1 95.94 13 GLU B C 1
ATOM 2749 O O . GLU B 1 13 ? -3.299 -10.008 15.969 1 95.94 13 GLU B O 1
ATOM 2754 N N . LYS B 1 14 ? -3.232 -7.871 15.328 1 97.06 14 LYS B N 1
ATOM 2755 C CA . LYS B 1 14 ? -3.592 -8.156 13.938 1 97.06 14 LYS B CA 1
ATOM 2756 C C . LYS B 1 14 ? -3.252 -6.98 13.031 1 97.06 14 LYS B C 1
ATOM 2758 O O . LYS B 1 14 ? -3.055 -5.859 13.508 1 97.06 14 LYS B O 1
ATOM 2763 N N . SER B 1 15 ? -3.133 -7.262 11.812 1 98.06 15 SER B N 1
ATOM 2764 C CA . SER B 1 15 ? -3.064 -6.266 10.742 1 98.06 15 SER B CA 1
ATOM 2765 C C . SER B 1 15 ? -3.896 -6.691 9.539 1 98.06 15 SER B C 1
ATOM 2767 O O . SER B 1 15 ? -4.301 -7.848 9.438 1 98.06 15 SER B O 1
ATOM 2769 N N . GLY B 1 16 ? -4.223 -5.77 8.656 1 97.44 16 GLY B N 1
ATOM 2770 C CA . GLY B 1 16 ? -5.047 -5.996 7.48 1 97.44 16 GLY B CA 1
ATOM 2771 C C . GLY B 1 16 ? -5.352 -4.723 6.715 1 97.44 16 GLY B C 1
ATOM 2772 O O . GLY B 1 16 ? -4.566 -3.773 6.734 1 97.44 16 GLY B O 1
ATOM 2773 N N . GLY B 1 17 ? -6.375 -4.809 5.914 1 97.06 17 GLY B N 1
ATOM 2774 C CA . GLY B 1 17 ? -6.816 -3.648 5.156 1 97.06 17 GLY B CA 1
ATOM 2775 C C . GLY B 1 17 ? -8.266 -3.742 4.711 1 97.06 17 GLY B C 1
ATOM 2776 O O . GLY B 1 17 ? -8.883 -4.801 4.824 1 97.06 17 GLY B O 1
ATOM 2777 N N . PHE B 1 18 ? -8.82 -2.611 4.277 1 97.06 18 PHE B N 1
ATOM 2778 C CA . PHE B 1 18 ? -10.172 -2.582 3.732 1 97.06 18 PHE B CA 1
ATOM 2779 C C . PHE B 1 18 ? -10.383 -1.338 2.879 1 97.06 18 PHE B C 1
ATOM 2781 O O . PHE B 1 18 ? -9.664 -0.351 3.021 1 97.06 18 PHE B O 1
ATOM 2788 N N . GLN B 1 19 ? -11.312 -1.433 2.002 1 96.56 19 GLN B N 1
ATOM 2789 C CA . GLN B 1 19 ? -11.773 -0.295 1.214 1 96.56 19 GLN B CA 1
ATOM 2790 C C . GLN B 1 19 ? -12.969 0.384 1.877 1 96.56 19 GLN B C 1
ATOM 2792 O O . GLN B 1 19 ? -13.789 -0.276 2.52 1 96.56 19 GLN B O 1
ATOM 2797 N N . ILE B 1 20 ? -13.062 1.671 1.661 1 97.06 20 ILE B N 1
ATOM 2798 C CA . ILE B 1 20 ? -14.188 2.357 2.293 1 97.06 20 ILE B CA 1
ATOM 2799 C C . ILE B 1 20 ? -14.555 3.596 1.482 1 97.06 20 ILE B C 1
ATOM 2801 O O . ILE B 1 20 ? -13.695 4.195 0.828 1 97.06 20 ILE B O 1
ATOM 2805 N N . GLY B 1 21 ? -15.781 3.939 1.571 1 96.69 21 GLY B N 1
ATOM 2806 C CA . GLY B 1 21 ? -16.328 4.996 0.728 1 96.69 21 GLY B CA 1
ATOM 2807 C C . GLY B 1 21 ? -16.578 4.547 -0.698 1 96.69 21 GLY B C 1
ATOM 2808 O O . GLY B 1 21 ? -16.922 3.389 -0.938 1 96.69 21 GLY B O 1
ATOM 2809 N N . GLY B 1 22 ? -16.562 5.453 -1.57 1 95.69 22 GLY B N 1
ATOM 2810 C CA . GLY B 1 22 ? -16.734 5.152 -2.982 1 95.69 22 GLY B CA 1
ATOM 2811 C C . GLY B 1 22 ? -18.188 5.191 -3.432 1 95.69 22 GLY B C 1
ATOM 2812 O O . GLY B 1 22 ? -19.062 5.656 -2.695 1 95.69 22 GLY B O 1
ATOM 2813 N N . LYS B 1 23 ? -18.375 4.809 -4.668 1 95.75 23 LYS B N 1
ATOM 2814 C CA . LYS B 1 23 ? -19.703 4.746 -5.266 1 95.75 23 LYS B CA 1
ATOM 2815 C C . LYS B 1 23 ? -19.781 3.658 -6.332 1 95.75 23 LYS B C 1
ATOM 2817 O O . LYS B 1 23 ? -18.766 3.068 -6.695 1 95.75 23 LYS B O 1
ATOM 2822 N N . ILE B 1 24 ? -20.969 3.334 -6.684 1 96.56 24 ILE B N 1
ATOM 2823 C CA . ILE B 1 24 ? -21.219 2.383 -7.758 1 96.56 24 ILE B CA 1
ATOM 2824 C C . ILE B 1 24 ? -21.781 3.119 -8.977 1 96.56 24 ILE B C 1
ATOM 2826 O O . ILE B 1 24 ? -22.766 3.84 -8.875 1 96.56 24 ILE B O 1
ATOM 2830 N N . ILE B 1 25 ? -21.062 2.992 -10.07 1 97.38 25 ILE B N 1
ATOM 2831 C CA . ILE B 1 25 ? -21.547 3.602 -11.305 1 97.38 25 ILE B CA 1
ATOM 2832 C C . ILE B 1 25 ? -22.047 2.518 -12.258 1 97.38 25 ILE B C 1
ATOM 2834 O O . ILE B 1 25 ? -21.672 1.352 -12.133 1 97.38 25 ILE B O 1
ATOM 2838 N N . HIS B 1 26 ? -22.906 2.941 -13.164 1 97.62 26 HIS B N 1
ATOM 2839 C CA . HIS B 1 26 ? -23.531 2.037 -14.125 1 97.62 26 HIS B CA 1
ATOM 2840 C C . HIS B 1 26 ? -23.062 2.332 -15.547 1 97.62 26 HIS B C 1
ATOM 2842 O O . HIS B 1 26 ? -22.891 3.496 -15.922 1 97.62 26 HIS B O 1
ATOM 2848 N N . ASN B 1 27 ? -22.875 1.232 -16.25 1 97.06 27 ASN B N 1
ATOM 2849 C CA . ASN B 1 27 ? -22.578 1.382 -17.672 1 97.06 27 ASN B CA 1
ATOM 2850 C C . ASN B 1 27 ? -23.734 2.066 -18.406 1 97.06 27 ASN B C 1
ATOM 2852 O O . ASN B 1 27 ? -24.859 1.594 -18.375 1 97.06 27 ASN B O 1
ATOM 2856 N N . PRO B 1 28 ? -23.359 3.143 -19.062 1 95.44 28 PRO B N 1
ATOM 2857 C CA . PRO B 1 28 ? -24.438 3.855 -19.766 1 95.44 28 PRO B CA 1
ATOM 2858 C C . PRO B 1 28 ? -25.094 3.01 -20.844 1 95.44 28 PRO B C 1
ATOM 2860 O O . PRO B 1 28 ? -26.281 3.188 -21.141 1 95.44 28 PRO B O 1
ATOM 2863 N N . LEU B 1 29 ? -24.391 2.098 -21.469 1 96.06 29 LEU B N 1
ATOM 2864 C CA . LEU B 1 29 ? -24.906 1.279 -22.562 1 96.06 29 LEU B CA 1
ATOM 2865 C C . LEU B 1 29 ? -25.562 0.014 -22.031 1 96.06 29 LEU B C 1
ATOM 2867 O O . LEU B 1 29 ? -26.438 -0.557 -22.688 1 96.06 29 LEU B O 1
ATOM 2871 N N . ASN B 1 30 ? -25.141 -0.51 -20.859 1 95.88 30 ASN B N 1
ATOM 2872 C CA . ASN B 1 30 ? -25.703 -1.684 -20.203 1 95.88 30 ASN B CA 1
ATOM 2873 C C . ASN B 1 30 ? -25.781 -1.481 -18.688 1 95.88 30 ASN B C 1
ATOM 2875 O O . ASN B 1 30 ? -24.922 -1.953 -17.938 1 95.88 30 ASN B O 1
ATOM 2879 N N . PRO B 1 31 ? -26.844 -0.97 -18.203 1 94.5 31 PRO B N 1
ATOM 2880 C CA . PRO B 1 31 ? -26.938 -0.512 -16.812 1 94.5 31 PRO B CA 1
ATOM 2881 C C . PRO B 1 31 ? -26.766 -1.644 -15.812 1 94.5 31 PRO B C 1
ATOM 2883 O O . PRO B 1 31 ? -26.562 -1.389 -14.617 1 94.5 31 PRO B O 1
ATOM 2886 N N . ASN B 1 32 ? -26.812 -2.85 -16.297 1 94.69 32 ASN B N 1
ATOM 2887 C CA . ASN B 1 32 ? -26.609 -3.986 -15.406 1 94.69 32 ASN B CA 1
ATOM 2888 C C . ASN B 1 32 ? -25.141 -4.227 -15.125 1 94.69 32 ASN B C 1
ATOM 2890 O O . ASN B 1 32 ? -24.781 -4.98 -14.219 1 94.69 32 ASN B O 1
ATOM 2894 N N . GLN B 1 33 ? -24.344 -3.598 -15.883 1 96.25 33 GLN B N 1
ATOM 2895 C CA . GLN B 1 33 ? -22.906 -3.633 -15.617 1 96.25 33 GLN B CA 1
ATOM 2896 C C . GLN B 1 33 ? -22.469 -2.449 -14.758 1 96.25 33 GLN B C 1
ATOM 2898 O O . GLN B 1 33 ? -22.766 -1.297 -15.086 1 96.25 33 GLN B O 1
ATOM 2903 N N . THR B 1 34 ? -21.844 -2.754 -13.672 1 96.94 34 THR B N 1
ATOM 2904 C CA . THR B 1 34 ? -21.5 -1.696 -12.727 1 96.94 34 THR B CA 1
ATOM 2905 C C . THR B 1 34 ? -20 -1.685 -12.445 1 96.94 34 THR B C 1
ATOM 2907 O O . THR B 1 34 ? -19.281 -2.578 -12.883 1 96.94 34 THR B O 1
ATOM 2910 N N . LEU B 1 35 ? -19.578 -0.635 -11.797 1 96.94 35 LEU B N 1
ATOM 2911 C CA . LEU B 1 35 ? -18.219 -0.515 -11.258 1 96.94 35 LEU B CA 1
ATOM 2912 C C . LEU B 1 35 ? -18.25 0.13 -9.875 1 96.94 35 LEU B C 1
ATOM 2914 O O . LEU B 1 35 ? -18.797 1.219 -9.703 1 96.94 35 LEU B O 1
ATOM 2918 N N . SER B 1 36 ? -17.75 -0.571 -8.93 1 96.31 36 SER B N 1
ATOM 2919 C CA . SER B 1 36 ? -17.469 0.015 -7.625 1 96.31 36 SER B CA 1
ATOM 2920 C C . SER B 1 36 ? -16.125 0.755 -7.637 1 96.31 36 SER B C 1
ATOM 2922 O O . SER B 1 36 ? -15.078 0.145 -7.832 1 96.31 36 SER B O 1
ATOM 2924 N N . CYS B 1 37 ? -16.188 2.086 -7.441 1 96.94 37 CYS B N 1
ATOM 2925 C CA . CYS B 1 37 ? -14.984 2.889 -7.695 1 96.94 37 CYS B CA 1
ATOM 2926 C C . CYS B 1 37 ? -14.938 4.094 -6.762 1 96.94 37 CYS B C 1
ATOM 2928 O O . CYS B 1 37 ? -15.789 4.242 -5.883 1 96.94 37 CYS B O 1
ATOM 2930 N N . ASP B 1 38 ? -13.82 4.805 -6.711 1 97.44 38 ASP B N 1
ATOM 2931 C CA . ASP B 1 38 ? -13.578 6.031 -5.957 1 97.44 38 ASP B CA 1
ATOM 2932 C C . ASP B 1 38 ? -13.648 5.777 -4.453 1 97.44 38 ASP B C 1
ATOM 2934 O O . ASP B 1 38 ? -14.125 6.629 -3.699 1 97.44 38 ASP B O 1
ATOM 2938 N N . HIS B 1 39 ? -13.32 4.633 -4.039 1 96.94 39 HIS B N 1
ATOM 2939 C CA . HIS B 1 39 ? -13.141 4.34 -2.621 1 96.94 39 HIS B CA 1
ATOM 2940 C C . HIS B 1 39 ? -11.734 4.68 -2.158 1 96.94 39 HIS B C 1
ATOM 2942 O O . HIS B 1 39 ? -10.828 4.859 -2.98 1 96.94 39 HIS B O 1
ATOM 2948 N N . GLY B 1 40 ? -11.57 4.82 -0.87 1 96.81 40 GLY B N 1
ATOM 2949 C CA . GLY B 1 40 ? -10.25 4.82 -0.264 1 96.81 40 GLY B CA 1
ATOM 2950 C C . GLY B 1 40 ? -9.789 3.438 0.16 1 96.81 40 GLY B C 1
ATOM 2951 O O . GLY B 1 40 ? -10.555 2.475 0.098 1 96.81 40 GLY B O 1
ATOM 2952 N N . TYR B 1 41 ? -8.547 3.369 0.48 1 96.62 41 TYR B N 1
ATOM 2953 C CA . TYR B 1 41 ? -7.961 2.139 0.997 1 96.62 41 TYR B CA 1
ATOM 2954 C C . TYR B 1 41 ? -7.238 2.391 2.314 1 96.62 41 TYR B C 1
ATOM 2956 O O . TYR B 1 41 ? -6.449 3.332 2.426 1 96.62 41 TYR B O 1
ATOM 2964 N N . VAL B 1 42 ? -7.531 1.529 3.34 1 97.31 42 VAL B N 1
ATOM 2965 C CA . VAL B 1 42 ? -6.918 1.609 4.66 1 97.31 42 VAL B CA 1
ATOM 2966 C C . VAL B 1 42 ? -6.125 0.335 4.941 1 97.31 42 VAL B C 1
ATOM 2968 O O . VAL B 1 42 ? -6.641 -0.773 4.773 1 97.31 42 VAL B O 1
ATOM 2971 N N . GLU B 1 43 ? -4.902 0.469 5.293 1 97.5 43 GLU B N 1
ATOM 2972 C CA . GLU B 1 43 ? -4.16 -0.604 5.949 1 97.5 43 GLU B CA 1
ATOM 2973 C C . GLU B 1 43 ? -4.062 -0.367 7.453 1 97.5 43 GLU B C 1
ATOM 2975 O O . GLU B 1 43 ? -3.658 0.711 7.891 1 97.5 43 GLU B O 1
ATOM 2980 N N . TYR B 1 44 ? -4.41 -1.343 8.219 1 98.5 44 TYR B N 1
ATOM 2981 C CA . TYR B 1 44 ? -4.445 -1.127 9.664 1 98.5 44 TYR B CA 1
ATOM 2982 C C . TYR B 1 44 ? -3.482 -2.07 10.375 1 98.5 44 TYR B C 1
ATOM 2984 O O . TYR B 1 44 ? -3.244 -3.189 9.914 1 98.5 44 TYR B O 1
ATOM 2992 N N . PHE B 1 45 ? -2.994 -1.621 11.469 1 98.56 45 PHE B N 1
ATOM 2993 C CA . PHE B 1 45 ? -2.148 -2.346 12.406 1 98.56 45 PHE B CA 1
ATOM 2994 C C . PHE B 1 45 ? -2.615 -2.121 13.844 1 98.56 45 PHE B C 1
ATOM 2996 O O . PHE B 1 45 ? -2.629 -0.988 14.328 1 98.56 45 PHE B O 1
ATOM 3003 N N . ILE B 1 46 ? -2.992 -3.189 14.477 1 97.88 46 ILE B N 1
ATOM 3004 C CA . ILE B 1 46 ? -3.572 -3.078 15.812 1 97.88 46 ILE B CA 1
ATOM 3005 C C . ILE B 1 46 ? -2.637 -3.715 16.828 1 97.88 46 ILE B C 1
ATOM 3007 O O . ILE B 1 46 ? -2.389 -4.922 16.797 1 97.88 46 ILE B O 1
ATOM 3011 N N . PRO B 1 47 ? -2.141 -2.896 17.75 1 96.56 47 PRO B N 1
ATOM 3012 C CA . PRO B 1 47 ? -1.276 -3.457 18.781 1 96.56 47 PRO B CA 1
ATOM 3013 C C . PRO B 1 47 ? -2.01 -4.441 19.703 1 96.56 47 PRO B C 1
ATOM 3015 O O . PRO B 1 47 ? -3.24 -4.398 19.797 1 96.56 47 PRO B O 1
ATOM 3018 N N . TRP B 1 48 ? -1.298 -5.27 20.312 1 93.75 48 TRP B N 1
ATOM 3019 C CA . TRP B 1 48 ? -1.844 -6.258 21.234 1 93.75 48 TRP B CA 1
ATOM 3020 C C . TRP B 1 48 ? -2.531 -5.578 22.406 1 93.75 48 TRP B C 1
ATOM 3022 O O . TRP B 1 48 ? -3.59 -6.023 22.859 1 93.75 48 TRP B O 1
ATOM 3032 N N . HIS B 1 49 ? -1.937 -4.52 22.922 1 93.44 49 HIS B N 1
ATOM 3033 C CA . HIS B 1 49 ? -2.512 -3.678 23.969 1 93.44 49 HIS B CA 1
ATOM 3034 C C . HIS B 1 49 ? -2.695 -2.244 23.484 1 93.44 49 HIS B C 1
ATOM 3036 O O . HIS B 1 49 ? -1.919 -1.357 23.844 1 93.44 49 HIS B O 1
ATOM 3042 N N . PRO B 1 50 ? -3.785 -2.059 22.797 1 96.56 50 PRO B N 1
ATOM 3043 C CA . PRO B 1 50 ? -3.896 -0.79 22.078 1 96.56 50 PRO B CA 1
ATOM 3044 C C . PRO B 1 50 ? -4.367 0.356 22.969 1 96.56 50 PRO B C 1
ATOM 3046 O O . PRO B 1 50 ? -5.141 0.137 23.906 1 96.56 50 PRO B O 1
ATOM 3049 N N . ARG B 1 51 ? -3.855 1.495 22.656 1 97.69 51 ARG B N 1
ATOM 3050 C CA . ARG B 1 51 ? -4.484 2.73 23.109 1 97.69 51 ARG B CA 1
ATOM 3051 C C . ARG B 1 51 ? -5.828 2.945 22.422 1 97.69 51 ARG B C 1
ATOM 3053 O O . ARG B 1 51 ? -6.113 2.322 21.391 1 97.69 51 ARG B O 1
ATOM 3060 N N . LYS B 1 52 ? -6.652 3.777 23.047 1 97.44 52 LYS B N 1
ATOM 3061 C CA . LYS B 1 52 ? -7.973 4.094 22.516 1 97.44 52 LYS B CA 1
ATOM 3062 C C . LYS B 1 52 ? -7.859 4.906 21.234 1 97.44 52 LYS B C 1
ATOM 3064 O O . LYS B 1 52 ? -8.672 4.738 20.312 1 97.44 52 LYS B O 1
ATOM 3069 N N . THR B 1 53 ? -6.859 5.738 21.219 1 98.62 53 THR B N 1
ATOM 3070 C CA . THR B 1 53 ? -6.66 6.668 20.125 1 98.62 53 THR B CA 1
ATOM 3071 C C . THR B 1 53 ? -6.02 5.965 18.922 1 98.62 53 THR B C 1
ATOM 3073 O O . THR B 1 53 ? -5 5.289 19.078 1 98.62 53 THR B O 1
ATOM 3076 N N . SER B 1 54 ? -6.699 6.102 17.766 1 98.5 54 SER B N 1
ATOM 3077 C CA . SER B 1 54 ? -6.145 5.645 16.5 1 98.5 54 SER B CA 1
ATOM 3078 C C . SER B 1 54 ? -5.379 6.762 15.797 1 98.5 54 SER B C 1
ATOM 3080 O O . SER B 1 54 ? -5.809 7.914 15.805 1 98.5 54 SER B O 1
ATOM 3082 N N . ILE B 1 55 ? -4.281 6.402 15.234 1 98.81 55 ILE B N 1
ATOM 3083 C CA . ILE B 1 55 ? -3.52 7.348 14.422 1 98.81 55 ILE B CA 1
ATOM 3084 C C . ILE B 1 55 ? -3.684 7.004 12.945 1 98.81 55 ILE B C 1
ATOM 3086 O O . ILE B 1 55 ? -3.279 5.93 12.5 1 98.81 55 ILE B O 1
ATOM 3090 N N . VAL B 1 56 ? -4.301 7.863 12.211 1 98.69 56 VAL B N 1
ATOM 3091 C CA . VAL B 1 56 ? -4.438 7.727 10.766 1 98.69 56 VAL B CA 1
ATOM 3092 C C . VAL B 1 56 ? -3.381 8.578 10.062 1 98.69 56 VAL B C 1
ATOM 3094 O O . VAL B 1 56 ? -3.387 9.805 10.18 1 98.69 56 VAL B O 1
ATOM 3097 N N . MET B 1 57 ? -2.521 7.914 9.367 1 98.44 57 MET B N 1
ATOM 3098 C CA . MET B 1 57 ? -1.434 8.586 8.664 1 98.44 57 MET B CA 1
ATOM 3099 C C . MET B 1 57 ? -1.81 8.852 7.207 1 98.44 57 MET B C 1
ATOM 3101 O O . MET B 1 57 ? -2.014 7.914 6.434 1 98.44 57 MET B O 1
ATOM 3105 N N . TRP B 1 58 ? -1.909 10.086 6.934 1 94.38 58 TRP B N 1
ATOM 3106 C CA . TRP B 1 58 ? -2.402 10.547 5.641 1 94.38 58 TRP B CA 1
ATOM 3107 C C . TRP B 1 58 ? -1.39 11.469 4.973 1 94.38 58 TRP B C 1
ATOM 3109 O O . TRP B 1 58 ? -1.165 12.594 5.43 1 94.38 58 TRP B O 1
ATOM 3119 N N . HIS B 1 59 ? -0.734 10.945 3.945 1 82.06 59 HIS B N 1
ATOM 3120 C CA . HIS B 1 59 ? 0.219 11.766 3.213 1 82.06 59 HIS B CA 1
ATOM 3121 C C . HIS B 1 59 ? -0.264 12.039 1.792 1 82.06 59 HIS B C 1
ATOM 3123 O O . HIS B 1 59 ? -1.044 11.258 1.238 1 82.06 59 HIS B O 1
ATOM 3129 N N . SER B 1 60 ? 0.256 13.125 1.302 1 73.69 60 SER B N 1
ATOM 3130 C CA . SER B 1 60 ? -0.182 13.461 -0.048 1 73.69 60 SER B CA 1
ATOM 3131 C C . SER B 1 60 ? 0.601 12.68 -1.097 1 73.69 60 SER B C 1
ATOM 3133 O O . SER B 1 60 ? 0.074 12.367 -2.166 1 73.69 60 SER B O 1
ATOM 3135 N N . SER B 1 61 ? 1.804 12.352 -0.791 1 76.5 61 SER B N 1
ATOM 3136 C CA . SER B 1 61 ? 2.645 11.766 -1.831 1 76.5 61 SER B CA 1
ATOM 3137 C C . SER B 1 61 ? 2.662 10.25 -1.74 1 76.5 61 SER B C 1
ATOM 3139 O O . SER B 1 61 ? 2.66 9.562 -2.764 1 76.5 61 SER B O 1
ATOM 3141 N N . SER B 1 62 ? 2.836 9.68 -0.631 1 89.12 62 SER B N 1
ATOM 3142 C CA . SER B 1 62 ? 2.842 8.227 -0.48 1 89.12 62 SER B CA 1
ATOM 3143 C C . SER B 1 62 ? 2.838 7.828 0.991 1 89.12 62 SER B C 1
ATOM 3145 O O . SER B 1 62 ? 3.4 8.531 1.834 1 89.12 62 SER B O 1
ATOM 3147 N N . THR B 1 63 ? 2.262 6.672 1.258 1 93 63 THR B N 1
ATOM 3148 C CA . THR B 1 63 ? 2.309 6.145 2.617 1 93 63 THR B CA 1
ATOM 3149 C C . THR B 1 63 ? 3.727 5.723 2.988 1 93 63 THR B C 1
ATOM 3151 O O . THR B 1 63 ? 4.043 5.551 4.168 1 93 63 THR B O 1
ATOM 3154 N N . GLN B 1 64 ? 4.586 5.609 2.014 1 94.38 64 GLN B N 1
ATOM 3155 C CA . GLN B 1 64 ? 5.961 5.18 2.254 1 94.38 64 GLN B CA 1
ATOM 3156 C C . GLN B 1 64 ? 6.691 6.156 3.17 1 94.38 64 GLN B C 1
ATOM 3158 O O . GLN B 1 64 ? 7.547 5.754 3.959 1 94.38 64 GLN B O 1
ATOM 3163 N N . VAL B 1 65 ? 6.324 7.398 3.178 1 93.94 65 VAL B N 1
ATOM 3164 C CA . VAL B 1 65 ? 7.062 8.422 3.916 1 93.94 65 VAL B CA 1
ATOM 3165 C C . VAL B 1 65 ? 6.879 8.211 5.418 1 93.94 65 VAL B C 1
ATOM 3167 O O . VAL B 1 65 ? 7.652 8.727 6.223 1 93.94 65 VAL B O 1
ATOM 3170 N N . TRP B 1 66 ? 5.875 7.449 5.781 1 97 66 TRP B N 1
ATOM 3171 C CA . TRP B 1 66 ? 5.621 7.176 7.191 1 97 66 TRP B CA 1
ATOM 3172 C C . TRP B 1 66 ? 6.402 5.953 7.66 1 97 66 TRP B C 1
ATOM 3174 O O . TRP B 1 66 ? 6.5 5.695 8.867 1 97 66 TRP B O 1
ATOM 3184 N N . GLN B 1 67 ? 6.926 5.184 6.742 1 97 67 GLN B N 1
ATOM 3185 C CA . GLN B 1 67 ? 7.395 3.832 7.035 1 97 67 GLN B CA 1
ATOM 3186 C C . GLN B 1 67 ? 8.859 3.838 7.469 1 97 67 GLN B C 1
ATOM 3188 O O . GLN B 1 67 ? 9.273 3.016 8.289 1 97 67 GLN B O 1
ATOM 3193 N N . ASN B 1 68 ? 9.641 4.762 6.902 1 97.12 68 ASN B N 1
ATOM 3194 C CA . ASN B 1 68 ? 11.07 4.754 7.195 1 97.12 68 ASN B CA 1
ATOM 3195 C C . ASN B 1 68 ? 11.625 6.168 7.309 1 97.12 68 ASN B C 1
ATOM 3197 O O . ASN B 1 68 ? 11.078 7.105 6.723 1 97.12 68 ASN B O 1
ATOM 3201 N N . ARG B 1 69 ? 12.641 6.258 8.031 1 97.44 69 ARG B N 1
ATOM 3202 C CA . ARG B 1 69 ? 13.516 7.422 7.953 1 97.44 69 ARG B CA 1
ATOM 3203 C C . ARG B 1 69 ? 14.258 7.461 6.621 1 97.44 69 ARG B C 1
ATOM 3205 O O . ARG B 1 69 ? 14.359 6.445 5.93 1 97.44 69 ARG B O 1
ATOM 3212 N N . TRP B 1 70 ? 14.805 8.594 6.312 1 96.88 70 TRP B N 1
ATOM 3213 C CA . TRP B 1 70 ? 15.469 8.75 5.023 1 96.88 70 TRP B CA 1
ATOM 3214 C C . TRP B 1 70 ? 16.656 7.805 4.918 1 96.88 70 TRP B C 1
ATOM 3216 O O . TRP B 1 70 ? 17.016 7.367 3.818 1 96.88 70 TRP B O 1
ATOM 3226 N N . ASP B 1 71 ? 17.25 7.43 6.008 1 96.94 71 ASP B N 1
ATOM 3227 C CA . ASP B 1 71 ? 18.406 6.531 5.98 1 96.94 71 ASP B CA 1
ATOM 3228 C C . ASP B 1 71 ? 17.969 5.074 6.105 1 96.94 71 ASP B C 1
ATOM 3230 O O . ASP B 1 71 ? 18.797 4.191 6.332 1 96.94 71 ASP B O 1
ATOM 3234 N N . GLY B 1 72 ? 16.719 4.824 6.102 1 95.44 72 GLY B N 1
ATOM 3235 C CA . GLY B 1 72 ? 16.188 3.469 6.18 1 95.44 72 GLY B CA 1
ATOM 3236 C C . GLY B 1 72 ? 15.812 3.057 7.59 1 95.44 72 GLY B C 1
ATOM 3237 O O . GLY B 1 72 ? 15.273 1.969 7.797 1 95.44 72 GLY B O 1
ATOM 3238 N N . GLY B 1 73 ? 16.031 3.91 8.555 1 96.81 73 GLY B N 1
ATOM 3239 C CA . GLY B 1 73 ? 15.688 3.625 9.938 1 96.81 73 GLY B CA 1
ATOM 3240 C C . GLY B 1 73 ? 14.188 3.668 10.188 1 96.81 73 GLY B C 1
ATOM 3241 O O . GLY B 1 73 ? 13.398 3.721 9.25 1 96.81 73 GLY B O 1
ATOM 3242 N N . GLU B 1 74 ? 13.812 3.65 11.438 1 97 74 GLU B N 1
ATOM 3243 C CA . GLU B 1 74 ? 12.422 3.514 11.852 1 97 74 GLU B CA 1
ATOM 3244 C C . GLU B 1 74 ? 11.625 4.77 11.523 1 97 74 GLU B C 1
ATOM 3246 O O . GLU B 1 74 ? 12.078 5.887 11.773 1 97 74 GLU B O 1
ATOM 3251 N N . GLY B 1 75 ? 10.469 4.547 10.938 1 97.38 75 GLY B N 1
ATOM 3252 C CA . GLY B 1 75 ? 9.547 5.633 10.648 1 97.38 75 GLY B CA 1
ATOM 3253 C C . GLY B 1 75 ? 8.43 5.754 11.672 1 97.38 75 GLY B C 1
ATOM 3254 O O . GLY B 1 75 ? 8.422 5.035 12.672 1 97.38 75 GLY B O 1
ATOM 3255 N N . TYR B 1 76 ? 7.539 6.699 11.438 1 98.25 76 TYR B N 1
ATOM 3256 C CA . TYR B 1 76 ? 6.457 6.992 12.375 1 98.25 76 TYR B CA 1
ATOM 3257 C C . TYR B 1 76 ? 5.551 5.781 12.555 1 98.25 76 TYR B C 1
ATOM 3259 O O . TYR B 1 76 ? 5.031 5.547 13.648 1 98.25 76 TYR B O 1
ATOM 3267 N N . LYS B 1 77 ? 5.316 5.051 11.508 1 98.19 77 LYS B N 1
ATOM 3268 C CA . LYS B 1 77 ? 4.406 3.912 11.617 1 98.19 77 LYS B CA 1
ATOM 3269 C C . LYS B 1 77 ? 4.844 2.969 12.734 1 98.19 77 LYS B C 1
ATOM 3271 O O . LYS B 1 77 ? 4.109 2.762 13.703 1 98.19 77 LYS B O 1
ATOM 3276 N N . ASP B 1 78 ? 6.051 2.439 12.648 1 97.94 78 ASP B N 1
ATOM 3277 C CA . ASP B 1 78 ? 6.543 1.505 13.648 1 97.94 78 ASP B CA 1
ATOM 3278 C C . ASP B 1 78 ? 6.676 2.184 15.016 1 97.94 78 ASP B C 1
ATOM 3280 O O . ASP B 1 78 ? 6.395 1.571 16.047 1 97.94 78 ASP B O 1
ATOM 3284 N N . MET B 1 79 ? 7.137 3.428 15.047 1 97.62 79 MET B N 1
ATOM 3285 C CA . MET B 1 79 ? 7.332 4.156 16.297 1 97.62 79 MET B CA 1
ATOM 3286 C C . MET B 1 79 ? 6.031 4.219 17.094 1 97.62 79 MET B C 1
ATOM 3288 O O . MET B 1 79 ? 6.027 3.957 18.297 1 97.62 79 MET B O 1
ATOM 3292 N N . PHE B 1 80 ? 5.004 4.539 16.422 1 98.31 80 PHE B N 1
ATOM 3293 C CA . PHE B 1 80 ? 3.756 4.734 17.156 1 98.31 80 PHE B CA 1
ATOM 3294 C C . PHE B 1 80 ? 3.062 3.402 17.406 1 98.31 80 PHE B C 1
ATOM 3296 O O . PHE B 1 80 ? 2.281 3.275 18.359 1 98.31 80 PHE B O 1
ATOM 3303 N N . LEU B 1 81 ? 3.314 2.395 16.578 1 97.81 81 LEU B N 1
ATOM 3304 C CA . LEU B 1 81 ? 2.863 1.051 16.922 1 97.81 81 LEU B CA 1
ATOM 3305 C C . LEU B 1 81 ? 3.523 0.567 18.219 1 97.81 81 LEU B C 1
ATOM 3307 O O . LEU B 1 81 ? 2.867 -0.04 19.062 1 97.81 81 LEU B O 1
ATOM 3311 N N . ARG B 1 82 ? 4.805 0.868 18.391 1 96.25 82 ARG B N 1
ATOM 3312 C CA . ARG B 1 82 ? 5.523 0.481 19.594 1 96.25 82 ARG B CA 1
ATOM 3313 C C . ARG B 1 82 ? 4.973 1.211 20.812 1 96.25 82 ARG B C 1
ATOM 3315 O O . ARG B 1 82 ? 5.113 0.734 21.938 1 96.25 82 ARG B O 1
ATOM 3322 N N . ARG B 1 83 ? 4.406 2.295 20.516 1 96.31 83 ARG B N 1
ATOM 3323 C CA . ARG B 1 83 ? 3.785 3.082 21.578 1 96.31 83 ARG B CA 1
ATOM 3324 C C . ARG B 1 83 ? 2.336 2.664 21.797 1 96.31 83 ARG B C 1
ATOM 3326 O O . ARG B 1 83 ? 1.579 3.359 22.484 1 96.31 83 ARG B O 1
ATOM 3333 N N . ASN B 1 84 ? 1.91 1.646 21.094 1 96.81 84 ASN B N 1
ATOM 3334 C CA . ASN B 1 84 ? 0.662 0.917 21.312 1 96.81 84 ASN B CA 1
ATOM 3335 C C . ASN B 1 84 ? -0.524 1.656 20.688 1 96.81 84 ASN B C 1
ATOM 3337 O O . ASN B 1 84 ? -1.668 1.452 21.109 1 96.81 84 ASN B O 1
ATOM 3341 N N . TYR B 1 85 ? -0.27 2.578 19.812 1 98.44 85 TYR B N 1
ATOM 3342 C CA . TYR B 1 85 ? -1.379 3.17 19.078 1 98.44 85 TYR B CA 1
ATOM 3343 C C . TYR B 1 85 ? -1.791 2.281 17.906 1 98.44 85 TYR B C 1
ATOM 3345 O O . TYR B 1 85 ? -0.938 1.779 17.172 1 98.44 85 TYR B O 1
ATOM 3353 N N . PRO B 1 86 ? -3.113 2.025 17.719 1 98.56 86 PRO B N 1
ATOM 3354 C CA . PRO B 1 86 ? -3.508 1.573 16.391 1 98.56 86 PRO B CA 1
ATOM 3355 C C . PRO B 1 86 ? -3.094 2.549 15.281 1 98.56 86 PRO B C 1
ATOM 3357 O O . PRO B 1 86 ? -3.244 3.762 15.438 1 98.56 86 PRO B O 1
ATOM 3360 N N . VAL B 1 87 ? -2.512 2.041 14.273 1 98.75 87 VAL B N 1
ATOM 3361 C CA . VAL B 1 87 ? -2.07 2.879 13.164 1 98.75 87 VAL B CA 1
ATOM 3362 C C . VAL B 1 87 ? -2.795 2.469 11.883 1 98.75 87 VAL B C 1
ATOM 3364 O O . VAL B 1 87 ? -2.943 1.276 11.602 1 98.75 87 VAL B O 1
ATOM 3367 N N . TYR B 1 88 ? -3.303 3.434 11.172 1 98.62 88 TYR B N 1
ATOM 3368 C CA . TYR B 1 88 ? -3.973 3.268 9.891 1 98.62 88 TYR B CA 1
ATOM 3369 C C . TYR B 1 88 ? -3.264 4.059 8.797 1 98.62 88 TYR B C 1
ATOM 3371 O O . TYR B 1 88 ? -3.07 5.27 8.922 1 98.62 88 TYR B O 1
ATOM 3379 N N . LEU B 1 89 ? -2.795 3.363 7.762 1 98 89 LEU B N 1
ATOM 3380 C CA . LEU B 1 89 ? -2.271 4.027 6.57 1 98 89 LEU B CA 1
ATOM 3381 C C . LEU B 1 89 ? -3.379 4.258 5.547 1 98 89 LEU B C 1
ATOM 3383 O O . LEU B 1 89 ? -4.074 3.316 5.156 1 98 89 LEU B O 1
ATOM 3387 N N . TRP B 1 90 ? -3.498 5.492 5.078 1 97.19 90 TRP B N 1
ATOM 3388 C CA . TRP B 1 90 ? -4.637 5.895 4.258 1 97.19 90 TRP B CA 1
ATOM 3389 C C . TRP B 1 90 ? -4.188 6.25 2.844 1 97.19 90 TRP B C 1
ATOM 3391 O O . TRP B 1 90 ? -3.299 7.086 2.658 1 97.19 90 TRP B O 1
ATOM 3401 N N . ASP B 1 91 ? -4.738 5.613 1.842 1 96.06 91 ASP B N 1
ATOM 3402 C CA . ASP B 1 91 ? -4.77 6.055 0.451 1 96.06 91 ASP B CA 1
ATOM 3403 C C . ASP B 1 91 ? -6.164 6.535 0.057 1 96.06 91 ASP B C 1
ATOM 3405 O O . ASP B 1 91 ? -7.113 5.754 0.042 1 96.06 91 ASP B O 1
ATOM 3409 N N . GLY B 1 92 ? -6.266 7.805 -0.263 1 95.62 92 GLY B N 1
ATOM 3410 C CA . GLY B 1 92 ? -7.559 8.312 -0.702 1 95.62 92 GLY B CA 1
ATOM 3411 C C . GLY B 1 92 ? -7.941 7.84 -2.092 1 95.62 92 GLY B C 1
ATOM 3412 O O . GLY B 1 92 ? -7.133 7.223 -2.789 1 95.62 92 GLY B O 1
ATOM 3413 N N . PRO B 1 93 ? -9.117 8.164 -2.441 1 96.25 93 PRO B N 1
ATOM 3414 C CA . PRO B 1 93 ? -9.57 7.789 -3.783 1 96.25 93 PRO B CA 1
ATOM 3415 C C . PRO B 1 93 ? -8.625 8.266 -4.879 1 96.25 93 PRO B C 1
ATOM 3417 O O . PRO B 1 93 ? -8.211 9.43 -4.883 1 96.25 93 PRO B O 1
ATOM 3420 N N . ARG B 1 94 ? -8.242 7.293 -5.746 1 95.06 94 ARG B N 1
ATOM 3421 C CA . ARG B 1 94 ? -7.539 7.527 -7.004 1 95.06 94 ARG B CA 1
ATOM 3422 C C . ARG B 1 94 ? -6.031 7.582 -6.789 1 95.06 94 ARG B C 1
ATOM 3424 O O . ARG B 1 94 ? -5.266 7.727 -7.746 1 95.06 94 ARG B O 1
ATOM 3431 N N . VAL B 1 95 ? -5.609 7.43 -5.562 1 93.81 95 VAL B N 1
ATOM 3432 C CA . VAL B 1 95 ? -4.164 7.457 -5.379 1 93.81 95 VAL B CA 1
ATOM 3433 C C . VAL B 1 95 ? -3.699 6.145 -4.746 1 93.81 95 VAL B C 1
ATOM 3435 O O . VAL B 1 95 ? -4.469 5.477 -4.051 1 93.81 95 VAL B O 1
ATOM 3438 N N . GLY B 1 96 ? -2.432 5.82 -5.012 1 93.94 96 GLY B N 1
ATOM 3439 C CA . GLY B 1 96 ? -1.831 4.645 -4.402 1 93.94 96 GLY B CA 1
ATOM 3440 C C . GLY B 1 96 ? -2.594 3.365 -4.691 1 93.94 96 GLY B C 1
ATOM 3441 O O . GLY B 1 96 ? -2.891 3.064 -5.852 1 93.94 96 GLY B O 1
ATOM 3442 N N . ARG B 1 97 ? -2.969 2.598 -3.645 1 95.19 97 ARG B N 1
ATOM 3443 C CA . ARG B 1 97 ? -3.654 1.318 -3.793 1 95.19 97 ARG B CA 1
ATOM 3444 C C . ARG B 1 97 ? -5.16 1.517 -3.932 1 95.19 97 ARG B C 1
ATOM 3446 O O . ARG B 1 97 ? -5.906 0.547 -4.074 1 95.19 97 ARG B O 1
ATOM 3453 N N . ALA B 1 98 ? -5.566 2.791 -3.932 1 95.19 98 ALA B N 1
ATOM 3454 C CA . ALA B 1 98 ? -6.973 3.117 -4.145 1 95.19 98 ALA B CA 1
ATOM 3455 C C . ALA B 1 98 ? -7.188 3.748 -5.52 1 95.19 98 ALA B C 1
ATOM 3457 O O . ALA B 1 98 ? -8.148 4.492 -5.723 1 95.19 98 ALA B O 1
ATOM 3458 N N . ASN B 1 99 ? -6.402 3.49 -6.473 1 93.5 99 ASN B N 1
ATOM 3459 C CA . ASN B 1 99 ? -6.402 4.199 -7.75 1 93.5 99 ASN B CA 1
ATOM 3460 C C . ASN B 1 99 ? -7.457 3.641 -8.703 1 93.5 99 ASN B C 1
ATOM 3462 O O . ASN B 1 99 ? -7.242 3.588 -9.914 1 93.5 99 ASN B O 1
ATOM 3466 N N . TRP B 1 100 ? -8.57 3.293 -8.203 1 93.94 100 TRP B N 1
ATOM 3467 C CA . TRP B 1 100 ? -9.695 2.754 -8.961 1 93.94 100 TRP B CA 1
ATOM 3468 C C . TRP B 1 100 ? -10.766 3.82 -9.188 1 93.94 100 TRP B C 1
ATOM 3470 O O . TRP B 1 100 ? -11.805 3.812 -8.523 1 93.94 100 TRP B O 1
ATOM 3480 N N . ALA B 1 101 ? -10.555 4.684 -10.242 1 96 101 ALA B N 1
ATOM 3481 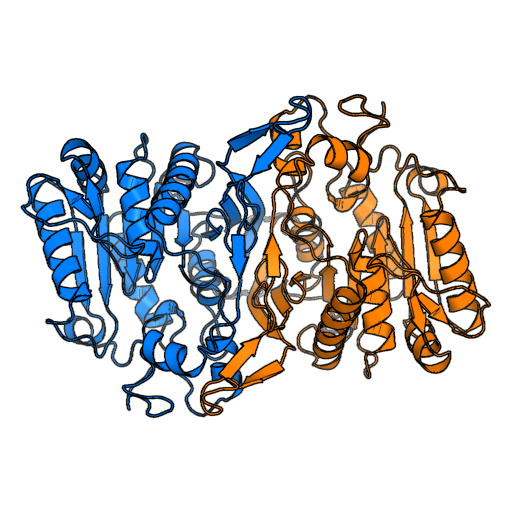C CA . ALA B 1 101 ? -11.344 5.898 -10.438 1 96 101 ALA B CA 1
ATOM 3482 C C . ALA B 1 101 ? -12.656 5.598 -11.148 1 96 101 ALA B C 1
ATOM 3484 O O . ALA B 1 101 ? -12.727 4.68 -11.977 1 96 101 ALA B O 1
ATOM 3485 N N . CYS B 1 102 ? -13.641 6.41 -10.922 1 96.88 102 CYS B N 1
ATOM 3486 C CA . CYS B 1 102 ? -14.938 6.301 -11.578 1 96.88 102 CYS B CA 1
ATOM 3487 C C . CYS B 1 102 ? -14.969 7.133 -12.852 1 96.88 102 CYS B C 1
ATOM 3489 O O . CYS B 1 102 ? -15.984 7.156 -13.555 1 96.88 102 CYS B O 1
ATOM 3491 N N . GLU B 1 103 ? -13.875 7.801 -13.18 1 96.38 103 GLU B N 1
ATOM 3492 C CA . GLU B 1 103 ? -13.75 8.602 -14.398 1 96.38 103 GLU B CA 1
ATOM 3493 C C . GLU B 1 103 ? -12.398 8.383 -15.062 1 96.38 103 GLU B C 1
ATOM 3495 O O . GLU B 1 103 ? -11.445 7.926 -14.422 1 96.38 103 GLU B O 1
ATOM 3500 N N . PRO B 1 104 ? -12.328 8.75 -16.375 1 95.81 104 PRO B N 1
ATOM 3501 C CA . PRO B 1 104 ? -11.031 8.617 -17.047 1 95.81 104 PRO B CA 1
ATOM 3502 C C . PRO B 1 104 ? -9.961 9.531 -16.453 1 95.81 104 PRO B C 1
ATOM 3504 O O . PRO B 1 104 ? -10.258 10.648 -16.047 1 95.81 104 PRO B O 1
ATOM 3507 N N . THR B 1 105 ? -8.805 9.016 -16.406 1 94.5 105 THR B N 1
ATOM 3508 C CA . THR B 1 105 ? -7.652 9.812 -16 1 94.5 105 THR B CA 1
ATOM 3509 C C . THR B 1 105 ? -6.508 9.648 -17 1 94.5 105 THR B C 1
ATOM 3511 O O . THR B 1 105 ? -6.434 8.648 -17.719 1 94.5 105 THR B O 1
ATOM 3514 N N . ILE B 1 106 ? -5.691 10.68 -17.109 1 94.31 106 ILE B N 1
ATOM 3515 C CA . ILE B 1 106 ? -4.516 10.672 -17.969 1 94.31 106 ILE B CA 1
ATOM 3516 C C . ILE B 1 106 ? -3.271 11.008 -17.141 1 94.31 106 ILE B C 1
ATOM 3518 O O . ILE B 1 106 ? -3.303 11.906 -16.297 1 94.31 106 ILE B O 1
ATOM 3522 N N . TYR B 1 107 ? -2.242 10.242 -17.344 1 95 107 TYR B N 1
ATOM 3523 C CA . TYR B 1 107 ? -0.949 10.484 -16.719 1 95 107 TYR B CA 1
ATOM 3524 C C . TYR B 1 107 ? 0.139 10.688 -17.766 1 95 107 TYR B C 1
ATOM 3526 O O . TYR B 1 107 ? 0.179 9.984 -18.781 1 95 107 TYR B O 1
ATOM 3534 N N . SER B 1 108 ? 0.91 11.727 -17.547 1 95.38 108 SER B N 1
ATOM 3535 C CA . SER B 1 108 ? 2.152 11.922 -18.281 1 95.38 108 SER B CA 1
ATOM 3536 C C . SER B 1 108 ? 3.316 12.211 -17.344 1 95.38 108 SER B C 1
ATOM 3538 O O . SER B 1 108 ? 3.156 12.93 -16.344 1 95.38 108 SER B O 1
ATOM 3540 N N . PRO B 1 109 ? 4.477 11.656 -17.656 1 94.75 109 PRO B N 1
ATOM 3541 C CA . PRO B 1 109 ? 5.629 11.938 -16.797 1 94.75 109 PRO B CA 1
ATOM 3542 C C . PRO B 1 109 ? 5.973 13.422 -16.734 1 94.75 109 PRO B C 1
ATOM 3544 O O . PRO B 1 109 ? 5.988 14.102 -17.75 1 94.75 109 PRO B O 1
ATOM 3547 N N . SER B 1 110 ? 6.258 14.047 -15.602 1 91.94 110 SER B N 1
ATOM 3548 C CA . SER B 1 110 ? 6.516 15.469 -15.43 1 91.94 110 SER B CA 1
ATOM 3549 C C . SER B 1 110 ? 7.984 15.734 -15.109 1 91.94 110 SER B C 1
ATOM 3551 O O . SER B 1 110 ? 8.383 16.875 -14.891 1 91.94 110 SER B O 1
ATOM 3553 N N . TYR B 1 111 ? 8.961 14.797 -15.172 1 94.81 111 TYR B N 1
ATOM 3554 C CA . TYR B 1 111 ? 10.391 14.938 -14.961 1 94.81 111 TYR B CA 1
ATOM 3555 C C . TYR B 1 111 ? 10.68 15.781 -13.719 1 94.81 111 TYR B C 1
ATOM 3557 O O . TYR B 1 111 ? 11.359 16.797 -13.805 1 94.81 111 TYR B O 1
ATOM 3565 N N . GLN B 1 112 ? 10.32 15.398 -12.539 1 94.25 112 GLN B N 1
ATOM 3566 C CA . GLN B 1 112 ? 10.195 16.281 -11.383 1 94.25 112 GLN B CA 1
ATOM 3567 C C . GLN B 1 112 ? 11.195 15.906 -10.297 1 94.25 112 GLN B C 1
ATOM 3569 O O . GLN B 1 112 ? 11.039 16.312 -9.141 1 94.25 112 GLN B O 1
ATOM 3574 N N . ASP B 1 113 ? 12.234 15.18 -10.609 1 95.31 113 ASP B N 1
ATOM 3575 C CA . ASP B 1 113 ? 13.195 14.812 -9.578 1 95.31 113 ASP B CA 1
ATOM 3576 C C . ASP B 1 113 ? 13.797 16.047 -8.914 1 95.31 113 ASP B C 1
ATOM 3578 O O . ASP B 1 113 ? 13.852 16.141 -7.688 1 95.31 113 ASP B O 1
ATOM 3582 N N . GLN B 1 114 ? 14.203 17.016 -9.719 1 95.62 114 GLN B N 1
ATOM 3583 C CA . GLN B 1 114 ? 14.836 18.219 -9.211 1 95.62 114 GLN B CA 1
ATOM 3584 C C . GLN B 1 114 ? 13.836 19.078 -8.445 1 95.62 114 GLN B C 1
ATOM 3586 O O . GLN B 1 114 ? 14.164 19.656 -7.406 1 95.62 114 GLN B O 1
ATOM 3591 N N . ALA B 1 115 ? 12.625 19.141 -8.945 1 93.81 115 ALA B N 1
ATOM 3592 C CA . ALA B 1 115 ? 11.586 19.875 -8.25 1 93.81 115 ALA B CA 1
ATOM 3593 C C . ALA B 1 115 ? 11.266 19.234 -6.898 1 93.81 115 ALA B C 1
ATOM 3595 O O . ALA B 1 115 ? 10.945 19.922 -5.934 1 93.81 115 ALA B O 1
ATOM 3596 N N . ASN B 1 116 ? 11.391 17.922 -6.816 1 93.44 116 ASN B N 1
ATOM 3597 C CA . ASN B 1 116 ? 11.148 17.203 -5.562 1 93.44 116 ASN B CA 1
ATOM 3598 C C . ASN B 1 116 ? 12.156 17.609 -4.488 1 93.44 116 ASN B C 1
ATOM 3600 O O . ASN B 1 116 ? 11.812 17.656 -3.303 1 93.44 116 ASN B O 1
ATOM 3604 N N . PHE B 1 117 ? 13.328 17.906 -4.93 1 95.94 117 PHE B N 1
ATOM 3605 C CA . PHE B 1 117 ? 14.352 18.328 -3.986 1 95.94 117 PHE B CA 1
ATOM 3606 C C . PHE B 1 117 ? 13.906 19.594 -3.256 1 95.94 117 PHE B C 1
ATOM 3608 O O . PHE B 1 117 ? 14.016 19.672 -2.029 1 95.94 117 PHE B O 1
ATOM 3615 N N . TRP B 1 118 ? 13.375 20.5 -3.986 1 94.06 118 TRP B N 1
ATOM 3616 C CA . TRP B 1 118 ? 12.891 21.75 -3.428 1 94.06 118 TRP B CA 1
ATOM 3617 C C . TRP B 1 118 ? 11.602 21.531 -2.633 1 94.06 118 TRP B C 1
ATOM 3619 O O . TRP B 1 118 ? 11.445 22.062 -1.537 1 94.06 118 TRP B O 1
ATOM 3629 N N . ALA B 1 119 ? 10.758 20.703 -3.193 1 91.94 119 ALA B N 1
ATOM 3630 C CA . ALA B 1 119 ? 9.461 20.453 -2.561 1 91.94 119 ALA B CA 1
ATOM 3631 C C . ALA B 1 119 ? 9.648 19.797 -1.196 1 91.94 119 ALA B C 1
ATOM 3633 O O . ALA B 1 119 ? 8.875 20.047 -0.266 1 91.94 119 ALA B O 1
ATOM 3634 N N . TRP B 1 120 ? 10.719 18.953 -1.056 1 94.94 120 TRP B N 1
ATOM 3635 C CA . TRP B 1 120 ? 10.992 18.266 0.202 1 94.94 120 TRP B CA 1
ATOM 3636 C C . TRP B 1 120 ? 11.758 19.172 1.16 1 94.94 120 TRP B C 1
ATOM 3638 O O . TRP B 1 120 ? 12.008 18.797 2.309 1 94.94 120 TRP B O 1
ATOM 3648 N N . ASN B 1 121 ? 12.062 20.359 0.717 1 97.31 121 ASN B N 1
ATOM 3649 C CA . ASN B 1 121 ? 12.797 21.344 1.488 1 97.31 121 ASN B CA 1
ATOM 3650 C C . ASN B 1 121 ? 14.164 20.828 1.932 1 97.31 121 ASN B C 1
ATOM 3652 O O . ASN B 1 121 ? 14.539 20.969 3.096 1 97.31 121 ASN B O 1
ATOM 3656 N N . PHE B 1 122 ? 14.836 20.172 0.987 1 97.75 122 PHE B N 1
ATOM 3657 C CA . PHE B 1 122 ? 16.172 19.641 1.259 1 97.75 122 PHE B CA 1
ATOM 3658 C C . PHE B 1 122 ? 17.219 20.75 1.161 1 97.75 122 PHE B C 1
ATOM 3660 O O . PHE B 1 122 ? 18.312 20.609 1.723 1 97.75 122 PHE B O 1
ATOM 3667 N N . GLY B 1 123 ? 16.906 21.797 0.476 1 97.81 123 GLY B N 1
ATOM 3668 C CA . GLY B 1 123 ? 17.766 22.953 0.246 1 97.81 123 GLY B CA 1
ATOM 3669 C C . GLY B 1 123 ? 17.156 23.984 -0.684 1 97.81 123 GLY B C 1
ATOM 3670 O O . GLY B 1 123 ? 16.062 23.781 -1.207 1 97.81 123 GLY B O 1
ATOM 3671 N N . PRO B 1 124 ? 17.844 25.062 -0.853 1 96.25 124 PRO B N 1
ATOM 3672 C CA . PRO B 1 124 ? 17.281 26.156 -1.643 1 96.25 124 PRO B CA 1
ATOM 3673 C C . PRO B 1 124 ? 17.297 25.875 -3.143 1 96.25 124 PRO B C 1
ATOM 3675 O O . PRO B 1 124 ? 16.547 26.484 -3.9 1 96.25 124 PRO B O 1
ATOM 3678 N N . SER B 1 125 ? 18.219 24.984 -3.553 1 95.56 125 SER B N 1
ATOM 3679 C CA . SER B 1 125 ? 18.281 24.531 -4.938 1 95.56 125 SER B CA 1
ATOM 3680 C C . SER B 1 125 ? 18.828 23.109 -5.027 1 95.56 125 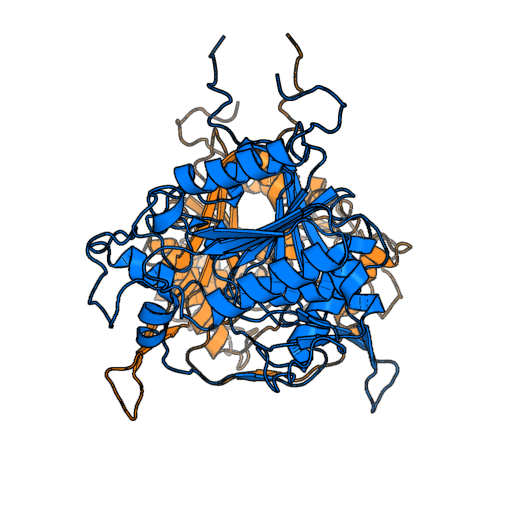SER B C 1
ATOM 3682 O O . SER B 1 125 ? 19.391 22.594 -4.051 1 95.56 125 SER B O 1
ATOM 3684 N N . PHE B 1 126 ? 18.672 22.5 -6.184 1 95.31 126 PHE B N 1
ATOM 3685 C CA . PHE B 1 126 ? 19 21.094 -6.363 1 95.31 126 PHE B CA 1
ATOM 3686 C C . PHE B 1 126 ? 20.438 20.812 -5.957 1 95.31 126 PHE B C 1
ATOM 3688 O O . PHE B 1 126 ? 21.359 21.422 -6.484 1 95.31 126 PHE B O 1
ATOM 3695 N N . LYS B 1 127 ? 20.594 20 -5.023 1 93 127 LYS B N 1
ATOM 3696 C CA . LYS B 1 127 ? 21.844 19.484 -4.465 1 93 127 LYS B CA 1
ATOM 3697 C C . LYS B 1 127 ? 22.578 20.578 -3.703 1 93 127 LYS B C 1
ATOM 3699 O O . LYS B 1 127 ? 23.734 20.406 -3.318 1 93 127 LYS B O 1
ATOM 3704 N N . ASN B 1 128 ? 21.984 21.688 -3.471 1 97 128 ASN B N 1
ATOM 3705 C CA . ASN B 1 128 ? 22.422 22.688 -2.494 1 97 128 ASN B CA 1
ATOM 3706 C C . ASN B 1 128 ? 21.703 22.516 -1.158 1 97 128 ASN B C 1
ATOM 3708 O O . ASN B 1 128 ? 20.734 23.219 -0.871 1 97 128 ASN B O 1
ATOM 3712 N N . TRP B 1 129 ? 22.266 21.641 -0.393 1 98 129 TRP B N 1
ATOM 3713 C CA . TRP B 1 129 ? 21.625 21.203 0.844 1 98 129 TRP B CA 1
ATOM 3714 C C . TRP B 1 129 ? 21.641 22.312 1.889 1 98 129 TRP B C 1
ATOM 3716 O O . TRP B 1 129 ? 22.641 23.031 2.018 1 98 129 TRP B O 1
ATOM 3726 N N . TRP B 1 130 ? 20.5 22.438 2.613 1 98.44 130 TRP B N 1
ATOM 3727 C CA . TRP B 1 130 ? 20.641 23.219 3.836 1 98.44 130 TRP B CA 1
ATOM 3728 C C . TRP B 1 130 ? 21.766 22.672 4.703 1 98.44 130 TRP B C 1
ATOM 3730 O O . TRP B 1 130 ? 21.922 21.469 4.852 1 98.44 130 TRP B O 1
ATOM 3740 N N . PRO B 1 131 ? 22.594 23.5 5.297 1 97.62 131 PRO B N 1
ATOM 3741 C CA . PRO B 1 131 ? 23.734 23 6.062 1 97.62 131 PRO B CA 1
ATOM 3742 C C . PRO B 1 131 ? 23.328 22.109 7.23 1 97.62 131 PRO B C 1
ATOM 3744 O O . PRO B 1 131 ? 24.078 21.234 7.637 1 97.62 131 PRO B O 1
ATOM 3747 N N . ASP B 1 132 ? 22.125 22.328 7.742 1 98.19 132 ASP B N 1
ATOM 3748 C CA . ASP B 1 132 ? 21.672 21.609 8.93 1 98.19 132 ASP B CA 1
ATOM 3749 C C . ASP B 1 132 ? 20.578 20.609 8.578 1 98.19 132 ASP B C 1
ATOM 3751 O O . ASP B 1 132 ? 19.906 20.094 9.469 1 98.19 132 ASP B O 1
ATOM 3755 N N . VAL B 1 133 ? 20.406 20.266 7.293 1 98.62 133 VAL B N 1
ATOM 3756 C CA . VAL B 1 133 ? 19.281 19.469 6.852 1 98.62 133 VAL B CA 1
ATOM 3757 C C . VAL B 1 133 ? 19.344 18.094 7.508 1 98.62 133 VAL B C 1
ATOM 3759 O O . VAL B 1 133 ? 20.406 17.5 7.629 1 98.62 133 VAL B O 1
ATOM 3762 N N . GLN B 1 134 ? 18.234 17.641 7.984 1 98.62 134 GLN B N 1
ATOM 3763 C CA . GLN B 1 134 ? 18.125 16.312 8.602 1 98.62 134 GLN B CA 1
ATOM 3764 C C . GLN B 1 134 ? 17.922 15.234 7.551 1 98.62 134 GLN B C 1
ATOM 3766 O O . GLN B 1 134 ? 16.922 14.516 7.574 1 98.62 134 GLN B O 1
ATOM 3771 N N . PHE B 1 135 ? 18.844 15.086 6.645 1 98.38 135 PHE B N 1
ATOM 3772 C CA . PHE B 1 135 ? 18.922 14.133 5.543 1 98.38 135 PHE B CA 1
ATOM 3773 C C . PHE B 1 135 ? 20.344 13.617 5.367 1 98.38 135 PHE B C 1
ATOM 3775 O O . PHE B 1 135 ? 21.297 14.367 5.551 1 98.38 135 PHE B O 1
ATOM 3782 N N . PRO B 1 136 ? 20.484 12.289 5.109 1 98.12 136 PRO B N 1
ATOM 3783 C CA . PRO B 1 136 ? 21.828 11.805 4.836 1 98.12 136 PRO B CA 1
ATOM 3784 C C . PRO B 1 136 ? 22.359 12.242 3.473 1 98.12 136 PRO B C 1
ATOM 3786 O O . PRO B 1 136 ? 22.312 11.477 2.512 1 98.12 136 PRO B O 1
ATOM 3789 N N . THR B 1 137 ? 23 13.312 3.424 1 97.62 137 THR B N 1
ATOM 3790 C CA . THR B 1 137 ? 23.281 14.031 2.186 1 97.62 137 THR B CA 1
ATOM 3791 C C . THR B 1 137 ? 24.312 13.281 1.35 1 97.62 137 THR B C 1
ATOM 3793 O O . THR B 1 137 ? 24.406 13.477 0.136 1 97.62 137 THR B O 1
ATOM 3796 N N . GLU B 1 138 ? 25.078 12.383 1.91 1 96.38 138 GLU B N 1
ATOM 3797 C CA . GLU B 1 138 ? 26.109 11.672 1.166 1 96.38 138 GLU B CA 1
ATOM 3798 C C . GLU B 1 138 ? 25.625 10.305 0.695 1 96.38 138 GLU B C 1
ATOM 3800 O O . GLU B 1 138 ? 26.344 9.578 0.015 1 96.38 138 GLU B O 1
ATOM 3805 N N . ASP B 1 139 ? 24.406 9.977 1.02 1 95.75 139 ASP B N 1
ATOM 3806 C CA . ASP B 1 139 ? 23.828 8.688 0.653 1 95.75 139 ASP B CA 1
ATOM 3807 C C . ASP B 1 139 ? 22.969 8.805 -0.61 1 95.75 139 ASP B C 1
ATOM 3809 O O . ASP B 1 139 ? 21.812 9.211 -0.546 1 95.75 139 ASP B O 1
ATOM 3813 N N . GLU B 1 140 ? 23.484 8.352 -1.646 1 93 140 GLU B N 1
ATOM 3814 C CA . GLU B 1 140 ? 22.797 8.43 -2.926 1 93 140 GLU B CA 1
ATOM 3815 C C . GLU B 1 140 ? 21.531 7.574 -2.924 1 93 140 GLU B C 1
ATOM 3817 O O . GLU B 1 140 ? 20.547 7.91 -3.582 1 93 140 GLU B O 1
ATOM 3822 N N . ARG B 1 141 ? 21.578 6.543 -2.215 1 93.19 141 ARG B N 1
ATOM 3823 C CA . ARG B 1 141 ? 20.406 5.68 -2.121 1 93.19 141 ARG B CA 1
ATOM 3824 C C . ARG B 1 141 ? 19.25 6.395 -1.427 1 93.19 141 ARG B C 1
ATOM 3826 O O . ARG B 1 141 ? 18.094 6.191 -1.776 1 93.19 141 ARG B O 1
ATOM 3833 N N . ALA B 1 142 ? 19.609 7.195 -0.449 1 95.94 142 ALA B N 1
ATOM 3834 C CA . ALA B 1 142 ? 18.578 7.957 0.256 1 95.94 142 ALA B CA 1
ATOM 3835 C C . ALA B 1 142 ? 17.875 8.93 -0.685 1 95.94 142 ALA B C 1
ATOM 3837 O O . ALA B 1 142 ? 16.656 9.062 -0.651 1 95.94 142 ALA B O 1
ATOM 3838 N N . TRP B 1 143 ? 18.625 9.555 -1.487 1 95.06 143 TRP B N 1
ATOM 3839 C CA . TRP B 1 143 ? 18.031 10.477 -2.449 1 95.06 143 TRP B CA 1
ATOM 3840 C C . TRP B 1 143 ? 17.125 9.727 -3.422 1 95.06 143 TRP B C 1
ATOM 3842 O O . TRP B 1 143 ? 16.016 10.172 -3.715 1 95.06 143 TRP B O 1
ATOM 3852 N N . GLN B 1 144 ? 17.578 8.594 -3.861 1 93.5 144 GLN B N 1
ATOM 3853 C CA . GLN B 1 144 ? 16.781 7.797 -4.789 1 93.5 144 GLN B CA 1
ATOM 3854 C C . GLN B 1 144 ? 15.469 7.348 -4.148 1 93.5 144 GLN B C 1
ATOM 3856 O O . GLN B 1 144 ? 14.414 7.387 -4.789 1 93.5 144 GLN B O 1
ATOM 3861 N N . GLN B 1 145 ? 15.547 6.98 -2.916 1 94.12 145 GLN B N 1
ATOM 3862 C CA . GLN B 1 145 ? 14.344 6.578 -2.201 1 94.12 145 GLN B CA 1
ATOM 3863 C C . GLN B 1 145 ? 13.398 7.758 -2.008 1 94.12 145 GLN B C 1
ATOM 3865 O O . GLN B 1 145 ? 12.188 7.629 -2.186 1 94.12 145 GLN B O 1
ATOM 3870 N N . ALA B 1 146 ? 13.984 8.914 -1.742 1 93.44 146 ALA B N 1
ATOM 3871 C CA . ALA B 1 146 ? 13.18 10.102 -1.486 1 93.44 146 ALA B CA 1
ATOM 3872 C C . ALA B 1 146 ? 12.461 10.555 -2.752 1 93.44 146 ALA B C 1
ATOM 3874 O O . ALA B 1 146 ? 11.266 10.883 -2.713 1 93.44 146 ALA B O 1
ATOM 3875 N N . THR B 1 147 ? 13.172 10.5 -3.863 1 91.69 147 THR B N 1
ATOM 3876 C CA . THR B 1 147 ? 12.578 10.984 -5.105 1 91.69 147 THR B CA 1
ATOM 3877 C C . THR B 1 147 ? 11.586 9.977 -5.668 1 91.69 147 THR B C 1
ATOM 3879 O O . THR B 1 147 ? 10.656 10.344 -6.391 1 91.69 147 THR B O 1
ATOM 3882 N N . SER B 1 148 ? 11.758 8.727 -5.238 1 88.25 148 SER B N 1
ATOM 3883 C CA . SER B 1 148 ? 10.883 7.66 -5.73 1 88.25 148 SER B CA 1
ATOM 3884 C C . SER B 1 148 ? 9.711 7.43 -4.785 1 88.25 148 SER B C 1
ATOM 3886 O O . SER B 1 148 ? 8.805 6.645 -5.09 1 88.25 148 SER B O 1
ATOM 3888 N N . ALA B 1 149 ? 9.75 8.102 -3.645 1 81.62 149 ALA B N 1
ATOM 3889 C CA . ALA B 1 149 ? 8.703 7.895 -2.648 1 81.62 149 ALA B CA 1
ATOM 3890 C C . ALA B 1 149 ? 7.453 8.695 -2.994 1 81.62 149 ALA B C 1
ATOM 3892 O O . ALA B 1 149 ? 7 9.523 -2.197 1 81.62 149 ALA B O 1
ATOM 3893 N N . ARG B 1 150 ? 6.984 8.562 -4.184 1 86.56 150 ARG B N 1
ATOM 3894 C CA . ARG B 1 150 ? 5.793 9.258 -4.66 1 86.56 150 ARG B CA 1
ATOM 3895 C C . ARG B 1 150 ? 4.914 8.328 -5.492 1 86.56 150 ARG B C 1
ATOM 3897 O O . ARG B 1 150 ? 5.395 7.336 -6.043 1 86.56 150 ARG B O 1
ATOM 3904 N N . TYR B 1 151 ? 3.648 8.562 -5.438 1 86.25 151 TYR B N 1
ATOM 3905 C CA . TYR B 1 151 ? 2.758 8.031 -6.465 1 86.25 151 TYR B CA 1
ATOM 3906 C C . TYR B 1 151 ? 2.0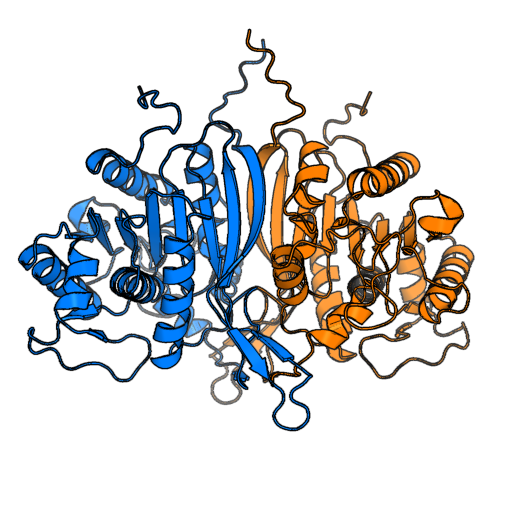39 9.164 -7.195 1 86.25 151 TYR B C 1
ATOM 3908 O O . TYR B 1 151 ? 2.223 10.336 -6.867 1 86.25 151 TYR B O 1
ATOM 3916 N N . VAL B 1 152 ? 1.339 8.797 -8.195 1 89.06 152 VAL B N 1
ATOM 3917 C CA . VAL B 1 152 ? 0.62 9.781 -8.992 1 89.06 152 VAL B CA 1
ATOM 3918 C C . VAL B 1 152 ? -0.452 10.453 -8.141 1 89.06 152 VAL B C 1
ATOM 3920 O O . VAL B 1 152 ? -1.283 9.781 -7.527 1 89.06 152 VAL B O 1
ATOM 3923 N N . GLU B 1 153 ? -0.339 11.766 -8.125 1 88.44 153 GLU B N 1
ATOM 3924 C CA . GLU B 1 153 ? -1.271 12.57 -7.344 1 88.44 153 GLU B CA 1
ATOM 3925 C C . GLU B 1 153 ? -2.256 13.305 -8.25 1 88.44 153 GLU B C 1
ATOM 3927 O O . GLU B 1 153 ? -1.933 13.625 -9.398 1 88.44 153 GLU B O 1
ATOM 3932 N N . TYR B 1 154 ? -3.406 13.523 -7.738 1 88.12 154 TYR B N 1
ATOM 3933 C CA . TYR B 1 154 ? -4.418 14.375 -8.367 1 88.12 154 TYR B CA 1
ATOM 3934 C C . TYR B 1 154 ? -4.824 15.508 -7.441 1 88.12 154 TYR B C 1
ATOM 3936 O O . TYR B 1 154 ? -5.594 15.312 -6.496 1 88.12 154 TYR B O 1
ATOM 3944 N N . ASP B 1 155 ? -4.309 16.641 -7.75 1 90.94 155 ASP B N 1
ATOM 3945 C CA . ASP B 1 155 ? -4.512 17.781 -6.859 1 90.94 155 ASP B CA 1
ATOM 3946 C C . ASP B 1 155 ? -5.422 18.828 -7.5 1 90.94 155 ASP B C 1
ATOM 3948 O O . ASP B 1 155 ? -4.992 19.953 -7.77 1 90.94 155 ASP B O 1
ATOM 3952 N N . THR B 1 156 ? -6.609 18.453 -7.676 1 95.06 156 THR B N 1
ATOM 3953 C CA . THR B 1 156 ? -7.656 19.359 -8.125 1 95.06 156 THR B CA 1
ATOM 3954 C C . THR B 1 156 ? -8.68 19.594 -7.012 1 95.06 156 THR B C 1
ATOM 3956 O O . THR B 1 156 ? -8.719 18.859 -6.027 1 95.06 156 THR B O 1
ATOM 3959 N N . LYS B 1 157 ? -9.43 20.625 -7.211 1 96.88 157 LYS B N 1
ATOM 3960 C CA . LYS B 1 157 ? -10.492 20.906 -6.246 1 96.88 157 LYS B CA 1
ATOM 3961 C C . LYS B 1 157 ? -11.438 19.719 -6.113 1 96.88 157 LYS B C 1
ATOM 3963 O O . LYS B 1 157 ? -11.828 19.344 -5.004 1 96.88 157 LYS B O 1
ATOM 3968 N N . ALA B 1 158 ? -11.773 19.141 -7.254 1 96.56 158 ALA B N 1
ATOM 3969 C CA . ALA B 1 158 ? -12.688 18 -7.277 1 96.56 158 ALA B CA 1
ATOM 3970 C C . ALA B 1 158 ? -12.102 16.812 -6.527 1 96.56 158 ALA B C 1
ATOM 3972 O O . ALA B 1 158 ? -12.82 16.094 -5.84 1 96.56 158 ALA B O 1
ATOM 3973 N N . ASN B 1 159 ? -10.828 16.641 -6.648 1 95.88 159 ASN B N 1
ATOM 3974 C CA . ASN B 1 159 ? -10.188 15.516 -5.973 1 95.88 159 ASN B CA 1
ATOM 3975 C C . ASN B 1 159 ? -10.133 15.727 -4.461 1 95.88 159 ASN B C 1
ATOM 3977 O O . ASN B 1 159 ? -10.25 14.773 -3.691 1 95.88 159 ASN B O 1
ATOM 3981 N N . VAL B 1 160 ? -9.898 16.984 -4.027 1 97.38 160 VAL B N 1
ATOM 3982 C CA . VAL B 1 160 ? -9.922 17.281 -2.6 1 97.38 160 VAL B CA 1
ATOM 3983 C C . VAL B 1 160 ? -11.297 16.953 -2.025 1 97.38 160 VAL B C 1
ATOM 3985 O O . VAL B 1 160 ? -11.398 16.328 -0.963 1 97.38 160 VAL B O 1
ATOM 3988 N N . GLU B 1 161 ? -12.305 17.297 -2.764 1 97.88 161 GLU B N 1
ATOM 3989 C CA . GLU B 1 161 ? -13.672 16.984 -2.334 1 97.88 161 GLU B CA 1
ATOM 3990 C C . GLU B 1 161 ? -13.906 15.484 -2.285 1 97.88 161 GLU B C 1
ATOM 3992 O O . GLU B 1 161 ? -14.43 14.961 -1.297 1 97.88 161 GLU B O 1
ATOM 3997 N N . LEU B 1 162 ? -13.508 14.828 -3.295 1 97.88 162 LEU B N 1
ATOM 3998 C CA . LEU B 1 162 ? -13.695 13.391 -3.402 1 97.88 162 LEU B CA 1
ATOM 3999 C C . LEU B 1 162 ? -12.984 12.664 -2.27 1 97.88 162 LEU B C 1
ATOM 4001 O O . LEU B 1 162 ? -13.57 11.805 -1.608 1 97.88 162 LEU B O 1
ATOM 4005 N N . GLN B 1 163 ? -11.781 12.984 -2.039 1 97.44 163 GLN B N 1
ATOM 4006 C CA . GLN B 1 163 ? -10.953 12.312 -1.043 1 97.44 163 GLN B CA 1
ATOM 4007 C C . GLN B 1 163 ? -11.43 12.633 0.372 1 97.44 163 GLN B C 1
ATOM 4009 O O . GLN B 1 163 ? -11.453 11.75 1.236 1 97.44 163 GLN B O 1
ATOM 4014 N N . SER B 1 164 ? -11.844 13.867 0.628 1 98.25 164 SER B N 1
ATOM 4015 C CA . SER B 1 164 ? -12.352 14.227 1.949 1 98.25 164 SER B CA 1
ATOM 4016 C C . SER B 1 164 ? -13.711 13.594 2.211 1 98.25 164 SER B C 1
ATOM 4018 O O . SER B 1 164 ? -14.039 13.266 3.354 1 98.25 164 SER B O 1
ATOM 4020 N N . ASP B 1 165 ? -14.523 13.383 1.145 1 98.5 165 ASP B N 1
ATOM 4021 C CA . ASP B 1 165 ? -15.789 12.672 1.307 1 98.5 165 ASP B CA 1
ATOM 4022 C C . ASP B 1 165 ? -15.555 11.242 1.797 1 98.5 165 ASP B C 1
ATOM 4024 O O . ASP B 1 165 ? -16.188 10.805 2.758 1 98.5 165 ASP B O 1
ATOM 4028 N N . ALA B 1 166 ? -14.664 10.594 1.139 1 98.06 166 ALA B N 1
ATOM 4029 C CA . ALA B 1 166 ? -14.352 9.219 1.522 1 98.06 166 ALA B CA 1
ATOM 4030 C C . ALA B 1 166 ? -13.773 9.164 2.934 1 98.06 166 ALA B C 1
ATOM 4032 O O . ALA B 1 166 ? -14.102 8.258 3.709 1 98.06 166 ALA B O 1
ATOM 4033 N N . ALA B 1 167 ? -12.969 10.125 3.271 1 98.44 167 ALA B N 1
ATOM 4034 C CA . ALA B 1 167 ? -12.359 10.156 4.598 1 98.44 167 ALA B CA 1
ATOM 4035 C C . ALA B 1 167 ? -13.406 10.43 5.676 1 98.44 167 ALA B C 1
ATOM 4037 O O . ALA B 1 167 ? -13.312 9.891 6.785 1 98.44 167 ALA B O 1
ATOM 4038 N N . ALA B 1 168 ? -14.344 11.281 5.375 1 98.75 168 ALA B N 1
ATOM 4039 C CA . ALA B 1 168 ? -15.422 11.547 6.32 1 98.75 168 ALA B CA 1
ATOM 4040 C C . ALA B 1 168 ? -16.25 10.289 6.566 1 98.75 168 ALA B C 1
ATOM 4042 O O . ALA B 1 168 ? -16.609 9.984 7.707 1 98.75 168 ALA B O 1
ATOM 4043 N N . ILE B 1 169 ? -16.516 9.562 5.512 1 98.56 169 ILE B N 1
ATOM 4044 C CA . ILE B 1 169 ? -17.234 8.305 5.625 1 98.56 169 ILE B CA 1
ATOM 4045 C C . ILE B 1 169 ? -16.438 7.324 6.484 1 98.56 169 ILE B C 1
ATOM 4047 O O . ILE B 1 169 ? -17 6.652 7.355 1 98.56 169 ILE B O 1
ATOM 4051 N N . ALA B 1 170 ? -15.188 7.266 6.262 1 98.44 170 ALA B N 1
ATOM 4052 C CA . ALA B 1 170 ? -14.328 6.379 7.035 1 98.44 170 ALA B CA 1
ATOM 4053 C C . ALA B 1 170 ? -14.352 6.742 8.516 1 98.44 170 ALA B C 1
ATOM 4055 O O . ALA B 1 170 ? -14.484 5.867 9.375 1 98.44 170 ALA B O 1
ATOM 4056 N N . ALA B 1 171 ? -14.258 8 8.805 1 98.56 171 ALA B N 1
ATOM 4057 C CA . ALA B 1 171 ? -14.281 8.461 10.195 1 98.56 171 ALA B CA 1
ATOM 4058 C C . ALA B 1 171 ? -15.609 8.117 10.859 1 98.56 171 ALA B C 1
ATOM 4060 O O . ALA B 1 171 ? -15.633 7.629 11.992 1 98.56 171 ALA B O 1
ATOM 4061 N N . ASP B 1 172 ? -16.641 8.344 10.156 1 98.62 172 ASP B N 1
ATOM 4062 C CA . ASP B 1 172 ? -17.984 8.148 10.703 1 98.62 172 ASP B CA 1
ATOM 4063 C C . ASP B 1 172 ? -18.312 6.668 10.859 1 98.62 172 ASP B C 1
ATOM 4065 O O . ASP B 1 172 ? -19.172 6.297 11.656 1 98.62 172 ASP B O 1
ATOM 4069 N N . SER B 1 173 ? -17.609 5.801 10.125 1 97.62 173 SER B N 1
ATOM 4070 C CA . SER B 1 173 ? -17.938 4.375 10.086 1 97.62 173 SER B CA 1
ATOM 4071 C C . SER B 1 173 ? -17.594 3.701 11.414 1 97.62 173 SER B C 1
ATOM 4073 O O . SER B 1 173 ? -18.109 2.631 11.727 1 97.62 173 SER B O 1
ATOM 4075 N N . GLY B 1 174 ? -16.594 4.285 12.094 1 97.5 174 GLY B N 1
ATOM 4076 C CA . GLY B 1 174 ? -16.109 3.66 13.312 1 97.5 174 GLY B CA 1
ATOM 4077 C C . GLY B 1 174 ? -15.07 2.586 13.07 1 97.5 174 GLY B C 1
ATOM 4078 O O . GLY B 1 174 ? -14.461 2.084 14.008 1 97.5 174 GLY B O 1
ATOM 4079 N N . ARG B 1 175 ? -14.734 2.291 11.859 1 97 175 ARG B N 1
ATOM 4080 C CA . ARG B 1 175 ? -13.812 1.206 11.531 1 97 175 ARG B CA 1
ATOM 4081 C C . ARG B 1 175 ? -12.375 1.599 11.836 1 97 175 ARG B C 1
ATOM 4083 O O . ARG B 1 175 ? -11.492 0.74 11.898 1 97 175 ARG B O 1
ATOM 4090 N N . MET B 1 176 ? -12.141 2.863 12 1 97.75 176 MET B N 1
ATOM 4091 C CA . MET B 1 176 ? -10.805 3.332 12.352 1 97.75 176 MET B CA 1
ATOM 4092 C C . MET B 1 176 ? -10.742 3.764 13.812 1 97.75 176 MET B C 1
ATOM 4094 O O . MET B 1 176 ? -9.828 4.488 14.219 1 97.75 176 MET B O 1
ATOM 4098 N N . GLY B 1 177 ? -11.758 3.377 14.539 1 96.31 177 GLY B N 1
ATOM 4099 C CA . GLY B 1 177 ? -11.867 3.789 15.93 1 96.31 177 GLY B CA 1
ATOM 4100 C C . GLY B 1 177 ? -12.805 4.965 16.125 1 96.31 177 GLY B C 1
ATOM 4101 O O . GLY B 1 177 ? -13.32 5.531 15.164 1 96.31 177 GLY B O 1
ATOM 4102 N N . LYS B 1 178 ? -12.938 5.281 17.422 1 96.94 178 LYS B N 1
ATOM 4103 C CA . LYS B 1 178 ? -13.844 6.375 17.766 1 96.94 178 LYS B CA 1
ATOM 4104 C C . LYS B 1 178 ? -13.062 7.609 18.203 1 96.94 178 LYS B C 1
ATOM 4106 O O . LYS B 1 178 ? -13.641 8.688 18.375 1 96.94 178 LYS B O 1
ATOM 4111 N N . ASP B 1 179 ? -11.812 7.434 18.453 1 98.44 179 ASP B N 1
ATOM 4112 C CA . ASP B 1 179 ? -10.883 8.531 18.719 1 98.44 179 ASP B CA 1
ATOM 4113 C C . ASP B 1 179 ? -9.766 8.57 17.672 1 98.44 179 ASP B C 1
ATOM 4115 O O . ASP B 1 179 ? -8.727 7.934 17.844 1 98.44 179 ASP B O 1
ATOM 4119 N N . ILE B 1 180 ? -9.992 9.367 16.703 1 98.81 180 ILE B N 1
ATOM 4120 C CA . ILE B 1 180 ? -9.109 9.375 15.547 1 98.81 180 ILE B CA 1
ATOM 4121 C C . ILE B 1 180 ? -8.227 10.625 15.57 1 98.81 180 ILE B C 1
ATOM 4123 O O . ILE B 1 180 ? -8.734 11.742 15.734 1 98.81 180 ILE B O 1
ATOM 4127 N N . VAL B 1 181 ? -6.988 10.477 15.477 1 98.94 181 VAL B N 1
ATOM 4128 C CA . VAL B 1 181 ? -6.047 11.555 15.203 1 98.94 181 VAL B CA 1
ATOM 4129 C C . VAL B 1 181 ? -5.516 11.43 13.781 1 98.94 181 VAL B C 1
ATOM 4131 O O . VAL B 1 181 ? -4.867 10.438 13.438 1 98.94 181 VAL B O 1
ATOM 4134 N N . TYR B 1 182 ? -5.82 12.414 12.922 1 98.81 182 TYR B N 1
ATOM 4135 C CA . TYR B 1 182 ? -5.195 12.484 11.602 1 98.81 182 TYR B CA 1
ATOM 4136 C C . TYR B 1 182 ? -3.801 13.094 11.695 1 98.81 182 TYR B C 1
ATOM 4138 O O . TYR B 1 182 ? -3.648 14.266 12.062 1 98.81 182 TYR B O 1
ATOM 4146 N N . VAL B 1 183 ? -2.809 12.305 11.445 1 98.75 183 VAL B N 1
ATOM 4147 C CA . VAL B 1 183 ? -1.438 12.773 11.273 1 98.75 183 VAL B CA 1
ATOM 4148 C C . VAL B 1 183 ? -1.131 12.922 9.781 1 98.75 183 VAL B C 1
ATOM 4150 O O . VAL B 1 183 ? -1.05 11.93 9.055 1 98.75 183 VAL B O 1
ATOM 4153 N N . THR B 1 184 ? -0.998 14.164 9.352 1 98.12 184 THR B N 1
ATOM 4154 C CA . THR B 1 184 ? -0.994 14.438 7.922 1 98.12 184 THR B CA 1
ATOM 4155 C C . THR B 1 184 ? 0.232 15.258 7.527 1 98.12 184 THR B C 1
ATOM 4157 O O . THR B 1 184 ? 0.972 15.727 8.391 1 98.12 184 THR B O 1
ATOM 4160 N N . ASN B 1 185 ? 0.424 15.32 6.293 1 96.75 185 ASN B N 1
ATOM 4161 C CA . ASN B 1 185 ? 1.521 16.078 5.703 1 96.75 185 ASN B CA 1
ATOM 4162 C C . ASN B 1 185 ? 1.107 16.734 4.383 1 96.75 185 ASN B C 1
ATOM 4164 O O . ASN B 1 185 ? 0.351 16.141 3.607 1 96.75 185 ASN B O 1
ATOM 4168 N N . SER B 1 186 ? 1.608 17.938 4.164 1 95.12 186 SER B N 1
ATOM 4169 C CA . SER B 1 186 ? 1.43 18.625 2.891 1 95.12 186 SER B CA 1
ATOM 4170 C C . SER B 1 186 ? -0.047 18.766 2.535 1 95.12 186 SER B C 1
ATOM 4172 O O . SER B 1 186 ? -0.845 19.234 3.344 1 95.12 186 SER B O 1
ATOM 4174 N N . ALA B 1 187 ? -0.489 18.266 1.41 1 94.69 187 ALA B N 1
ATOM 4175 C CA . ALA B 1 187 ? -1.869 18.453 0.968 1 94.69 187 ALA B CA 1
ATOM 4176 C C . ALA B 1 187 ? -2.824 17.562 1.762 1 94.69 187 ALA B C 1
ATOM 4178 O O . ALA B 1 187 ? -4.039 17.781 1.748 1 94.69 187 ALA B O 1
ATOM 4179 N N . GLY B 1 188 ? -2.264 16.609 2.494 1 95.88 188 GLY B N 1
ATOM 4180 C CA . GLY B 1 188 ? -3.096 15.773 3.348 1 95.88 188 GLY B CA 1
ATOM 4181 C C . GLY B 1 188 ? -3.771 16.547 4.461 1 95.88 188 GLY B C 1
ATOM 4182 O O . GLY B 1 188 ? -4.848 16.172 4.926 1 95.88 188 GLY B O 1
ATOM 4183 N N . GLY B 1 189 ? -3.131 17.656 4.891 1 97.38 189 GLY B N 1
ATOM 4184 C CA . GLY B 1 189 ? -3.719 18.484 5.922 1 97.38 189 GLY B CA 1
ATOM 4185 C C . GLY B 1 189 ? -5.031 19.125 5.5 1 97.38 189 GLY B C 1
ATOM 4186 O O . GLY B 1 189 ? -6.023 19.062 6.23 1 97.38 189 GLY B O 1
ATOM 4187 N N . LEU B 1 190 ? -4.996 19.719 4.312 1 97.88 190 LEU B N 1
ATOM 4188 C CA . LEU B 1 190 ? -6.211 20.312 3.762 1 97.88 190 LEU B CA 1
ATOM 4189 C C . LEU B 1 190 ? -7.324 19.281 3.656 1 97.88 190 LEU B C 1
ATOM 4191 O O . LEU B 1 190 ? -8.469 19.547 4.023 1 97.88 190 LEU B O 1
ATOM 4195 N N . ARG B 1 191 ? -6.992 18.109 3.205 1 97.44 191 ARG B N 1
ATOM 4196 C CA . ARG B 1 191 ? -7.98 17.062 3.002 1 97.44 191 ARG B CA 1
ATOM 4197 C C . ARG B 1 191 ? -8.555 16.578 4.332 1 97.44 191 ARG B C 1
ATOM 4199 O O . ARG B 1 191 ? -9.758 16.312 4.434 1 97.44 191 ARG B O 1
ATOM 4206 N N . ALA B 1 192 ? -7.723 16.484 5.316 1 98.56 192 ALA B N 1
ATOM 4207 C CA . ALA B 1 192 ? -8.203 16.094 6.637 1 98.56 192 ALA B CA 1
ATOM 4208 C C . ALA B 1 192 ? -9.117 17.156 7.227 1 98.56 192 ALA B C 1
ATOM 4210 O O . ALA B 1 192 ? -10.148 16.844 7.832 1 98.56 192 ALA B O 1
ATOM 4211 N N . MET B 1 193 ? -8.734 18.438 7.07 1 98.81 193 MET B N 1
ATOM 4212 C CA . MET B 1 193 ? -9.602 19.516 7.535 1 98.81 193 MET B CA 1
ATOM 4213 C C . MET B 1 193 ? -10.945 19.484 6.828 1 98.81 193 MET B C 1
ATOM 4215 O O . MET B 1 193 ? -11.992 19.609 7.469 1 98.81 193 MET B O 1
ATOM 4219 N N . MET B 1 194 ? -10.883 19.266 5.527 1 98.75 194 MET B N 1
ATOM 4220 C CA . MET B 1 194 ? -12.125 19.156 4.762 1 98.75 194 MET B CA 1
ATOM 4221 C C . MET B 1 194 ? -12.961 17.984 5.234 1 98.75 194 MET B C 1
ATOM 4223 O O . MET B 1 194 ? -14.188 18.078 5.324 1 98.75 194 MET B O 1
ATOM 4227 N N . ALA B 1 195 ? -12.328 16.844 5.488 1 98.81 195 ALA B N 1
ATOM 4228 C CA . ALA B 1 195 ? -13.047 15.688 6.004 1 98.81 195 ALA B CA 1
ATOM 4229 C C . ALA B 1 195 ? -13.766 16.016 7.312 1 98.81 195 ALA B C 1
ATOM 4231 O O . ALA B 1 195 ? -14.914 15.625 7.52 1 98.81 195 ALA B O 1
ATOM 4232 N N . ALA B 1 196 ? -13.117 16.75 8.18 1 98.88 196 ALA B N 1
ATOM 4233 C CA . ALA B 1 196 ? -13.688 17.125 9.469 1 98.88 196 ALA B CA 1
ATOM 4234 C C . ALA B 1 196 ? -14.922 18 9.289 1 98.88 196 ALA B C 1
ATOM 4236 O O . ALA B 1 196 ? -15.867 17.938 10.086 1 98.88 196 ALA B O 1
ATOM 4237 N N . THR B 1 197 ? -14.883 18.828 8.234 1 98.81 197 THR B N 1
ATOM 4238 C CA . THR B 1 197 ? -16.031 19.688 7.98 1 98.81 197 THR B CA 1
ATOM 4239 C C . THR B 1 197 ? -17.234 18.875 7.492 1 98.81 197 THR B C 1
ATOM 4241 O O . THR B 1 197 ? -18.359 19.359 7.484 1 98.81 197 THR B O 1
ATOM 4244 N N . LYS B 1 198 ? -16.984 17.688 7.094 1 98.69 198 LYS B N 1
ATOM 4245 C CA . LYS B 1 198 ? -18.016 16.875 6.449 1 98.69 198 LYS B CA 1
ATOM 4246 C C . LYS B 1 198 ? -18.5 15.766 7.375 1 98.69 198 LYS B C 1
ATOM 4248 O O . LYS B 1 198 ? -19.625 15.273 7.23 1 98.69 198 LYS B O 1
ATOM 4253 N N . ALA B 1 199 ? -17.594 15.328 8.258 1 98.44 199 ALA B N 1
ATOM 4254 C CA . ALA B 1 199 ? -17.922 14.219 9.148 1 98.44 199 ALA B CA 1
ATOM 4255 C C . ALA B 1 199 ? -19.109 14.555 10.039 1 98.44 199 ALA B C 1
ATOM 4257 O O . ALA B 1 199 ? -19.312 15.719 10.398 1 98.44 199 ALA B O 1
ATOM 4258 N N . ASN B 1 200 ? -19.859 13.5 10.406 1 97.62 200 ASN B N 1
ATOM 4259 C CA . ASN B 1 200 ? -21.047 13.711 11.227 1 97.62 200 ASN B CA 1
ATOM 4260 C C . ASN B 1 200 ? -20.828 13.219 12.656 1 97.62 200 ASN B C 1
ATOM 4262 O O . ASN B 1 200 ? -21.578 13.594 13.562 1 97.62 200 ASN B O 1
ATOM 4266 N N . SER B 1 201 ? -19.859 12.422 12.836 1 95.75 201 SER B N 1
ATOM 4267 C CA . SER B 1 201 ? -19.547 11.93 14.172 1 95.75 201 SER B CA 1
ATOM 4268 C C . SER B 1 201 ? -18.5 12.812 14.852 1 95.75 201 SER B C 1
ATOM 4270 O O . SER B 1 201 ? -18.016 13.773 14.258 1 95.75 201 SER B O 1
ATOM 4272 N N . THR B 1 202 ? -18.266 12.5 16.125 1 96.38 202 THR B N 1
ATOM 4273 C CA . THR B 1 202 ? -17.219 13.188 16.891 1 96.38 202 THR B CA 1
ATOM 4274 C C . THR B 1 202 ? -15.977 12.32 17 1 96.38 202 THR B C 1
ATOM 4276 O O . THR B 1 202 ? -15.219 12.445 17.969 1 96.38 202 THR B O 1
ATOM 4279 N N . ASN B 1 203 ? -15.844 11.422 16.016 1 98.5 203 ASN B N 1
ATOM 4280 C CA . ASN B 1 203 ? -14.758 10.453 16.109 1 98.5 203 ASN B CA 1
ATOM 4281 C C . ASN B 1 203 ? -13.398 11.117 15.883 1 98.5 203 ASN B C 1
ATOM 4283 O O . ASN B 1 203 ? -12.383 10.641 16.375 1 98.5 203 ASN B O 1
ATOM 4287 N N . ILE B 1 204 ? -13.414 12.211 15.117 1 98.81 204 ILE B N 1
ATOM 4288 C CA . ILE B 1 204 ? -12.156 12.922 14.875 1 98.81 204 ILE B CA 1
ATOM 4289 C C . ILE B 1 204 ? -11.805 13.773 16.094 1 98.81 204 ILE B C 1
ATOM 4291 O O . ILE B 1 204 ? -12.531 14.711 16.438 1 98.81 204 ILE B O 1
ATOM 4295 N N . LYS B 1 205 ? -10.656 13.461 16.688 1 98.88 205 LYS B N 1
ATOM 4296 C CA . LYS B 1 205 ? -10.297 14.133 17.938 1 98.88 205 LYS B CA 1
ATOM 4297 C C . LYS B 1 205 ? -9.156 15.117 17.719 1 98.88 205 LYS B C 1
ATOM 4299 O O . LYS B 1 205 ? -8.977 16.062 18.5 1 98.88 205 LYS B O 1
ATOM 4304 N N . ALA B 1 206 ? -8.367 14.891 16.688 1 98.94 206 ALA B N 1
ATOM 4305 C CA . ALA B 1 206 ? -7.266 15.82 16.438 1 98.94 206 ALA B CA 1
ATOM 4306 C C . ALA B 1 206 ? -6.805 15.742 14.992 1 98.94 206 ALA B C 1
ATOM 4308 O O . ALA B 1 206 ? -7.023 14.727 14.312 1 98.94 206 ALA B O 1
ATOM 4309 N N . ILE B 1 207 ? -6.211 16.781 14.547 1 98.88 207 ILE B N 1
ATOM 4310 C CA . ILE B 1 207 ? -5.484 16.859 13.281 1 98.88 207 ILE B CA 1
ATOM 4311 C C . ILE B 1 207 ? -4.098 17.453 13.523 1 98.88 207 ILE B C 1
ATOM 4313 O O . ILE B 1 207 ? -3.977 18.594 14.008 1 98.88 207 ILE B O 1
ATOM 4317 N N . VAL B 1 208 ? -3.107 16.703 13.289 1 98.88 208 VAL B N 1
ATOM 4318 C CA . VAL B 1 208 ? -1.728 17.188 13.305 1 98.88 208 VAL B CA 1
ATOM 4319 C C . VAL B 1 208 ? -1.165 17.188 11.883 1 98.88 208 VAL B C 1
ATOM 4321 O O . VAL B 1 208 ?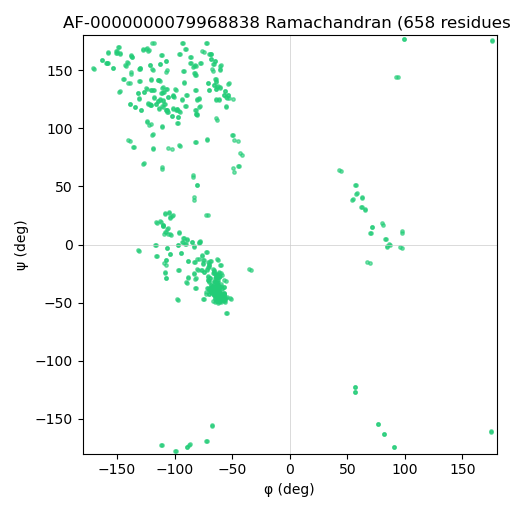 -1.057 16.125 11.258 1 98.88 208 VAL B O 1
ATOM 4324 N N . THR B 1 209 ? -0.794 18.297 11.406 1 98.25 209 THR B N 1
ATOM 4325 C CA . THR B 1 209 ? -0.374 18.406 10.016 1 98.25 209 THR B CA 1
ATOM 4326 C C . THR B 1 209 ? 1.042 18.969 9.922 1 98.25 209 THR B C 1
ATOM 4328 O O . THR B 1 209 ? 1.316 20.062 10.406 1 98.25 209 THR B O 1
ATOM 4331 N N . TYR B 1 210 ? 1.875 18.203 9.328 1 98.25 210 TYR B N 1
ATOM 4332 C CA . TYR B 1 210 ? 3.238 18.641 9.047 1 98.25 210 TYR B CA 1
ATOM 4333 C C . TYR B 1 210 ? 3.324 19.312 7.676 1 98.25 210 TYR B C 1
ATOM 4335 O O . TYR B 1 210 ? 2.971 18.703 6.66 1 98.25 210 TYR B O 1
ATOM 4343 N N . GLU B 1 211 ? 3.719 20.562 7.672 1 97.69 211 GLU B N 1
ATOM 4344 C CA . GLU B 1 211 ? 3.979 21.312 6.441 1 97.69 211 GLU B CA 1
ATOM 4345 C C . GLU B 1 211 ? 2.75 21.328 5.535 1 97.69 211 GLU B C 1
ATOM 4347 O O . GLU B 1 211 ? 2.84 20.984 4.355 1 97.69 211 GLU B O 1
ATOM 4352 N N . SER B 1 212 ? 1.691 21.688 6.066 1 96.38 212 SER B N 1
ATOM 4353 C CA . SER B 1 212 ? 0.422 21.688 5.344 1 96.38 212 SER B CA 1
ATOM 4354 C C . SER B 1 212 ? 0.435 22.703 4.203 1 96.38 212 SER B C 1
ATOM 4356 O O . SER B 1 212 ? 0.936 23.812 4.359 1 96.38 212 SER B O 1
ATOM 4358 N N . VAL B 1 213 ? -0.102 22.219 3.102 1 94.31 213 VAL B N 1
ATOM 4359 C CA . VAL B 1 213 ? -0.398 23.109 1.981 1 94.31 213 VAL B CA 1
ATOM 4360 C C . VAL B 1 213 ? -1.904 23.141 1.733 1 94.31 213 VAL B C 1
ATOM 4362 O O . VAL B 1 213 ? -2.529 22.109 1.518 1 94.31 213 VAL B O 1
ATOM 4365 N N . GLY B 1 214 ? -2.432 24.375 1.834 1 95.75 214 GLY B N 1
ATOM 4366 C CA . GLY B 1 214 ? -3.871 24.531 1.707 1 95.75 214 GLY B CA 1
ATOM 4367 C C . GLY B 1 214 ? -4.594 24.484 3.041 1 95.75 214 GLY B C 1
ATOM 4368 O O . GLY B 1 214 ? -4.211 23.734 3.939 1 95.75 214 GLY B O 1
ATOM 4369 N N . TYR B 1 215 ? -5.688 25.328 3.115 1 98.31 215 TYR B N 1
ATOM 4370 C CA . TYR B 1 215 ? -6.422 25.484 4.363 1 98.31 215 TYR B CA 1
ATOM 4371 C C . TYR B 1 215 ? -7.902 25.734 4.098 1 98.31 215 TYR B C 1
ATOM 4373 O O . TYR B 1 215 ? -8.297 26.031 2.965 1 98.31 215 TYR B O 1
ATOM 4381 N N . VAL B 1 216 ? -8.672 25.578 5.113 1 98.69 216 VAL B N 1
ATOM 4382 C CA . VAL B 1 216 ? -10.125 25.734 5.059 1 98.69 216 VAL B CA 1
ATOM 4383 C C . VAL B 1 216 ? -10.531 27 5.828 1 98.69 216 VAL B C 1
ATOM 4385 O O . VAL B 1 216 ? -10.078 27.219 6.953 1 98.69 216 VAL B O 1
ATOM 4388 N N . PHE B 1 217 ? -11.344 27.828 5.238 1 98.81 217 PHE B N 1
ATOM 4389 C CA . PHE B 1 217 ? -11.82 29.062 5.855 1 98.81 217 PHE B CA 1
ATOM 4390 C C . PHE B 1 217 ? -13.336 29.172 5.758 1 98.81 217 PHE B C 1
ATOM 4392 O O . PHE B 1 217 ? -13.945 28.625 4.844 1 98.81 217 PHE B O 1
ATOM 4399 N N . PRO B 1 218 ? -13.914 29.844 6.707 1 98.75 218 PRO B N 1
ATOM 4400 C CA . PRO B 1 218 ? -15.359 30.062 6.625 1 98.75 218 PRO B CA 1
ATOM 4401 C C . PRO B 1 218 ? -15.742 31.156 5.637 1 98.75 218 PRO B C 1
ATOM 4403 O O . PRO B 1 218 ? -14.93 32.031 5.348 1 98.75 218 PRO B O 1
ATOM 4406 N N . ASP B 1 219 ? -16.906 31.094 5.164 1 98.38 219 ASP B N 1
ATOM 4407 C CA . ASP B 1 219 ? -17.344 31.984 4.094 1 98.38 219 ASP B CA 1
ATOM 4408 C C . ASP B 1 219 ? -17.547 33.406 4.609 1 98.38 219 ASP B C 1
ATOM 4410 O O . ASP B 1 219 ? -17.766 34.344 3.826 1 98.38 219 ASP B O 1
ATOM 4414 N N . ASN B 1 220 ? -17.453 33.656 5.871 1 98.12 220 ASN B N 1
ATOM 4415 C CA . ASN B 1 220 ? -17.625 35 6.422 1 98.12 220 ASN B CA 1
ATOM 4416 C C . ASN B 1 220 ? -16.266 35.625 6.785 1 98.12 220 ASN B C 1
ATOM 4418 O O . ASN B 1 220 ? -16.219 36.625 7.488 1 98.12 220 ASN B O 1
ATOM 4422 N N . ALA B 1 221 ? -15.18 35.031 6.434 1 97.31 221 ALA B N 1
ATOM 4423 C CA . ALA B 1 221 ? -13.852 35.531 6.785 1 97.31 221 ALA B CA 1
ATOM 4424 C C . ALA B 1 221 ? -13.266 36.344 5.652 1 97.31 221 ALA B C 1
ATOM 4426 O O . ALA B 1 221 ? -12.102 36.75 5.711 1 97.31 221 ALA B O 1
ATOM 4427 N N . ASN B 1 222 ? -13.922 36.719 4.637 1 95.88 222 ASN B N 1
ATOM 4428 C CA . ASN B 1 222 ? -13.461 37.5 3.508 1 95.88 222 ASN B CA 1
ATOM 4429 C C . ASN B 1 222 ? -12.227 36.906 2.85 1 95.88 222 ASN B C 1
ATOM 4431 O O . ASN B 1 222 ? -11.227 37.594 2.646 1 95.88 222 ASN B O 1
ATOM 4435 N N . ILE B 1 223 ? -12.148 35.656 2.748 1 96.69 223 ILE B N 1
ATOM 4436 C CA . ILE B 1 223 ? -11.109 34.906 2.043 1 96.69 223 ILE B CA 1
ATOM 4437 C C . ILE B 1 223 ? -11.633 34.469 0.678 1 96.69 223 ILE B C 1
ATOM 4439 O O . ILE B 1 223 ? -12.734 33.938 0.571 1 96.69 223 ILE B O 1
ATOM 4443 N N . THR B 1 224 ? -10.891 34.781 -0.352 1 95.88 224 THR B N 1
ATOM 4444 C CA . THR B 1 224 ? -11.234 34.312 -1.69 1 95.88 224 THR B CA 1
ATOM 4445 C C . THR B 1 224 ? -10.781 32.875 -1.891 1 95.88 224 THR B C 1
ATOM 4447 O O . THR B 1 224 ? -9.617 32.531 -1.688 1 95.88 224 THR B O 1
ATOM 4450 N N . ALA B 1 225 ? -11.695 32.031 -2.271 1 96.38 225 ALA B N 1
ATOM 4451 C CA . ALA B 1 225 ? -11.398 30.625 -2.5 1 96.38 225 ALA B CA 1
ATOM 4452 C C . ALA B 1 225 ? -10.414 30.438 -3.656 1 96.38 225 ALA B C 1
ATOM 4454 O O . ALA B 1 225 ? -10.477 31.172 -4.648 1 96.38 225 ALA B O 1
ATOM 4455 N N . GLY B 1 226 ? -9.516 29.5 -3.457 1 95.19 226 GLY B N 1
ATOM 4456 C CA . GLY B 1 226 ? -8.664 29.125 -4.57 1 95.19 226 GLY B CA 1
ATOM 4457 C C . GLY B 1 226 ? -9.375 28.25 -5.598 1 95.19 226 GLY B C 1
ATOM 4458 O O . GLY B 1 226 ? -10.453 27.719 -5.324 1 95.19 226 GLY B O 1
ATOM 4459 N N . SER B 1 227 ? -8.766 28.094 -6.77 1 92.56 227 SER B N 1
ATOM 4460 C CA . SER B 1 227 ? -9.383 27.328 -7.836 1 92.56 227 SER B CA 1
ATOM 4461 C C . SER B 1 227 ? -8.734 25.953 -7.965 1 92.56 227 SER B C 1
ATOM 4463 O O . SER B 1 227 ? -9.266 25.062 -8.633 1 92.56 227 SER B O 1
ATOM 4465 N N . GLY B 1 228 ? -7.656 25.719 -7.25 1 93.56 228 GLY B N 1
ATOM 4466 C CA . GLY B 1 228 ? -6.914 24.484 -7.422 1 93.56 228 GLY B CA 1
ATOM 4467 C C . GLY B 1 228 ? -6.988 23.562 -6.215 1 93.56 228 GLY B C 1
ATOM 4468 O O . GLY B 1 228 ? -7.805 23.781 -5.316 1 93.56 228 GLY B O 1
ATOM 4469 N N . GLY B 1 229 ? -6.242 22.531 -6.242 1 94.25 229 GLY B N 1
ATOM 4470 C CA . GLY B 1 229 ? -6.277 21.484 -5.242 1 94.25 229 GLY B CA 1
ATOM 4471 C C . GLY B 1 229 ? -5.547 21.844 -3.963 1 94.25 229 GLY B C 1
ATOM 4472 O O . GLY B 1 229 ? -5.598 21.109 -2.979 1 94.25 229 GLY B O 1
ATOM 4473 N N . PHE B 1 230 ? -5.008 23.062 -3.861 1 94.62 230 PHE B N 1
ATOM 4474 C CA . PHE B 1 230 ? -4.242 23.469 -2.686 1 94.62 230 PHE B CA 1
ATOM 4475 C C . PHE B 1 230 ? -4.926 24.625 -1.968 1 94.62 230 PHE B C 1
ATOM 4477 O O . PHE B 1 230 ? -4.426 25.109 -0.954 1 94.62 230 PHE B O 1
ATOM 4484 N N . GLY B 1 231 ? -6.051 25.078 -2.494 1 91.81 231 GLY B N 1
ATOM 4485 C CA . GLY B 1 231 ? -6.895 26.047 -1.814 1 91.81 231 GLY B CA 1
ATOM 4486 C C . GLY B 1 231 ? -6.414 27.469 -1.982 1 91.81 231 GLY B C 1
ATOM 4487 O O . GLY B 1 231 ? -5.73 27.797 -2.957 1 91.81 231 GLY B O 1
ATOM 4488 N N . PRO B 1 232 ? -6.934 28.266 -1.107 1 96.56 232 PRO B N 1
ATOM 4489 C CA . PRO B 1 232 ? -7.77 28 0.062 1 96.56 232 PRO B CA 1
ATOM 4490 C C . PRO B 1 232 ? -9.148 27.469 -0.314 1 96.56 232 PRO B C 1
ATOM 4492 O O . PRO B 1 232 ? -9.648 27.734 -1.407 1 96.56 232 PRO B O 1
ATOM 4495 N N . PHE B 1 233 ? -9.68 26.656 0.584 1 98.31 233 PHE B N 1
ATOM 4496 C CA . PHE B 1 233 ? -11.07 26.219 0.481 1 98.31 233 PHE B CA 1
ATOM 4497 C C . PHE B 1 233 ? -11.969 27.047 1.398 1 98.31 233 PHE B C 1
ATOM 4499 O O . PHE B 1 233 ? -11.602 27.328 2.541 1 98.31 233 PHE B O 1
ATOM 4506 N N . VAL B 1 234 ? -13.078 27.5 0.878 1 98.69 234 VAL B N 1
ATOM 4507 C CA . VAL B 1 234 ? -14.055 28.25 1.651 1 98.69 234 VAL B CA 1
ATOM 4508 C C . VAL B 1 234 ? -15.336 27.438 1.812 1 98.69 234 VAL B C 1
ATOM 4510 O O . VAL B 1 234 ? -15.906 26.953 0.828 1 98.69 234 VAL B O 1
ATOM 4513 N N . VAL B 1 235 ? -15.703 27.281 3.047 1 98.69 235 VAL B N 1
ATOM 4514 C CA . VAL B 1 235 ? -16.906 26.5 3.359 1 98.69 235 VAL B CA 1
ATOM 4515 C C . VAL B 1 235 ? -17.875 27.359 4.168 1 98.69 235 VAL B C 1
ATOM 4517 O O . VAL B 1 235 ? -17.516 28.438 4.648 1 98.69 235 VAL B O 1
ATOM 4520 N N . SER B 1 236 ? -19.156 26.891 4.305 1 98.69 236 SER B N 1
ATOM 4521 C CA . SER B 1 236 ? -20.094 27.609 5.148 1 98.69 236 SER B CA 1
ATOM 4522 C C . SER B 1 236 ? -19.609 27.688 6.59 1 98.69 236 SER B C 1
ATOM 4524 O O . SER B 1 236 ? -18.859 26.812 7.043 1 98.69 236 SER B O 1
ATOM 4526 N N . LEU B 1 237 ? -20.031 28.656 7.277 1 98.62 237 LEU B N 1
ATOM 4527 C CA . LEU B 1 237 ? -19.672 28.797 8.688 1 98.62 237 LEU B CA 1
ATOM 4528 C C . LEU B 1 237 ? -20.078 27.562 9.477 1 98.62 237 LEU B C 1
ATOM 4530 O O . LEU B 1 237 ? -19.359 27.141 10.375 1 98.62 237 LEU B O 1
ATOM 4534 N N . GLU B 1 238 ? -21.188 26.984 9.148 1 98.5 238 GLU B N 1
ATOM 4535 C CA . GLU B 1 238 ? -21.672 25.781 9.828 1 98.5 238 GLU B CA 1
ATOM 4536 C C . GLU B 1 238 ? -20.688 24.625 9.68 1 98.5 238 GLU B C 1
ATOM 4538 O O . GLU B 1 238 ? -20.375 23.953 10.656 1 98.5 238 GLU B O 1
ATOM 4543 N N . ARG B 1 239 ? -20.188 24.438 8.516 1 98.62 239 ARG B N 1
ATOM 4544 C CA . ARG B 1 239 ? -19.203 23.391 8.258 1 98.62 239 ARG B CA 1
ATOM 4545 C C . ARG B 1 239 ? -17.875 23.703 8.938 1 98.62 239 ARG B C 1
ATOM 4547 O O . ARG B 1 239 ? -17.219 22.812 9.477 1 98.62 239 ARG B O 1
ATOM 4554 N N . PHE B 1 240 ? -17.562 24.984 8.922 1 98.81 240 PHE B N 1
ATOM 4555 C CA . PHE B 1 240 ? -16.312 25.375 9.562 1 98.81 240 PHE B CA 1
ATOM 4556 C C . PHE B 1 240 ? -16.375 25.141 11.07 1 98.81 240 PHE B C 1
ATOM 4558 O O . PHE B 1 240 ? -15.383 24.766 11.688 1 98.81 240 PHE B O 1
ATOM 4565 N N . LYS B 1 241 ? -17.5 25.359 11.625 1 98.62 241 LYS B N 1
ATOM 4566 C CA . LYS B 1 241 ? -17.656 25.141 13.062 1 98.62 241 LYS B CA 1
ATOM 4567 C C . LYS B 1 241 ? -17.484 23.656 13.406 1 98.62 241 LYS B C 1
ATOM 4569 O O . LYS B 1 241 ? -17.031 23.328 14.508 1 98.62 241 LYS B O 1
ATOM 4574 N N . LYS B 1 242 ? -17.812 22.719 12.461 1 98.62 242 LYS B N 1
ATOM 4575 C CA . LYS B 1 242 ? -17.484 21.312 12.672 1 98.62 242 LYS B CA 1
ATOM 4576 C C . LYS B 1 242 ? -15.977 21.125 12.805 1 98.62 242 LYS B C 1
ATOM 4578 O O . LYS B 1 242 ? -15.516 20.359 13.664 1 98.62 242 LYS B O 1
ATOM 4583 N N . LEU B 1 243 ? -15.258 21.797 11.961 1 98.81 243 LEU B N 1
ATOM 4584 C CA . LEU B 1 243 ? -13.797 21.75 12.047 1 98.81 243 LEU B CA 1
ATOM 4585 C C . LEU B 1 243 ? -13.32 22.344 13.375 1 98.81 243 LEU B C 1
ATOM 4587 O O . LEU B 1 243 ? -12.445 21.766 14.031 1 98.81 243 LEU B O 1
ATOM 4591 N N . ALA B 1 244 ? -13.914 23.422 13.781 1 98.69 244 ALA B N 1
ATOM 4592 C CA . ALA B 1 244 ? -13.516 24.109 15.008 1 98.69 244 ALA B CA 1
ATOM 4593 C C . ALA B 1 244 ? -13.812 23.234 16.234 1 98.69 244 ALA B C 1
ATOM 4595 O O . ALA B 1 244 ? -13.188 23.391 17.281 1 98.69 244 ALA B O 1
ATOM 4596 N N . ARG B 1 245 ? -14.711 22.312 16.047 1 98.25 245 ARG B N 1
ATOM 4597 C CA . ARG B 1 245 ? -15.102 21.453 17.172 1 98.25 245 ARG B CA 1
ATOM 4598 C C . ARG B 1 245 ? -14.117 20.312 17.359 1 98.25 245 ARG B C 1
ATOM 4600 O O . ARG B 1 245 ? -14.148 19.625 18.375 1 98.25 245 ARG B O 1
ATOM 4607 N N . VAL B 1 246 ? -13.266 20.047 16.375 1 98.75 246 VAL B N 1
ATOM 4608 C CA . VAL B 1 246 ? -12.211 19.062 16.609 1 98.75 246 VAL B CA 1
ATOM 4609 C C . VAL B 1 246 ? -11.398 19.469 17.844 1 98.75 246 VAL B C 1
ATOM 4611 O O . VAL B 1 246 ? -10.883 20.594 17.922 1 98.75 246 VAL B O 1
ATOM 4614 N N . PRO B 1 247 ? -11.227 18.625 18.797 1 98.56 247 PRO B N 1
ATOM 4615 C CA . PRO B 1 247 ? -10.703 18.984 20.125 1 98.56 247 PRO B CA 1
ATOM 4616 C C . PRO B 1 247 ? -9.305 19.594 20.047 1 98.56 247 PRO B C 1
ATOM 4618 O O . PRO B 1 247 ? -8.969 20.484 20.828 1 98.56 247 PRO B O 1
ATOM 4621 N N . ALA B 1 248 ? -8.5 19.109 19.125 1 98.81 248 ALA B N 1
ATOM 4622 C CA . ALA B 1 248 ? -7.148 19.641 19.031 1 98.81 248 ALA B CA 1
ATOM 4623 C C . ALA B 1 248 ? -6.641 19.641 17.594 1 98.81 248 ALA B C 1
ATOM 4625 O O . ALA B 1 248 ? -6.77 18.625 16.891 1 98.81 248 ALA B O 1
ATOM 4626 N N . ILE B 1 249 ? -6.086 20.766 17.156 1 98.88 249 ILE B N 1
ATOM 4627 C CA . ILE B 1 249 ? -5.477 20.875 15.828 1 98.88 249 ILE B CA 1
ATOM 4628 C C . ILE B 1 249 ? -4.098 21.516 15.945 1 98.88 249 ILE B C 1
ATOM 4630 O O . ILE B 1 249 ? -3.936 22.531 16.641 1 98.88 249 ILE B O 1
ATOM 4634 N N . GLN B 1 250 ? -3.082 20.938 15.352 1 98.94 250 GLN B N 1
ATOM 4635 C CA . GLN B 1 250 ? -1.738 21.516 15.367 1 98.94 250 GLN B CA 1
ATOM 4636 C C . GLN B 1 250 ? -1.137 21.547 13.969 1 98.94 250 GLN B C 1
ATOM 4638 O O . GLN B 1 250 ? -1.121 20.531 13.266 1 98.94 250 GLN B O 1
ATOM 4643 N N . PHE B 1 251 ? -0.703 22.703 13.562 1 98.81 251 PHE B N 1
ATOM 4644 C CA . PHE B 1 251 ? 0.056 22.891 12.328 1 98.81 251 PHE B CA 1
ATOM 4645 C C . PHE B 1 251 ? 1.551 22.953 12.617 1 98.81 251 PHE B C 1
ATOM 4647 O O . PHE B 1 251 ? 2.021 23.891 13.281 1 98.81 251 PHE B O 1
ATOM 4654 N N . VAL B 1 252 ? 2.289 21.969 12.086 1 98.81 252 VAL B N 1
ATOM 4655 C CA . VAL B 1 252 ? 3.707 21.844 12.414 1 98.81 252 VAL B CA 1
ATOM 4656 C C . VAL B 1 252 ? 4.551 22.203 11.188 1 98.81 252 VAL B C 1
ATOM 4658 O O . VAL B 1 252 ? 4.375 21.625 10.117 1 98.81 252 VAL B O 1
ATOM 4661 N N . TRP B 1 253 ? 5.418 23.156 11.367 1 98.69 253 TRP B N 1
ATOM 4662 C CA . TRP B 1 253 ? 6.324 23.547 10.297 1 98.69 253 TRP B CA 1
ATOM 4663 C C . TRP B 1 253 ? 7.758 23.141 10.617 1 98.69 253 TRP B C 1
ATOM 4665 O O . TRP B 1 253 ? 8.203 23.266 11.766 1 98.69 253 TRP B O 1
ATOM 4675 N N . GLY B 1 254 ? 8.406 22.578 9.586 1 97.88 254 GLY B N 1
ATOM 4676 C CA . GLY B 1 254 ? 9.82 22.297 9.719 1 97.88 254 GLY B CA 1
ATOM 4677 C C . GLY B 1 254 ? 10.68 23.547 9.797 1 97.88 254 GLY B C 1
ATOM 4678 O O . GLY B 1 254 ? 10.227 24.578 10.305 1 97.88 254 GLY B O 1
ATOM 4679 N N . ASP B 1 255 ? 11.914 23.375 9.406 1 97.81 255 ASP B N 1
ATOM 4680 C CA . ASP B 1 255 ? 12.859 24.484 9.422 1 97.81 255 ASP B CA 1
ATOM 4681 C C . ASP B 1 255 ? 12.961 25.141 8.047 1 97.81 255 ASP B C 1
ATOM 4683 O O . ASP B 1 255 ? 12.422 24.625 7.066 1 97.81 255 ASP B O 1
ATOM 4687 N N . HIS B 1 256 ? 13.562 26.391 8.055 1 97.31 256 HIS B N 1
ATOM 4688 C CA . HIS B 1 256 ? 13.742 27.156 6.82 1 97.31 256 HIS B CA 1
ATOM 4689 C C . HIS B 1 256 ? 12.398 27.5 6.188 1 97.31 256 HIS B C 1
ATOM 4691 O O . HIS B 1 256 ? 12.258 27.453 4.961 1 97.31 256 HIS B O 1
ATOM 4697 N N . A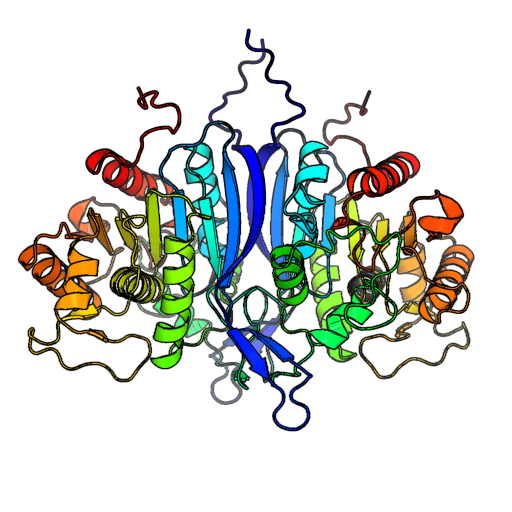RG B 1 257 ? 11.406 27.688 6.965 1 97.06 257 ARG B N 1
ATOM 4698 C CA . ARG B 1 257 ? 10.102 28.234 6.613 1 97.06 257 ARG B CA 1
ATOM 4699 C C . ARG B 1 257 ? 9.898 29.609 7.238 1 97.06 257 ARG B C 1
ATOM 4701 O O . ARG B 1 257 ? 9.547 29.719 8.414 1 97.06 257 ARG B O 1
ATOM 4708 N N . ALA B 1 258 ? 10.062 30.578 6.426 1 95.81 258 ALA B N 1
ATOM 4709 C CA . ALA B 1 258 ? 9.945 31.953 6.93 1 95.81 258 ALA B CA 1
ATOM 4710 C C . ALA B 1 258 ? 8.516 32.25 7.367 1 95.81 258 ALA B C 1
ATOM 4712 O O . ALA B 1 258 ? 7.566 31.625 6.883 1 95.81 258 ALA B O 1
ATOM 4713 N N . GLU B 1 259 ? 8.375 33.188 8.242 1 95.81 259 GLU B N 1
ATOM 4714 C CA . GLU B 1 259 ? 7.059 33.562 8.75 1 95.81 259 GLU B CA 1
ATOM 4715 C C . GLU B 1 259 ? 6.168 34.094 7.633 1 95.81 259 GLU B C 1
ATOM 4717 O O . GLU B 1 259 ? 4.941 34 7.703 1 95.81 259 GLU B O 1
ATOM 4722 N N . ASN B 1 260 ? 6.824 34.625 6.625 1 96 260 ASN B N 1
ATOM 4723 C CA . ASN B 1 260 ? 6.027 35.219 5.551 1 96 260 ASN B CA 1
ATOM 4724 C C . ASN B 1 260 ? 5.762 34.219 4.438 1 96 260 ASN B C 1
ATOM 4726 O O . ASN B 1 260 ? 5.203 34.562 3.396 1 96 260 ASN B O 1
ATOM 4730 N N . TYR B 1 261 ? 6.246 33.031 4.66 1 95.5 261 TYR B N 1
ATOM 4731 C CA . TYR B 1 261 ? 5.844 31.953 3.75 1 95.5 261 TYR B CA 1
ATOM 4732 C C . TYR B 1 261 ? 4.324 31.812 3.715 1 95.5 261 TYR B C 1
ATOM 4734 O O . TYR B 1 261 ? 3.676 31.781 4.762 1 95.5 261 TYR B O 1
ATOM 4742 N N . THR B 1 262 ? 3.744 31.797 2.555 1 95.25 262 THR B N 1
ATOM 4743 C CA . THR B 1 262 ? 2.301 31.875 2.355 1 95.25 262 THR B CA 1
ATOM 4744 C C . THR B 1 262 ? 1.581 30.828 3.207 1 95.25 262 THR B C 1
ATOM 4746 O O . THR B 1 262 ? 0.618 31.156 3.906 1 95.25 262 THR B O 1
ATOM 4749 N N . SER B 1 263 ? 2.068 29.641 3.182 1 96.81 263 SER B N 1
ATOM 4750 C CA . SER B 1 263 ? 1.389 28.562 3.9 1 96.81 263 SER B CA 1
ATOM 4751 C C . SER B 1 263 ? 1.521 28.734 5.41 1 96.81 263 SER B C 1
ATOM 4753 O O . SER B 1 263 ? 0.626 28.359 6.164 1 96.81 263 SER B O 1
ATOM 4755 N N . VAL B 1 264 ? 2.607 29.297 5.883 1 98 264 VAL B N 1
ATOM 4756 C CA . VAL B 1 264 ? 2.75 29.578 7.305 1 98 264 VAL B CA 1
ATOM 4757 C C . VAL B 1 264 ? 1.726 30.641 7.727 1 98 264 VAL B C 1
ATOM 4759 O O . VAL B 1 264 ? 1.03 30.469 8.727 1 98 264 VAL B O 1
ATOM 4762 N N . ARG B 1 265 ? 1.593 31.656 6.906 1 97.5 265 ARG B N 1
ATOM 4763 C CA . ARG B 1 265 ? 0.621 32.719 7.18 1 97.5 265 ARG B CA 1
ATOM 4764 C C . ARG B 1 265 ? -0.798 32.156 7.211 1 97.5 265 ARG B C 1
ATOM 4766 O O . ARG B 1 265 ? -1.585 32.5 8.102 1 97.5 265 ARG B O 1
ATOM 4773 N N . GLU B 1 266 ? -1.085 31.328 6.27 1 97.69 266 GLU B N 1
ATOM 4774 C CA . GLU B 1 266 ? -2.42 30.75 6.195 1 97.69 266 GLU B CA 1
ATOM 4775 C C . GLU B 1 266 ? -2.697 29.844 7.395 1 97.69 266 GLU B C 1
ATOM 4777 O O . GLU B 1 266 ? -3.818 29.812 7.902 1 97.69 266 GLU B O 1
ATOM 4782 N N . SER B 1 267 ? -1.69 29.125 7.805 1 98.5 267 SER B N 1
ATOM 4783 C CA . SER B 1 267 ? -1.874 28.25 8.961 1 98.5 267 SER B CA 1
ATOM 4784 C C . SER B 1 267 ? -2.189 29.062 10.219 1 98.5 267 SER B C 1
ATOM 4786 O O . SER B 1 267 ? -3.027 28.672 11.023 1 98.5 267 SER B O 1
ATOM 4788 N N . ARG B 1 268 ? -1.515 30.172 10.398 1 98.5 268 ARG B N 1
ATOM 4789 C CA . ARG B 1 268 ? -1.771 31.031 11.555 1 98.5 268 ARG B CA 1
ATOM 4790 C C . ARG B 1 268 ? -3.174 31.625 11.492 1 98.5 268 ARG B C 1
ATOM 4792 O O . ARG B 1 268 ? -3.871 31.688 12.508 1 98.5 268 ARG B O 1
ATOM 4799 N N . LEU B 1 269 ? -3.537 32.062 10.297 1 98.44 269 LEU B N 1
ATOM 4800 C CA . LEU B 1 269 ? -4.887 32.594 10.133 1 98.44 269 LEU B CA 1
ATOM 4801 C C . LEU B 1 269 ? -5.934 31.516 10.398 1 98.44 269 LEU B C 1
ATOM 4803 O O . LEU B 1 269 ? -6.945 31.781 11.055 1 98.44 269 LEU B O 1
ATOM 4807 N N . ALA B 1 270 ? -5.734 30.328 9.875 1 98.75 270 ALA B N 1
ATOM 4808 C CA . ALA B 1 270 ? -6.648 29.203 10.117 1 98.75 270 ALA B CA 1
ATOM 4809 C C . ALA B 1 270 ? -6.781 28.922 11.609 1 98.75 270 ALA B C 1
ATOM 4811 O O . ALA B 1 270 ? -7.887 28.734 12.109 1 98.75 270 ALA B O 1
ATOM 4812 N N . ALA B 1 271 ? -5.625 28.875 12.289 1 98.88 271 ALA B N 1
ATOM 4813 C CA . ALA B 1 271 ? -5.645 28.641 13.734 1 98.88 271 ALA B CA 1
ATOM 4814 C C . ALA B 1 271 ? -6.445 29.719 14.453 1 98.88 271 ALA B C 1
ATOM 4816 O O . ALA B 1 271 ? -7.266 29.406 15.328 1 98.88 271 ALA B O 1
ATOM 4817 N N . GLN B 1 272 ? -6.215 30.953 14.086 1 98.75 272 GLN B N 1
ATOM 4818 C CA . GLN B 1 272 ? -6.926 32.062 14.695 1 98.75 272 GLN B CA 1
ATOM 4819 C C . GLN B 1 272 ? -8.438 31.922 14.516 1 98.75 272 GLN B C 1
ATOM 4821 O O . GLN B 1 272 ? -9.195 32.125 15.469 1 98.75 272 GLN B O 1
ATOM 4826 N N . LEU B 1 273 ? -8.852 31.609 13.328 1 98.81 273 LEU B N 1
ATOM 4827 C CA . LEU B 1 273 ? -10.281 31.516 13.023 1 98.81 273 LEU B CA 1
ATOM 4828 C C . LEU B 1 273 ? -10.898 30.297 13.719 1 98.81 273 LEU B C 1
ATOM 4830 O O . LEU B 1 273 ? -12.023 30.375 14.227 1 98.81 273 LEU B O 1
ATOM 4834 N N . ILE B 1 274 ? -10.203 29.125 13.703 1 98.88 274 ILE B N 1
ATOM 4835 C CA . ILE B 1 274 ? -10.68 27.953 14.422 1 98.88 274 ILE B CA 1
ATOM 4836 C C . ILE B 1 274 ? -10.898 28.297 15.891 1 98.88 274 ILE B C 1
ATOM 4838 O O . ILE B 1 274 ? -11.953 27.984 16.453 1 98.88 274 ILE B O 1
ATOM 4842 N N . ASN B 1 275 ? -9.945 28.969 16.484 1 98.88 275 ASN B N 1
ATOM 4843 C CA . ASN B 1 275 ? -10.031 29.344 17.891 1 98.88 275 ASN B CA 1
ATOM 4844 C C . ASN B 1 275 ? -11.133 30.359 18.141 1 98.88 275 ASN B C 1
ATOM 4846 O O . ASN B 1 275 ? -11.781 30.344 19.188 1 98.88 275 ASN B O 1
ATOM 4850 N N . LYS B 1 276 ? -11.32 31.266 17.203 1 98.69 276 LYS B N 1
ATOM 4851 C CA . LYS B 1 276 ? -12.406 32.25 17.312 1 98.69 276 LYS B CA 1
ATOM 4852 C C . LYS B 1 276 ? -13.758 31.547 17.453 1 98.69 276 LYS B C 1
ATOM 4854 O O . LYS B 1 276 ? -14.648 32.062 18.141 1 98.69 276 LYS B O 1
ATOM 4859 N N . TYR B 1 277 ? -13.867 30.406 16.891 1 98.5 277 TYR B N 1
ATOM 4860 C CA . TYR B 1 277 ? -15.141 29.703 16.938 1 98.5 277 TYR B CA 1
ATOM 4861 C C . TYR B 1 277 ? -15.102 28.562 17.938 1 98.5 277 TYR B C 1
ATOM 4863 O O . TYR B 1 277 ? -15.789 27.547 17.766 1 98.5 277 TYR B O 1
ATOM 4871 N N . GLY B 1 278 ? -14.219 28.625 18.938 1 98.12 278 GLY B N 1
ATOM 4872 C CA . GLY B 1 278 ? -14.242 27.75 20.094 1 98.12 278 GLY B CA 1
ATOM 4873 C C . GLY B 1 278 ? -13.305 26.578 20 1 98.12 278 GLY B C 1
ATOM 4874 O O . GLY B 1 278 ? -13.359 25.656 20.812 1 98.12 278 GLY B O 1
ATOM 4875 N N . GLY B 1 279 ? -12.461 26.609 19.016 1 98.5 279 GLY B N 1
ATOM 4876 C CA . GLY B 1 279 ? -11.562 25.484 18.812 1 98.5 279 GLY B CA 1
ATOM 4877 C C . GLY B 1 279 ? -10.258 25.625 19.578 1 98.5 279 GLY B C 1
ATOM 4878 O O . GLY B 1 279 ? -10.148 26.453 20.484 1 98.5 279 GLY B O 1
ATOM 4879 N N . ASN B 1 280 ? -9.383 24.719 19.344 1 98.5 280 ASN B N 1
ATOM 4880 C CA . ASN B 1 280 ? -8.039 24.609 19.906 1 98.5 280 ASN B CA 1
ATOM 4881 C C . ASN B 1 280 ? -7.004 24.266 18.828 1 98.5 280 ASN B C 1
ATOM 4883 O O . ASN B 1 280 ? -6.645 23.109 18.656 1 98.5 280 ASN B O 1
ATOM 4887 N N . ALA B 1 281 ? -6.566 25.328 18.172 1 98.88 281 ALA B N 1
ATOM 4888 C CA . ALA B 1 281 ? -5.582 25.156 17.109 1 98.88 281 ALA B CA 1
ATOM 4889 C C . ALA B 1 281 ? -4.309 25.938 17.422 1 98.88 281 ALA B C 1
ATOM 4891 O O . ALA B 1 281 ? -4.363 27.031 17.969 1 98.88 281 ALA B O 1
ATOM 4892 N N . GLN B 1 282 ? -3.17 25.375 17.094 1 98.69 282 GLN B N 1
ATOM 4893 C CA . GLN B 1 282 ? -1.889 26.031 17.328 1 98.69 282 GLN B CA 1
ATOM 4894 C C . GLN B 1 282 ? -0.922 25.797 16.172 1 98.69 282 GLN B C 1
ATOM 4896 O O . GLN B 1 282 ? -1.09 24.844 15.406 1 98.69 282 GLN B O 1
ATOM 4901 N N . VAL B 1 283 ? 0.009 26.688 16.062 1 98.75 283 VAL B N 1
ATOM 4902 C CA . VAL B 1 283 ? 1.097 26.547 15.094 1 98.75 283 VAL B CA 1
ATOM 4903 C C . VAL B 1 283 ? 2.414 26.312 15.828 1 98.75 283 VAL B C 1
ATOM 4905 O O . VAL B 1 283 ? 2.721 27 16.812 1 98.75 283 VAL B O 1
ATOM 4908 N N . LEU B 1 284 ? 3.121 25.297 15.398 1 98.75 284 LEU B N 1
ATOM 4909 C CA . LEU B 1 284 ? 4.422 24.938 15.961 1 98.75 284 LEU B CA 1
ATOM 4910 C C . LEU B 1 284 ? 5.504 24.969 14.891 1 98.75 284 LEU B C 1
ATOM 4912 O O . LEU B 1 284 ? 5.371 24.312 13.852 1 98.75 284 LEU B O 1
ATOM 4916 N N . LYS B 1 285 ? 6.445 25.75 15.078 1 98.56 285 LYS B N 1
ATOM 4917 C CA . LYS B 1 285 ? 7.625 25.734 14.211 1 98.56 285 LYS B CA 1
ATOM 4918 C C . LYS B 1 285 ? 8.789 25 14.891 1 98.56 285 LYS B C 1
ATOM 4920 O O . LYS B 1 285 ? 9.32 25.469 15.898 1 98.56 285 LYS B O 1
ATOM 4925 N N . LEU B 1 286 ? 9.219 23.906 14.281 1 98.62 286 LEU B N 1
ATOM 4926 C CA . LEU B 1 286 ? 10.156 23 14.93 1 98.62 286 LEU B CA 1
ATOM 4927 C C . LEU B 1 286 ? 11.477 23.719 15.219 1 98.62 286 LEU B C 1
ATOM 4929 O O . LEU B 1 286 ? 12.008 23.625 16.328 1 98.62 286 LEU B O 1
ATOM 4933 N N . GLY B 1 287 ? 12.047 24.391 14.203 1 97.5 287 GLY B N 1
ATOM 4934 C CA . GLY B 1 287 ? 13.312 25.078 14.398 1 97.5 287 GLY B CA 1
ATOM 4935 C C . GLY B 1 287 ? 13.234 26.188 15.422 1 97.5 287 GLY B C 1
ATOM 4936 O O . GLY B 1 287 ? 14.008 26.219 16.391 1 97.5 287 GLY B O 1
ATOM 4937 N N . GLU B 1 288 ? 12.227 27.062 15.344 1 97.25 288 GLU B N 1
ATOM 4938 C CA . GLU B 1 288 ? 12.125 28.297 16.109 1 97.25 288 GLU B CA 1
ATOM 4939 C C . GLU B 1 288 ? 11.602 28.016 17.516 1 97.25 288 GLU B C 1
ATOM 4941 O O . GLU B 1 288 ? 12.078 28.609 18.5 1 97.25 288 GLU B O 1
ATOM 4946 N N . ASP B 1 289 ? 10.672 27.078 17.578 1 97.62 289 ASP B N 1
ATOM 4947 C CA . ASP B 1 289 ? 9.969 26.938 18.844 1 97.62 289 ASP B CA 1
ATOM 4948 C C . ASP B 1 289 ? 10.586 25.828 19.688 1 97.62 289 ASP B C 1
ATOM 4950 O O . ASP B 1 289 ? 10.414 25.812 20.906 1 97.62 289 ASP B O 1
ATOM 4954 N N . THR B 1 290 ? 11.32 24.859 19.078 1 97.88 290 THR B N 1
ATOM 4955 C CA . THR B 1 290 ? 11.773 23.703 19.859 1 97.88 290 THR B CA 1
ATOM 4956 C C . THR B 1 290 ? 13.258 23.453 19.609 1 97.88 290 THR B C 1
ATOM 4958 O O . THR B 1 290 ? 13.836 22.516 20.172 1 97.88 290 THR B O 1
ATOM 4961 N N . ASN B 1 291 ? 13.898 24.156 18.734 1 97.5 291 ASN B N 1
ATOM 4962 C CA . ASN B 1 291 ? 15.312 24.047 18.391 1 97.5 291 ASN B CA 1
ATOM 4963 C C . ASN B 1 291 ? 15.594 22.766 17.609 1 97.5 291 ASN B C 1
ATOM 4965 O O . ASN B 1 291 ? 16.734 22.297 17.562 1 97.5 291 ASN B O 1
ATOM 4969 N N . LEU B 1 292 ? 14.57 22.125 17.094 1 98.12 292 LEU B N 1
ATOM 4970 C CA . LEU B 1 292 ? 14.766 21.047 16.141 1 98.12 292 LEU B CA 1
ATOM 4971 C C . LEU B 1 292 ? 15 21.578 14.734 1 98.12 292 LEU B C 1
ATOM 4973 O O . LEU B 1 292 ? 14.062 21.641 13.93 1 98.12 292 LEU B O 1
ATOM 4977 N N . LYS B 1 293 ? 16.25 21.828 14.477 1 98.06 293 LYS B N 1
ATOM 4978 C CA . LYS B 1 293 ? 16.656 22.516 13.25 1 98.06 293 LYS B CA 1
ATOM 4979 C C . LYS B 1 293 ? 16.828 21.516 12.102 1 98.06 293 LYS B C 1
ATOM 4981 O O . LYS B 1 293 ? 16.953 20.312 12.336 1 98.06 293 LYS B O 1
ATOM 4986 N N . GLY B 1 294 ? 16.703 22 10.906 1 98.56 294 GLY B N 1
ATOM 4987 C CA . GLY B 1 294 ? 17.031 21.234 9.703 1 98.56 294 GLY B CA 1
ATOM 4988 C C . GLY B 1 294 ? 15.906 20.328 9.25 1 98.56 294 GLY B C 1
ATOM 4989 O O . GLY B 1 294 ? 16.047 19.609 8.266 1 98.56 294 GLY B O 1
ATOM 4990 N N . SER B 1 295 ? 14.773 20.438 9.945 1 98.5 295 SER B N 1
ATOM 4991 C CA . SER B 1 295 ? 13.641 19.594 9.57 1 98.5 295 SER B CA 1
ATOM 4992 C C . SER B 1 295 ? 13.141 19.922 8.164 1 98.5 295 SER B C 1
ATOM 4994 O O . SER B 1 295 ? 12.977 21.094 7.824 1 98.5 295 SER B O 1
ATOM 4996 N N . THR B 1 296 ? 12.93 18.906 7.402 1 98.12 296 THR B N 1
ATOM 4997 C CA . THR B 1 296 ? 12.5 19.031 6.016 1 98.12 296 THR B CA 1
ATOM 4998 C C . THR B 1 296 ? 10.977 19.125 5.93 1 98.12 296 THR B C 1
ATOM 5000 O O . THR B 1 296 ? 10.305 19.328 6.941 1 98.12 296 THR B O 1
ATOM 5003 N N . HIS B 1 297 ? 10.445 19.078 4.699 1 97.06 297 HIS B N 1
ATOM 5004 C CA . HIS B 1 297 ? 9.016 18.984 4.434 1 97.06 297 HIS B CA 1
ATOM 5005 C C . HIS B 1 297 ? 8.43 17.703 5.027 1 97.06 297 HIS B C 1
ATOM 5007 O O . HIS B 1 297 ? 7.211 17.609 5.219 1 97.06 297 HIS B O 1
ATOM 5013 N N . ILE B 1 298 ? 9.266 16.719 5.363 1 96.62 298 ILE B N 1
ATOM 5014 C CA . ILE B 1 298 ? 8.875 15.406 5.863 1 96.62 298 ILE B CA 1
ATOM 5015 C C . ILE B 1 298 ? 9.609 15.117 7.176 1 96.62 298 ILE B C 1
ATOM 5017 O O . ILE B 1 298 ? 10.398 14.18 7.258 1 96.62 298 ILE B O 1
ATOM 5021 N N . PRO B 1 299 ? 9.25 15.812 8.203 1 97.5 299 PRO B N 1
ATOM 5022 C CA . PRO B 1 299 ? 10.039 15.695 9.43 1 97.5 299 PRO B CA 1
ATOM 5023 C C . PRO B 1 299 ? 9.961 14.305 10.047 1 97.5 299 PRO B C 1
ATOM 5025 O O . PRO B 1 299 ? 10.852 13.906 10.797 1 97.5 299 PRO B O 1
ATOM 5028 N N . PHE B 1 300 ? 8.93 13.562 9.766 1 96.5 300 PHE B N 1
ATOM 5029 C CA . PHE B 1 300 ? 8.766 12.227 10.312 1 96.5 300 PHE B CA 1
ATOM 5030 C C . PHE B 1 300 ? 9.664 11.227 9.602 1 96.5 300 PHE B C 1
ATOM 5032 O O . PHE B 1 300 ? 9.805 10.086 10.039 1 96.5 300 PHE B O 1
ATOM 5039 N N . ALA B 1 301 ? 10.305 11.578 8.531 1 96.69 301 ALA B N 1
ATOM 5040 C CA . ALA B 1 301 ? 11.289 10.742 7.852 1 96.69 301 ALA B CA 1
ATOM 5041 C C . ALA B 1 301 ? 12.711 11.266 8.086 1 96.69 301 ALA B C 1
ATOM 5043 O O . ALA B 1 301 ? 13.688 10.641 7.668 1 96.69 301 ALA B O 1
ATOM 5044 N N . ASP B 1 302 ? 12.859 12.383 8.789 1 98.38 302 ASP B N 1
ATOM 5045 C CA . ASP B 1 302 ? 14.148 13.031 9.023 1 98.38 302 ASP B CA 1
ATOM 5046 C C . ASP B 1 302 ? 15.016 12.211 9.969 1 98.38 302 ASP B C 1
ATOM 5048 O O . ASP B 1 302 ? 14.523 11.32 10.664 1 98.38 302 ASP B O 1
ATOM 5052 N N . LEU B 1 303 ? 16.312 12.523 9.992 1 98.44 303 LEU B N 1
ATOM 5053 C CA . LEU B 1 303 ? 17.281 11.789 10.812 1 98.44 303 LEU B CA 1
ATOM 5054 C C . LEU B 1 303 ? 16.953 11.969 12.297 1 98.44 303 LEU B C 1
ATOM 5056 O O . LEU B 1 303 ? 17.25 11.086 13.109 1 98.44 303 LEU B O 1
ATOM 5060 N N . ASN B 1 304 ? 16.312 13.055 12.664 1 98.19 304 ASN B N 1
ATOM 5061 C CA . ASN B 1 304 ? 15.961 13.289 14.062 1 98.19 304 ASN B CA 1
ATOM 5062 C C . ASN B 1 304 ? 14.477 13.055 14.32 1 98.19 304 ASN B C 1
ATOM 5064 O O . ASN B 1 304 ? 13.898 13.641 15.242 1 98.19 304 ASN B O 1
ATOM 5068 N N . ASN B 1 305 ? 13.852 12.203 13.555 1 98.38 305 ASN B N 1
ATOM 5069 C CA . ASN B 1 305 ? 12.406 12.016 13.602 1 98.38 305 ASN B CA 1
ATOM 5070 C C . ASN B 1 305 ? 11.945 11.523 14.977 1 98.38 305 ASN B C 1
ATOM 5072 O O . ASN B 1 305 ? 10.805 11.766 15.383 1 98.38 305 ASN B O 1
ATOM 5076 N N . LYS B 1 306 ? 12.797 10.867 15.766 1 98.12 306 LYS B N 1
ATOM 5077 C CA . LYS B 1 306 ? 12.422 10.438 17.109 1 98.12 306 LYS B CA 1
ATOM 5078 C C . LYS B 1 306 ? 12.109 11.641 18 1 98.12 306 LYS B C 1
ATOM 5080 O O . LYS B 1 306 ? 11.18 11.594 18.812 1 98.12 306 LYS B O 1
ATOM 5085 N N . LYS B 1 307 ? 12.922 12.656 17.828 1 98.56 307 LYS B N 1
ATOM 5086 C CA . LYS B 1 307 ? 12.703 13.875 18.609 1 98.56 307 LYS B CA 1
ATOM 5087 C C . LYS B 1 307 ? 11.406 14.57 18.188 1 98.56 307 LYS B C 1
ATOM 5089 O O . LYS B 1 307 ? 10.68 15.102 19.031 1 98.56 307 LYS B O 1
ATOM 5094 N N . VAL B 1 308 ? 11.164 14.602 16.906 1 98.69 308 VAL B N 1
ATOM 5095 C CA . VAL B 1 308 ? 9.93 15.195 16.406 1 98.69 308 VAL B CA 1
ATOM 5096 C C . VAL B 1 308 ? 8.734 14.383 16.891 1 98.69 308 VAL B C 1
ATOM 5098 O O . VAL B 1 308 ? 7.707 14.945 17.266 1 98.69 308 VAL B O 1
ATOM 5101 N N . ALA B 1 309 ? 8.859 13.055 16.891 1 98.56 309 ALA B N 1
ATOM 5102 C CA . ALA B 1 309 ? 7.801 12.164 17.359 1 98.56 309 ALA B CA 1
ATOM 5103 C C . ALA B 1 309 ? 7.48 12.422 18.844 1 98.56 309 ALA B C 1
ATOM 5105 O O . ALA B 1 309 ? 6.328 12.297 19.266 1 98.56 309 ALA B O 1
ATOM 5106 N N . LYS B 1 310 ? 8.5 12.734 19.594 1 98.25 310 LYS B N 1
ATOM 5107 C CA . LYS B 1 310 ? 8.281 13.055 21 1 98.25 310 LYS B CA 1
ATOM 5108 C C . LYS B 1 310 ? 7.336 14.234 21.156 1 98.25 310 LYS B C 1
ATOM 5110 O O . LYS B 1 310 ? 6.523 14.273 22.078 1 98.25 310 LYS B O 1
ATOM 5115 N N . LEU B 1 311 ? 7.457 15.211 20.266 1 98.69 311 LEU B N 1
ATOM 5116 C CA . LEU B 1 311 ? 6.551 16.344 20.312 1 98.69 311 LEU B CA 1
ATOM 5117 C C . LEU B 1 311 ? 5.113 15.914 20.047 1 98.69 311 LEU B C 1
ATOM 5119 O O . LEU B 1 311 ? 4.18 16.453 20.641 1 98.69 311 LEU B O 1
ATOM 5123 N N . LEU B 1 312 ? 4.93 14.969 19.141 1 98.69 312 LEU B N 1
ATOM 5124 C CA . LEU B 1 312 ? 3.596 14.43 18.906 1 98.69 312 LEU B CA 1
ATOM 5125 C C . LEU B 1 312 ? 3.086 13.695 20.141 1 98.69 312 LEU B C 1
ATOM 5127 O O . LEU B 1 312 ? 1.909 13.805 20.5 1 98.69 312 LEU B O 1
ATOM 5131 N N . ASP B 1 313 ? 3.977 12.961 20.859 1 98.38 313 ASP B N 1
ATOM 5132 C CA . ASP B 1 313 ? 3.607 12.312 22.109 1 98.38 313 ASP B CA 1
ATOM 5133 C C . ASP B 1 313 ? 3.078 13.336 23.125 1 98.38 313 ASP B C 1
ATOM 5135 O O . ASP B 1 313 ? 2.057 13.102 23.766 1 98.38 313 ASP B O 1
ATOM 5139 N N . GLU B 1 314 ? 3.787 14.367 23.234 1 98.5 314 GLU B N 1
ATOM 5140 C CA . GLU B 1 314 ? 3.406 15.414 24.172 1 98.5 314 GLU B CA 1
ATOM 5141 C C . GLU B 1 314 ? 2.061 16.031 23.797 1 98.5 314 GLU B C 1
ATOM 5143 O O . GLU B 1 314 ? 1.212 16.266 24.672 1 98.5 314 GLU B O 1
ATOM 5148 N N . PHE B 1 315 ? 1.888 16.297 22.562 1 98.56 315 PHE B N 1
ATOM 5149 C CA . PHE B 1 315 ? 0.619 16.812 22.078 1 98.56 315 PHE B CA 1
ATOM 5150 C C . PHE B 1 315 ? -0.528 15.875 22.422 1 98.56 315 PHE B C 1
ATOM 5152 O O . PHE B 1 315 ? -1.576 16.312 22.906 1 98.56 315 PHE B O 1
ATOM 5159 N N . LEU B 1 316 ? -0.35 14.523 22.125 1 98.75 316 LEU B N 1
ATOM 5160 C CA . LEU B 1 316 ? -1.377 13.531 22.406 1 98.75 316 LEU B CA 1
ATOM 5161 C C . LEU B 1 316 ? -1.666 13.461 23.906 1 98.75 316 LEU B C 1
ATOM 5163 O O . LEU B 1 316 ? -2.826 13.383 24.312 1 98.75 316 LEU B O 1
ATOM 5167 N N . GLU B 1 317 ? -0.642 13.531 24.688 1 98.19 317 GLU B N 1
ATOM 5168 C CA . GLU B 1 317 ? -0.8 13.508 26.125 1 98.19 317 GLU B CA 1
ATOM 5169 C C . GLU B 1 317 ? -1.546 14.742 26.625 1 98.19 317 GLU B C 1
ATOM 5171 O O . GLU B 1 317 ? -2.504 14.625 27.391 1 98.19 317 GLU B O 1
ATOM 5176 N N . ASP B 1 318 ? -1.076 15.914 26.156 1 98.19 318 ASP B N 1
ATOM 5177 C CA . ASP B 1 318 ? -1.658 17.188 26.594 1 98.19 318 ASP B CA 1
ATOM 5178 C C . ASP B 1 318 ? -3.146 17.25 26.25 1 98.19 318 ASP B C 1
ATOM 5180 O O . ASP B 1 318 ? -3.908 17.953 26.922 1 98.19 318 ASP B O 1
ATOM 5184 N N . ASN B 1 319 ? -3.562 16.516 25.266 1 98.12 319 ASN B N 1
ATOM 5185 C CA . ASN B 1 319 ? -4.957 16.547 24.844 1 98.12 319 ASN B CA 1
ATOM 5186 C C . ASN B 1 319 ? -5.695 15.273 25.25 1 98.12 319 ASN B C 1
ATOM 5188 O O . ASN B 1 319 ? -6.766 14.977 24.719 1 98.12 319 ASN B O 1
ATOM 5192 N N . GLU B 1 320 ? -5.062 14.391 26.125 1 97.38 320 GLU B N 1
ATOM 5193 C CA . GLU B 1 320 ? -5.648 13.188 26.719 1 97.38 320 GLU B CA 1
ATOM 5194 C C . GLU B 1 320 ? -6.02 12.172 25.641 1 97.38 320 GLU B C 1
ATOM 5196 O O . GLU B 1 320 ? -7.098 11.578 25.688 1 97.38 320 GLU B O 1
ATOM 5201 N N . LEU B 1 321 ? -5.129 12.102 24.719 1 98.25 321 LEU B N 1
ATOM 5202 C CA . LEU B 1 321 ? -5.352 11.18 23.609 1 98.25 321 LEU B CA 1
ATOM 5203 C C . LEU B 1 321 ? -4.375 10.008 23.672 1 98.25 321 LEU B C 1
ATOM 5205 O O . LEU B 1 321 ? -4.176 9.305 22.672 1 98.25 321 LEU B O 1
ATOM 5209 N N . ASP B 1 322 ? -3.734 9.805 24.844 1 97.62 322 ASP B N 1
ATOM 5210 C CA . ASP B 1 322 ? -2.75 8.734 24.953 1 97.62 322 ASP B CA 1
ATOM 5211 C C . ASP B 1 322 ? -3.244 7.637 25.906 1 97.62 322 ASP B C 1
ATOM 5213 O O . ASP B 1 322 ? -2.457 6.812 26.375 1 97.62 322 ASP B O 1
ATOM 5217 N N . VAL B 1 323 ? -4.52 7.547 26.172 1 95.25 323 VAL B N 1
ATOM 5218 C CA . VAL B 1 323 ? -5.074 6.605 27.125 1 95.25 323 VAL B CA 1
ATOM 5219 C C . VAL B 1 323 ? -5.242 5.234 26.484 1 95.25 323 VAL B C 1
ATOM 5221 O O . VAL B 1 323 ? -5.523 5.141 25.281 1 95.25 323 VAL B O 1
ATOM 5224 N N . TYR B 1 324 ? -5.082 4.227 27.266 1 92.94 324 TYR B N 1
ATOM 5225 C CA . TYR B 1 324 ? -5.258 2.859 26.781 1 92.94 324 TYR B CA 1
ATOM 5226 C C . TYR B 1 324 ? -6.734 2.471 26.766 1 92.94 324 TYR B C 1
ATOM 5228 O O . TYR B 1 324 ? -7.543 3.062 27.484 1 92.94 324 TYR B O 1
ATOM 5236 N N . GLU B 1 325 ? -7.121 1.557 25.953 1 82.94 325 GLU B N 1
ATOM 5237 C CA . GLU B 1 325 ? -8.5 1.096 25.797 1 82.94 325 GLU B CA 1
ATOM 5238 C C . GLU B 1 325 ? -9.031 0.523 27.109 1 82.94 325 GLU B C 1
ATOM 5240 O O . GLU B 1 325 ? -10.195 0.721 27.453 1 82.94 325 GLU B O 1
ATOM 5245 N N . ASN B 1 326 ? -8.305 -0.361 27.781 1 74.25 326 ASN B N 1
ATOM 5246 C CA . ASN B 1 326 ? -8.766 -0.945 29.031 1 74.25 326 ASN B CA 1
ATOM 5247 C C . ASN B 1 326 ? -8.711 0.067 30.172 1 74.25 326 ASN B C 1
ATOM 5249 O O . ASN B 1 326 ? -9.016 -0.267 31.328 1 74.25 326 ASN B O 1
ATOM 5253 N N . GLY B 1 327 ? -8.773 1.296 29.953 1 60.09 327 GLY B N 1
ATOM 5254 C CA . GLY B 1 327 ? -8.812 2.357 30.953 1 60.09 327 GLY B CA 1
ATOM 5255 C C . GLY B 1 327 ? -7.508 2.518 31.703 1 60.09 327 GLY B C 1
ATOM 5256 O O . GLY B 1 327 ? -7.418 3.316 32.625 1 60.09 327 GLY B O 1
ATOM 5257 N N . GLU B 1 328 ? -6.57 1.552 31.672 1 49.12 328 GLU B N 1
ATOM 5258 C CA . GLU B 1 328 ? -5.348 1.652 32.469 1 49.12 328 GLU B CA 1
ATOM 5259 C C . GLU B 1 328 ? -4.5 2.84 32 1 49.12 328 GLU B C 1
ATOM 5261 O O . GLU B 1 328 ? -4.363 3.098 30.812 1 49.12 328 GLU B O 1
ATOM 5266 N N . ASP B 1 329 ? -4.434 3.838 32.75 1 42.75 329 ASP B N 1
ATOM 5267 C CA . ASP B 1 329 ? -3.641 5.043 32.531 1 42.75 329 ASP B CA 1
ATOM 5268 C C . ASP B 1 329 ? -2.18 4.699 32.25 1 42.75 329 ASP B C 1
ATOM 5270 O O . ASP B 1 329 ? -1.662 3.703 32.75 1 42.75 329 ASP B O 1
ATOM 5274 N N . SER B 1 330 ? -1.563 5.207 31.094 1 42.41 330 SER B N 1
ATOM 5275 C CA . SER B 1 330 ? -0.128 5.188 30.844 1 42.41 330 SER B CA 1
ATOM 5276 C C . SER B 1 330 ? 0.662 5.633 32.062 1 42.41 330 SER B C 1
ATOM 5278 O O . SER B 1 330 ? 0.591 6.797 32.469 1 42.41 330 SER B O 1
ATOM 5280 N N . GLU B 1 331 ? 0.751 4.961 33.219 1 34.44 331 GLU B N 1
ATOM 5281 C CA . GLU B 1 331 ? 1.725 5.395 34.219 1 34.44 331 GLU B CA 1
ATOM 5282 C C . GLU B 1 331 ? 3.139 5.391 33.656 1 34.44 331 GLU B C 1
ATOM 5284 O O . GLU B 1 331 ? 3.52 4.469 32.938 1 34.44 331 GLU B O 1
#

InterPro domains:
  IPR029058 Alpha/Beta hydrolase fold [G3DSA:3.40.50.1820] (7-322)
  IPR029058 Alpha/Beta hydrolase fold [SSF53474] (32-318)

Foldseek 3Di:
DPVPVLLVDQAFPDKDKDWFDFDKDADPVHRVDIDTAQIKMKIKTAHPFAAQEAEEEAEQFALVLQAAALVRHGFVQRVVSSLRHIYMYIDGGCKDPRNGHPDDDDDDDPVCLFVLCVVQVQDPGRLHGDPQALHPSVDPVSSVCSSPRGIDGDQFPVRLVSRLNNVLRVQQVCPRGQAYEYEYAALRQQSPLSNLLVHDHLSYQEYEYQHYFEDEAEPPPPDDWDGIRRINHYDHPSSLLSSLPRAEYEYEYEAPQDCVRPVNVVQVVSQVRSVVSPHHYYYHYCCVHPVRHNQTSSNSNGNVNVVVVVVVVVVCVVSVNSATPVRPGPD/DPPPVLLVDQAFPDKDKDWFDFDKAADPVGRVDIDTAQIKMKIKTAHPFAAQEAEEEAEQFALVLQAAALVRHGFVQRVVSSLRHIYMYIDGGCKDPRNGHPDDDDDDDPPCLFVLCVVQVQDPGRLHGDPQALHPSPDPVSSVCSSPRGIDGDQFPVRLVSRLCNVLRVQQVCPRGQAYEYEYAALRQQSPLSNLLVHDHLSYQEYEYQHYFEDEAEPPPPDDWDGIRRIPHYDHPSSNLSSLPRAEYEYEYEAPQDCVRPVNVVQVVSQVRSVVSPHHYYYHYCCVHPVRHNQTSSNSNGNVNVVVVVVVVVVCVVSVNSATPVRPGPD

pLDDT: mean 94.43, std 10.91, range [24.06, 98.94]

Radius of gyration: 24.8 Å; Cα contacts (8 Å, |Δi|>4): 1639; chains: 2; bounding box: 53×71×65 Å